Protein AF-A0A2A7B4A3-F1 (afdb_monomer_lite)

Foldseek 3Di:
DDPVQLQVLLQLLQLVLLCLQAVHNPDSFKDKDLDDDPAFDDKDKDWLQDDDDDPPDDDDPPRDTHGMMMIGGHDPDDCFPVRNLLSVLSVVVSVCVSVCVPPDDPSPDVVVSVVVSLVSLVVSQVVCCQVAVDRLVLVLVLQCDDDPNDGDWDKEWEAEPVCLVQFPDFDDDPDWQWSDDVNSVVVSVLSVVDDQFKHFYWYFDADPVRRSGTTTTGHIGGNAFPQTWMWTNDHNQWIFIDRGLRTRWIGHVSGTYGQDACVVVLLVVVCVQVVFDPVLSVLLVVLVVLLQSVLAKFKEKEFACDPPDPVVVVVVVQVVVVQWDFDDDQDDSVLRPAADHFYANSHRNGTGIGNHDQDADCPDDADPVDDPSVRSQQRSQVRCCVVALQTKMKMKIAHSSGYIDIHIHHRDDDDPPPPPDD

InterPro domains:
  IPR036888 DNA integrity scanning protein, DisA, N-terminal domain superfamily [SSF143597] (273-403)
  IPR048555 Probable sensor domain DACNH [PF21750] (139-209)

Secondary structure (DSSP, 8-state):
--HHHHHHHHHHHHHHHHHHHHT-TT---EEEESS--SS-SEEEEEE----S---TT---S--PPPPEEEEEE--SS---HHHHHHHHHHHHHHHHHHTTS-SS--TTSHHHHHHHHHHHHHHHHHHHHHHH---HHHHHHHHH--BTTBPP-EEEEEE-GGGGGG-SEE---SS--BSSGGGHHHHHHHHTT--SSEEEEEEEE--SS-SS-EEEEEEEEE-S--SSEEEEEEETTEEEEEETTEEEEEEETTEEEE----HHHHHHHHHHHHT--HHHHHHHHHHHHHHHHTTS-EEEEEE---TT-HHHHHHHHHHHTTSSEE--S---GGGGGSSSEEEEETTTTEEEEEEE-------S---TTS-HHHHHHHHHHHHHHHH-TTS-EEEEEEPTTS-EEEEEE-------------

Radius of gyration: 26.88 Å; chains: 1; bounding box: 82×71×70 Å

Sequence (422 aa):
MNRADYESFATRVTQKLGSVISGNENADLFFFCNKQPSVGYCTEYFDGTYCSLRNPGTKDQNYKPGPTYYVGIRTEADVNYLTRQMVHLLFGYLKELWEGGYYDENFESDRDVIVVRDALCKKFSDKFTEKTQIDLGLLDDLSLLKYEGAKCRGSLLFLEETQASRVTTQIEPAQPIFFCTDELRRIRKLMAGSSEKSVLAFCRKKDVYDPEGEFICQGYTDAKDLGSWKVKIVAPRQFSVCLGNKQLFRMNRMLPELVLEKWPGQLQTVCDIFSIKERVEAKIFNLLEKINSAGHGAAVVFLNLKKGSYAEERIQKLKQLDRGYGIRGRSVASHANMDGAIVVDVRTGKINSIGVILDGSAWKEGDMSRGARHNSLDAFCADFHVQCATEHVAAIVFSEDGGSSLYFEKATAKRHIRTRIP

Structure (mmCIF, N/CA/C/O backbone):
data_AF-A0A2A7B4A3-F1
#
_entry.id   AF-A0A2A7B4A3-F1
#
loop_
_atom_site.group_PDB
_atom_site.id
_atom_site.type_symbol
_atom_site.label_atom_id
_atom_site.label_alt_id
_atom_site.label_comp_id
_atom_site.label_asym_id
_atom_site.label_entity_id
_atom_site.label_seq_id
_atom_site.pdbx_PDB_ins_code
_atom_site.Cartn_x
_atom_site.Cartn_y
_atom_site.Cartn_z
_atom_site.occupancy
_atom_site.B_iso_or_equiv
_atom_site.auth_seq_id
_atom_site.auth_comp_id
_atom_site.auth_asym_id
_atom_site.auth_atom_id
_atom_site.pdbx_PDB_model_num
ATOM 1 N N . MET A 1 1 ? 7.275 23.762 -29.563 1.00 65.62 1 MET A N 1
ATOM 2 C CA . MET A 1 1 ? 6.362 24.101 -28.450 1.00 65.62 1 MET A CA 1
ATOM 3 C C . MET A 1 1 ? 6.623 25.523 -27.980 1.00 65.62 1 MET A C 1
ATOM 5 O O . MET A 1 1 ? 7.792 25.868 -27.821 1.00 65.62 1 MET A O 1
ATOM 9 N N . ASN A 1 2 ? 5.596 26.360 -27.795 1.00 73.75 2 ASN A N 1
ATOM 10 C CA . ASN A 1 2 ? 5.810 27.656 -27.144 1.00 73.75 2 ASN A CA 1
ATOM 11 C C . ASN A 1 2 ? 5.958 27.452 -25.619 1.00 73.75 2 ASN A C 1
ATOM 13 O O . ASN A 1 2 ? 5.626 26.396 -25.081 1.00 73.75 2 ASN A O 1
ATOM 17 N N . ARG A 1 3 ? 6.479 28.454 -24.905 1.00 76.06 3 ARG A N 1
ATOM 18 C CA . ARG A 1 3 ? 6.736 28.337 -23.462 1.00 76.06 3 ARG A CA 1
ATOM 19 C C . ARG A 1 3 ? 5.470 28.068 -22.635 1.00 76.06 3 ARG A C 1
ATOM 21 O O . ARG A 1 3 ? 5.537 27.289 -21.692 1.00 76.06 3 ARG A O 1
ATOM 28 N N . ALA A 1 4 ? 4.351 28.710 -22.965 1.00 79.62 4 ALA A N 1
ATOM 29 C CA . ALA A 1 4 ? 3.097 28.553 -22.229 1.00 79.62 4 ALA A CA 1
ATOM 30 C C . ALA A 1 4 ? 2.507 27.145 -22.412 1.00 79.62 4 ALA A C 1
ATOM 32 O O . ALA A 1 4 ? 2.026 26.554 -21.446 1.00 79.62 4 ALA A O 1
ATOM 33 N N . ASP A 1 5 ? 2.615 26.584 -23.617 1.00 79.88 5 ASP A N 1
ATOM 34 C CA . ASP A 1 5 ? 2.185 25.214 -23.911 1.00 79.88 5 ASP A CA 1
ATOM 35 C C . ASP A 1 5 ? 3.001 24.203 -23.096 1.00 79.88 5 ASP A C 1
ATOM 37 O O . ASP A 1 5 ? 2.434 23.297 -22.487 1.00 79.88 5 ASP A O 1
ATOM 41 N N . TYR A 1 6 ? 4.325 24.396 -23.024 1.00 83.56 6 TYR A N 1
ATOM 42 C CA . TYR A 1 6 ? 5.207 23.553 -22.218 1.00 83.56 6 TYR A CA 1
ATOM 43 C C . TYR A 1 6 ? 4.859 23.635 -20.730 1.00 83.56 6 TYR A C 1
ATOM 45 O O . TYR A 1 6 ? 4.719 22.603 -20.077 1.00 83.56 6 TYR A O 1
ATOM 53 N N . GLU A 1 7 ? 4.702 24.848 -20.188 1.00 85.31 7 GLU A N 1
ATOM 54 C CA . GLU A 1 7 ? 4.358 25.043 -18.775 1.00 85.31 7 GLU A CA 1
ATOM 55 C C . GLU A 1 7 ? 3.005 24.383 -18.447 1.00 85.31 7 GLU A C 1
ATOM 57 O O . GLU A 1 7 ? 2.906 23.633 -17.475 1.00 85.31 7 GLU A O 1
ATOM 62 N N . SER A 1 8 ? 1.992 24.577 -19.299 1.00 87.38 8 SER A N 1
ATOM 63 C CA . SER A 1 8 ? 0.671 23.943 -19.172 1.00 87.38 8 SER A CA 1
ATOM 64 C C . SER A 1 8 ? 0.756 22.413 -19.202 1.00 87.38 8 SER A C 1
ATOM 66 O O . SER A 1 8 ? 0.198 21.723 -18.341 1.00 87.38 8 SER A O 1
ATOM 68 N N . PHE A 1 9 ? 1.488 21.859 -20.167 1.00 88.50 9 PHE A N 1
ATOM 69 C CA . PHE A 1 9 ? 1.680 20.421 -20.296 1.00 88.50 9 PHE A CA 1
ATOM 70 C C . PHE A 1 9 ? 2.429 19.823 -19.100 1.00 88.50 9 PHE A C 1
ATOM 72 O O . PHE A 1 9 ? 1.953 18.856 -18.500 1.00 88.50 9 PHE A O 1
ATOM 79 N N . ALA A 1 10 ? 3.551 20.426 -18.700 1.00 88.81 10 ALA A N 1
ATOM 80 C CA . ALA A 1 10 ? 4.352 19.986 -17.563 1.00 88.81 10 ALA A CA 1
ATOM 81 C C . ALA A 1 10 ? 3.529 19.971 -16.268 1.00 88.81 10 ALA A C 1
ATOM 83 O O . ALA A 1 10 ? 3.591 18.997 -15.512 1.00 88.81 10 ALA A O 1
ATOM 84 N N . THR A 1 11 ? 2.702 20.995 -16.032 1.00 89.56 11 THR A N 1
ATOM 85 C CA . THR A 1 11 ? 1.779 21.023 -14.890 1.00 89.56 11 THR A CA 1
ATOM 86 C C . THR A 1 11 ? 0.776 19.870 -14.944 1.00 89.56 11 THR A C 1
ATOM 88 O O . THR A 1 11 ? 0.648 19.147 -13.952 1.00 89.56 11 THR A O 1
ATOM 91 N N . ARG A 1 12 ? 0.120 19.629 -16.089 1.00 90.81 12 ARG A N 1
ATOM 92 C CA . ARG A 1 12 ? -0.855 18.530 -16.234 1.00 90.81 12 ARG A CA 1
ATOM 93 C C . ARG A 1 12 ? -0.225 17.150 -16.032 1.00 90.81 12 ARG A C 1
ATOM 95 O O . ARG A 1 12 ? -0.783 16.332 -15.299 1.00 90.81 12 ARG A O 1
ATOM 102 N N . VAL A 1 13 ? 0.947 16.892 -16.622 1.00 91.12 13 VAL A N 1
ATOM 103 C CA . VAL A 1 13 ? 1.703 15.638 -16.423 1.00 91.12 13 VAL A CA 1
ATOM 104 C C . VAL A 1 13 ? 2.048 15.446 -14.956 1.00 91.12 13 VAL A C 1
ATOM 106 O O . VAL A 1 13 ? 1.808 14.374 -14.403 1.00 91.12 13 VAL A O 1
ATOM 109 N N . THR A 1 14 ? 2.544 16.493 -14.304 1.00 89.19 14 THR A N 1
ATOM 110 C CA . THR A 1 14 ? 2.929 16.447 -12.892 1.00 89.19 14 THR A CA 1
ATOM 111 C C . THR A 1 14 ? 1.738 16.126 -11.985 1.00 89.19 14 THR A C 1
ATOM 113 O O . THR A 1 14 ? 1.831 15.238 -11.135 1.00 89.19 14 THR A O 1
ATOM 116 N N . GLN A 1 15 ? 0.596 16.784 -12.199 1.00 89.12 15 GLN A N 1
ATOM 117 C CA . GLN A 1 15 ? -0.640 16.525 -11.454 1.00 89.12 15 GLN A CA 1
ATOM 118 C C . GLN A 1 15 ? -1.154 15.103 -11.692 1.00 89.12 15 GLN A C 1
ATOM 120 O O . GLN A 1 15 ? -1.459 14.378 -10.742 1.00 89.12 15 GLN A O 1
ATOM 125 N N . LYS A 1 16 ? -1.197 14.654 -12.953 1.00 89.88 16 LYS A N 1
ATOM 126 C CA . LYS A 1 16 ? -1.690 13.312 -13.281 1.00 89.88 16 LYS A CA 1
ATOM 127 C C . LYS A 1 16 ? -0.777 12.223 -12.723 1.00 89.88 16 LYS A C 1
ATOM 129 O O . LYS A 1 16 ? -1.274 11.225 -12.199 1.00 89.88 16 LYS A O 1
ATOM 134 N N . LEU A 1 17 ? 0.535 12.420 -12.770 1.00 89.56 17 LEU A N 1
ATOM 135 C CA . LEU A 1 17 ? 1.500 11.510 -12.164 1.00 89.56 17 LEU A CA 1
ATOM 136 C C . LEU A 1 17 ? 1.335 11.453 -10.640 1.00 89.56 17 LEU A C 1
ATOM 138 O O . LEU A 1 17 ? 1.257 10.364 -10.072 1.00 89.56 17 LEU A O 1
ATOM 142 N N . GLY A 1 18 ? 1.196 12.612 -9.989 1.00 86.75 18 GLY A N 1
ATOM 143 C CA . GLY A 1 18 ? 0.951 12.699 -8.551 1.00 86.75 18 GLY A CA 1
ATOM 144 C C . GLY A 1 18 ? -0.341 12.017 -8.114 1.00 86.75 18 GLY A C 1
ATOM 145 O O . GLY A 1 18 ? -0.335 11.305 -7.107 1.00 86.75 18 GLY A O 1
ATOM 146 N N . SER A 1 19 ? -1.415 12.144 -8.899 1.00 84.38 19 SER A N 1
ATOM 147 C CA . SER A 1 19 ? -2.686 11.466 -8.618 1.00 84.38 19 SER A CA 1
ATOM 148 C C . SER A 1 19 ? -2.561 9.941 -8.630 1.00 84.38 19 SER A C 1
ATOM 150 O O . SER A 1 19 ? -3.053 9.281 -7.717 1.00 84.38 19 SER A O 1
ATOM 152 N N . VAL A 1 20 ? -1.849 9.381 -9.616 1.00 85.62 20 VAL A N 1
ATOM 153 C CA . VAL A 1 20 ? -1.649 7.929 -9.730 1.00 85.62 20 VAL A CA 1
ATOM 154 C C . VAL A 1 20 ? -0.747 7.416 -8.616 1.00 85.62 20 VAL A C 1
ATOM 156 O O . VAL A 1 20 ? -1.101 6.454 -7.948 1.00 85.62 20 VAL A O 1
ATOM 159 N N . ILE A 1 21 ? 0.370 8.095 -8.350 1.00 85.38 21 ILE A N 1
ATOM 160 C CA . ILE A 1 21 ? 1.318 7.670 -7.313 1.00 85.38 21 ILE A CA 1
ATOM 161 C C . ILE A 1 21 ? 0.702 7.765 -5.910 1.00 85.38 21 ILE A C 1
ATOM 163 O O . ILE A 1 21 ? 0.970 6.918 -5.064 1.00 85.38 21 ILE A O 1
ATOM 167 N N . SER A 1 22 ? -0.105 8.788 -5.625 1.00 76.50 22 SER A N 1
ATOM 168 C CA . SER A 1 22 ? -0.734 8.956 -4.306 1.00 76.50 22 SER A CA 1
ATOM 169 C C . SER A 1 22 ? -2.024 8.150 -4.127 1.00 76.50 22 SER A C 1
ATOM 171 O O . SER A 1 22 ? -2.494 7.993 -3.000 1.00 76.50 22 SER A O 1
ATOM 173 N N . GLY A 1 23 ? -2.645 7.686 -5.215 1.00 68.88 23 GLY A N 1
ATOM 174 C CA . GLY A 1 23 ? -4.010 7.156 -5.179 1.00 68.88 23 GLY A CA 1
ATOM 175 C C . GLY A 1 23 ? -5.050 8.193 -4.725 1.00 68.88 23 GLY A C 1
ATOM 176 O O . GLY A 1 23 ? -6.119 7.821 -4.236 1.00 68.88 23 GLY A O 1
ATOM 177 N N . ASN A 1 24 ? -4.731 9.488 -4.824 1.00 66.06 24 ASN A N 1
ATOM 178 C CA . ASN A 1 24 ? -5.619 10.595 -4.497 1.00 66.06 24 ASN A CA 1
ATOM 179 C C . ASN A 1 24 ? -5.629 11.598 -5.654 1.00 66.06 24 ASN A C 1
ATOM 181 O O . ASN A 1 24 ? -4.671 12.336 -5.868 1.00 66.06 24 ASN A O 1
ATOM 185 N N . GLU A 1 25 ? -6.747 11.652 -6.372 1.00 57.16 25 GLU A N 1
ATOM 186 C CA . GLU A 1 25 ? -6.934 12.549 -7.518 1.00 57.16 25 GLU A CA 1
ATOM 187 C C . GLU A 1 25 ? -6.845 14.036 -7.158 1.00 57.16 25 GLU A C 1
ATOM 189 O O . GLU A 1 25 ? -6.559 14.853 -8.027 1.00 57.16 25 GLU A O 1
ATOM 194 N N . ASN A 1 26 ? -7.009 14.374 -5.877 1.00 52.31 26 ASN A N 1
ATOM 195 C CA . ASN A 1 26 ? -6.937 15.741 -5.367 1.00 52.31 26 ASN A CA 1
ATOM 196 C C . ASN A 1 26 ? -5.599 16.065 -4.681 1.00 52.31 26 ASN A C 1
ATOM 198 O O . ASN A 1 26 ? -5.460 17.134 -4.088 1.00 52.31 26 ASN A O 1
ATOM 202 N N . ALA A 1 27 ? -4.628 15.146 -4.686 1.00 59.84 27 ALA A N 1
ATOM 203 C CA . ALA A 1 27 ? -3.326 15.399 -4.085 1.00 59.84 27 ALA A CA 1
ATOM 204 C C . ALA A 1 27 ? -2.372 16.041 -5.101 1.00 59.84 27 ALA A C 1
ATOM 206 O O . ALA A 1 27 ? -1.868 15.370 -6.002 1.00 59.84 27 ALA A O 1
ATOM 207 N N . ASP A 1 28 ? -2.030 17.313 -4.878 1.00 64.31 28 ASP A N 1
ATOM 208 C CA . ASP A 1 28 ? -0.888 17.994 -5.511 1.00 64.31 28 ASP A CA 1
ATOM 209 C C . ASP A 1 28 ? 0.443 17.456 -4.947 1.00 64.31 28 ASP A C 1
ATOM 211 O O . ASP A 1 28 ? 1.238 18.176 -4.335 1.00 64.31 28 ASP A O 1
ATOM 215 N N . LEU A 1 29 ? 0.666 16.147 -5.086 1.00 74.06 29 LEU A N 1
ATOM 216 C CA . LEU A 1 29 ? 1.828 15.470 -4.514 1.00 74.06 29 LEU A CA 1
ATOM 217 C C . LEU A 1 29 ? 3.126 15.918 -5.193 1.00 74.06 29 LEU A C 1
ATOM 219 O O . LEU A 1 29 ? 4.145 16.075 -4.525 1.00 74.06 29 LEU A O 1
ATOM 223 N N . PHE A 1 30 ? 3.088 16.126 -6.508 1.00 81.06 30 PHE A N 1
ATOM 224 C CA . PHE A 1 30 ? 4.216 16.618 -7.291 1.00 81.06 30 PHE A CA 1
ATOM 225 C C . PHE A 1 30 ? 3.926 18.037 -7.777 1.00 81.06 30 PHE A C 1
ATOM 227 O O . PHE A 1 30 ? 2.769 18.416 -7.956 1.00 81.06 30 PHE A O 1
ATOM 234 N N . PHE A 1 31 ? 4.974 18.820 -8.017 1.00 80.31 31 PHE A N 1
ATOM 235 C CA . PHE A 1 31 ? 4.848 20.182 -8.527 1.00 80.31 31 PHE A CA 1
ATOM 236 C C . PHE A 1 31 ? 5.865 20.489 -9.628 1.00 80.31 31 PHE A C 1
ATOM 238 O O . PHE A 1 31 ? 6.952 19.914 -9.672 1.00 80.31 31 PHE A O 1
ATOM 245 N N . PHE A 1 32 ? 5.490 21.444 -10.477 1.00 85.00 32 PHE A N 1
ATOM 246 C CA . PHE A 1 32 ? 6.331 22.079 -11.482 1.00 85.00 32 PHE A CA 1
ATOM 247 C C . PHE A 1 32 ? 6.149 23.599 -11.363 1.00 85.00 32 PHE A C 1
ATOM 249 O O . PHE A 1 32 ? 5.016 24.082 -11.431 1.00 85.00 32 PHE A O 1
ATOM 256 N N . CYS A 1 33 ? 7.223 24.361 -11.131 1.00 81.12 33 CYS A N 1
ATOM 257 C CA . CYS A 1 33 ? 7.140 25.821 -11.008 1.00 81.12 33 CYS A CA 1
ATOM 258 C C . CYS A 1 33 ? 8.414 26.552 -11.448 1.00 81.12 33 CYS A C 1
ATOM 260 O O . CYS A 1 33 ? 9.520 26.033 -11.351 1.00 81.12 33 CYS A O 1
ATOM 262 N N . ASN A 1 34 ? 8.256 27.801 -11.888 1.00 79.12 34 ASN A N 1
ATOM 263 C CA . ASN A 1 34 ? 9.346 28.702 -12.294 1.00 79.12 34 ASN A CA 1
ATOM 264 C C . ASN A 1 34 ? 9.791 29.670 -11.179 1.00 79.12 34 ASN A C 1
ATOM 266 O O . ASN A 1 34 ? 10.473 30.664 -11.426 1.00 79.12 34 ASN A O 1
ATOM 270 N N . LYS A 1 35 ? 9.358 29.404 -9.945 1.00 79.00 35 LYS A N 1
ATOM 271 C CA . LYS A 1 35 ? 9.783 30.102 -8.733 1.00 79.00 35 LYS A CA 1
ATOM 272 C C . LYS A 1 35 ? 10.421 29.089 -7.810 1.00 79.00 35 LYS A C 1
ATOM 274 O O . LYS A 1 35 ? 9.931 27.963 -7.728 1.00 79.00 35 LYS A O 1
ATOM 279 N N . GLN A 1 36 ? 11.465 29.507 -7.103 1.00 75.94 36 GLN A N 1
ATOM 280 C CA . GLN A 1 36 ? 12.068 28.673 -6.078 1.00 75.94 36 GLN A CA 1
ATOM 281 C C . GLN A 1 36 ? 10.985 28.283 -5.059 1.00 75.94 36 GLN A C 1
ATOM 283 O O . GLN A 1 36 ? 10.344 29.170 -4.485 1.00 75.94 36 GLN A O 1
ATOM 288 N N . PRO A 1 37 ? 10.719 26.981 -4.876 1.00 69.38 37 PRO A N 1
ATOM 289 C CA . PRO A 1 37 ? 9.670 26.534 -3.978 1.00 69.38 37 PRO A CA 1
ATOM 290 C C . PRO A 1 37 ? 10.055 26.851 -2.530 1.00 69.38 37 PRO A C 1
ATOM 292 O O . PRO A 1 37 ? 11.192 26.634 -2.117 1.00 69.38 37 PRO A O 1
ATOM 295 N N . SER A 1 38 ? 9.095 27.346 -1.746 1.00 64.19 38 SER A N 1
ATOM 296 C CA . SER A 1 38 ? 9.254 27.550 -0.299 1.00 64.19 38 SER A CA 1
ATOM 297 C C . SER A 1 38 ? 9.063 26.263 0.512 1.00 64.19 38 SER A C 1
ATOM 299 O O . SER A 1 38 ? 9.388 26.235 1.695 1.00 64.19 38 SER A O 1
ATOM 301 N N . VAL A 1 39 ? 8.523 25.209 -0.113 1.00 59.16 39 VAL A N 1
ATOM 302 C CA . VAL A 1 39 ? 8.177 23.925 0.509 1.00 59.16 39 VAL A CA 1
ATOM 303 C C . VAL A 1 39 ? 8.498 22.791 -0.472 1.00 59.16 39 VAL A C 1
ATOM 305 O O . VAL A 1 39 ? 8.066 22.837 -1.624 1.00 59.16 39 VAL A O 1
ATOM 308 N N . GLY A 1 40 ? 9.236 21.772 -0.023 1.00 58.44 40 GLY A N 1
ATOM 309 C CA . GLY A 1 40 ? 9.567 20.573 -0.801 1.00 58.44 40 GLY A CA 1
ATOM 310 C C . GLY A 1 40 ? 10.725 19.790 -0.179 1.00 58.44 40 GLY A C 1
ATOM 311 O O . GLY A 1 40 ? 11.681 20.388 0.300 1.00 58.44 40 GLY A O 1
ATOM 312 N N . TYR A 1 41 ? 10.637 18.457 -0.165 1.00 61.16 41 TYR A N 1
ATOM 313 C CA . TYR A 1 41 ? 11.642 17.590 0.484 1.00 61.16 41 TYR A CA 1
ATOM 314 C C . TYR A 1 41 ? 12.558 16.872 -0.519 1.00 61.16 41 TYR A C 1
ATOM 316 O O . TYR A 1 41 ? 13.642 16.414 -0.163 1.00 61.16 41 TYR A O 1
ATOM 324 N N . CYS A 1 42 ? 12.147 16.786 -1.786 1.00 57.91 42 CYS A N 1
ATOM 325 C CA . CYS A 1 42 ? 12.985 16.342 -2.894 1.00 57.91 42 CYS A CA 1
ATOM 326 C C . CYS A 1 42 ? 12.642 17.185 -4.117 1.00 57.91 42 CYS A C 1
ATOM 328 O O . CYS A 1 42 ? 11.486 17.224 -4.550 1.00 57.91 42 CYS A O 1
ATOM 330 N N . THR A 1 43 ? 13.641 17.902 -4.616 1.00 59.94 43 THR A N 1
ATOM 331 C CA . THR A 1 43 ? 13.498 18.862 -5.705 1.00 59.94 43 THR A CA 1
ATOM 332 C C . THR A 1 43 ? 14.691 18.750 -6.634 1.00 59.94 43 THR A C 1
ATOM 334 O O . THR A 1 43 ? 15.832 18.782 -6.172 1.00 59.94 43 THR A O 1
ATOM 337 N N . GLU A 1 44 ? 14.424 18.691 -7.927 1.00 63.50 44 GLU A N 1
ATOM 338 C CA . GLU A 1 44 ? 15.410 18.884 -8.982 1.00 63.50 44 GLU A CA 1
ATOM 339 C C . GLU A 1 44 ? 15.093 20.164 -9.743 1.00 63.50 44 GLU A C 1
ATOM 341 O O . GLU A 1 44 ? 13.954 20.640 -9.758 1.00 63.50 44 GLU A O 1
ATOM 346 N N . TYR A 1 45 ? 16.119 20.749 -10.349 1.00 63.62 45 TYR A N 1
ATOM 347 C CA . TYR A 1 45 ? 15.981 21.982 -11.103 1.00 63.62 45 TYR A CA 1
ATOM 348 C C . TYR A 1 45 ? 16.830 21.936 -12.364 1.00 63.62 45 TYR A C 1
ATOM 350 O O . TYR A 1 45 ? 17.879 21.291 -12.412 1.00 63.62 45 TYR A O 1
ATOM 358 N N . PHE A 1 46 ? 16.346 22.604 -13.403 1.00 53.88 46 PHE A N 1
ATOM 359 C CA . PHE A 1 46 ? 17.099 22.829 -14.625 1.00 53.88 46 PHE A CA 1
ATOM 360 C C . PHE A 1 46 ? 16.943 24.290 -15.035 1.00 53.88 46 PHE A C 1
ATOM 362 O O . PHE A 1 46 ? 15.876 24.893 -14.878 1.00 53.88 46 PHE A O 1
ATOM 369 N N . ASP A 1 47 ? 18.026 24.866 -15.545 1.00 55.88 47 ASP A N 1
ATOM 370 C CA . ASP A 1 47 ? 17.999 26.225 -16.065 1.00 55.88 47 ASP A CA 1
ATOM 371 C C . ASP A 1 47 ? 17.412 26.213 -17.473 1.00 55.88 47 ASP A C 1
ATOM 373 O O . ASP A 1 47 ? 17.845 25.443 -18.332 1.00 55.88 47 ASP A O 1
ATOM 377 N N . GLY A 1 48 ? 16.459 27.101 -17.748 1.00 50.06 48 GLY A N 1
ATOM 378 C CA . GLY A 1 48 ? 15.842 27.259 -19.065 1.00 50.06 48 GLY A CA 1
ATOM 379 C C . GLY A 1 48 ? 16.763 27.891 -20.114 1.00 50.06 48 GLY A C 1
ATOM 380 O O . GLY A 1 48 ? 16.281 28.596 -21.000 1.00 50.06 48 GLY A O 1
ATOM 381 N N . THR A 1 49 ? 18.082 27.708 -20.015 1.00 44.88 49 THR A N 1
ATOM 382 C CA . THR A 1 49 ? 19.062 28.440 -20.822 1.00 44.88 49 THR A CA 1
ATOM 383 C C . THR A 1 49 ? 19.295 27.800 -22.183 1.00 44.88 49 THR A C 1
ATOM 385 O O . THR A 1 49 ? 20.355 27.256 -22.459 1.00 44.88 49 THR A O 1
ATOM 388 N N . TYR A 1 50 ? 18.301 27.933 -23.059 1.00 39.44 50 TYR A N 1
ATOM 389 C CA . TYR A 1 50 ? 18.470 27.833 -24.507 1.00 39.44 50 TYR A CA 1
ATOM 390 C C . TYR A 1 50 ? 17.615 28.914 -25.172 1.00 39.44 50 TYR A C 1
ATOM 392 O O . TYR A 1 50 ? 16.473 28.700 -25.569 1.00 39.44 50 TYR A O 1
ATOM 400 N N . CYS A 1 51 ? 18.177 30.121 -25.264 1.00 28.22 51 CYS A N 1
ATOM 401 C CA . CYS A 1 51 ? 17.666 31.130 -26.178 1.00 28.22 51 CYS A CA 1
ATOM 402 C C . CYS A 1 51 ? 18.133 30.787 -27.598 1.00 28.22 51 CYS A C 1
ATOM 404 O O . CYS A 1 51 ? 19.326 30.809 -27.896 1.00 28.22 51 CYS A O 1
ATOM 406 N N . SER A 1 52 ? 17.139 30.566 -28.456 1.00 30.84 52 SER A N 1
ATOM 407 C CA . SER A 1 52 ? 17.159 30.493 -29.920 1.00 30.84 52 SER A CA 1
ATOM 408 C C . SER A 1 52 ? 17.663 29.199 -30.569 1.00 30.84 52 SER A C 1
ATOM 410 O O . SER A 1 52 ? 18.745 28.692 -30.285 1.00 30.84 52 SER A O 1
ATOM 412 N N . LEU A 1 53 ? 16.839 28.706 -31.502 1.00 33.25 53 LEU A N 1
ATOM 413 C CA . LEU A 1 53 ? 17.217 27.847 -32.621 1.00 33.25 53 LEU A CA 1
ATOM 414 C C . LEU A 1 53 ? 18.633 28.206 -33.099 1.00 33.25 53 LEU A C 1
ATOM 416 O O . LEU A 1 53 ? 18.846 29.275 -33.672 1.00 33.25 53 LEU A O 1
ATOM 420 N N . ARG A 1 54 ? 19.611 27.329 -32.851 1.00 32.53 54 ARG A N 1
ATOM 421 C CA . ARG A 1 54 ? 20.965 27.502 -33.382 1.00 32.53 54 ARG A CA 1
ATOM 422 C C . ARG A 1 54 ? 20.907 27.447 -34.906 1.00 32.53 54 ARG A C 1
ATOM 424 O O . ARG A 1 54 ? 20.663 26.386 -35.469 1.00 32.53 54 ARG A O 1
ATOM 431 N N . ASN A 1 55 ? 21.285 28.545 -35.552 1.00 34.94 55 ASN A N 1
ATOM 432 C CA . ASN A 1 55 ? 22.155 28.432 -36.714 1.00 34.94 55 ASN A CA 1
ATOM 433 C C . ASN A 1 55 ? 23.579 28.231 -36.151 1.00 34.94 55 ASN A C 1
ATOM 435 O O . ASN A 1 55 ? 24.070 29.103 -35.426 1.00 34.94 55 ASN A O 1
ATOM 439 N N . PRO A 1 56 ? 24.225 27.072 -36.356 1.00 34.78 56 PRO A N 1
ATOM 440 C CA . PRO A 1 56 ? 25.515 26.776 -35.744 1.00 34.78 56 PRO A CA 1
ATOM 441 C C . PRO A 1 56 ? 26.606 27.633 -36.404 1.00 34.78 56 PRO A C 1
ATOM 443 O O . PRO A 1 56 ? 27.143 27.269 -37.443 1.00 34.78 56 PRO A O 1
ATOM 446 N N . GLY A 1 57 ? 26.926 28.793 -35.821 1.00 41.22 57 GLY A N 1
ATOM 447 C CA . GLY A 1 57 ? 28.017 29.636 -36.329 1.00 41.22 57 GLY A CA 1
ATOM 448 C C . GLY A 1 57 ? 28.225 31.001 -35.668 1.00 41.22 57 GLY A C 1
ATOM 449 O O . GLY A 1 57 ? 29.332 31.529 -35.732 1.00 41.22 57 GLY A O 1
ATOM 450 N N . THR A 1 58 ? 27.231 31.583 -34.993 1.00 41.00 58 THR A N 1
ATOM 451 C CA . THR A 1 58 ? 27.356 32.937 -34.420 1.00 41.00 58 THR A CA 1
ATOM 452 C C . THR A 1 58 ? 27.502 32.909 -32.899 1.00 41.00 58 THR A C 1
ATOM 454 O O . THR A 1 58 ? 26.601 32.475 -32.184 1.00 41.00 58 THR A O 1
ATOM 457 N N . LYS A 1 59 ? 28.647 33.387 -32.390 1.00 41.69 59 LYS A N 1
ATOM 458 C CA . LYS A 1 59 ? 28.843 33.694 -30.964 1.00 41.69 59 LYS A CA 1
ATOM 459 C C . LYS A 1 59 ? 28.103 34.992 -30.640 1.00 41.69 59 LYS A C 1
ATOM 461 O O . LYS A 1 59 ? 28.622 36.067 -30.924 1.00 41.69 59 LYS A O 1
ATOM 466 N N . ASP A 1 60 ? 26.908 34.890 -30.070 1.00 44.81 60 ASP A N 1
ATOM 467 C CA . ASP A 1 60 ? 26.175 36.057 -29.580 1.00 44.81 60 ASP A CA 1
ATOM 468 C C . ASP A 1 60 ? 26.641 36.418 -28.157 1.00 44.81 60 ASP A C 1
ATOM 470 O O . ASP A 1 60 ? 26.722 35.558 -27.278 1.00 44.81 60 ASP A O 1
ATOM 474 N N . GLN A 1 61 ? 26.996 37.687 -27.945 1.00 42.94 61 GLN A N 1
ATOM 475 C CA . GLN A 1 61 ? 27.490 38.225 -26.670 1.00 42.94 61 GLN A CA 1
ATOM 476 C C . GLN A 1 61 ? 26.350 38.664 -25.731 1.00 42.94 61 GLN A C 1
ATOM 478 O O . GLN A 1 61 ? 26.612 39.050 -24.594 1.00 42.94 61 GLN A O 1
ATOM 483 N N . ASN A 1 62 ? 25.085 38.555 -26.155 1.00 44.31 62 ASN A N 1
ATOM 484 C CA . ASN A 1 62 ? 23.905 38.895 -25.350 1.00 44.31 62 ASN A CA 1
ATOM 485 C C . ASN A 1 62 ? 23.257 37.667 -24.686 1.00 44.31 62 ASN A C 1
ATOM 487 O O . ASN A 1 62 ? 22.059 37.411 -24.819 1.00 44.31 62 ASN A O 1
ATOM 491 N N . TYR A 1 63 ? 24.049 36.902 -23.933 1.00 47.56 63 TYR A N 1
ATOM 492 C CA . TYR A 1 63 ? 23.550 35.786 -23.131 1.00 47.56 63 TYR A CA 1
ATOM 493 C C . TYR A 1 63 ? 22.765 36.309 -21.919 1.00 47.56 63 TYR A C 1
ATOM 495 O O . TYR A 1 63 ? 23.347 36.833 -20.969 1.00 47.56 63 TYR A O 1
ATOM 503 N N . LYS A 1 64 ? 21.436 36.162 -21.934 1.00 47.25 64 LYS A N 1
ATOM 504 C CA . LYS A 1 64 ? 20.610 36.304 -20.727 1.00 47.25 64 LYS A CA 1
ATOM 505 C C . LYS A 1 64 ? 20.235 34.909 -20.217 1.00 47.25 64 LYS A C 1
ATOM 507 O O . LYS A 1 64 ? 19.698 34.132 -21.008 1.00 47.25 64 LYS A O 1
ATOM 512 N N . PRO A 1 65 ? 20.494 34.580 -18.938 1.00 54.16 65 PRO A N 1
ATOM 513 C CA . PRO A 1 65 ? 20.046 33.318 -18.368 1.00 54.16 65 PRO A CA 1
ATOM 514 C C . PRO A 1 65 ? 18.517 33.226 -18.453 1.00 54.16 65 PRO A C 1
ATOM 516 O O . PRO A 1 65 ? 17.807 34.197 -18.177 1.00 54.16 65 PRO A O 1
ATOM 519 N N . GLY A 1 66 ? 18.024 32.072 -18.902 1.00 62.56 66 GLY A N 1
ATOM 520 C CA . GLY A 1 66 ? 16.595 31.779 -18.939 1.00 62.56 66 GLY A CA 1
ATOM 521 C C . GLY A 1 66 ? 16.013 31.612 -17.527 1.00 62.56 66 GLY A C 1
ATOM 522 O O . GLY A 1 66 ? 16.754 31.599 -16.546 1.00 62.56 66 GLY A O 1
ATOM 523 N N . PRO A 1 67 ? 14.682 31.481 -17.395 1.00 69.00 67 PRO A N 1
ATOM 524 C CA . PRO A 1 67 ? 14.047 31.135 -16.121 1.00 69.00 67 PRO A CA 1
ATOM 525 C C . PRO A 1 67 ? 14.507 29.747 -15.638 1.00 69.00 67 PRO A C 1
ATOM 527 O O . PRO A 1 67 ? 14.588 28.815 -16.436 1.00 69.00 67 PRO A O 1
ATOM 530 N N . THR A 1 68 ? 14.758 29.583 -14.340 1.00 76.12 68 THR A N 1
ATOM 531 C CA . THR A 1 68 ? 14.988 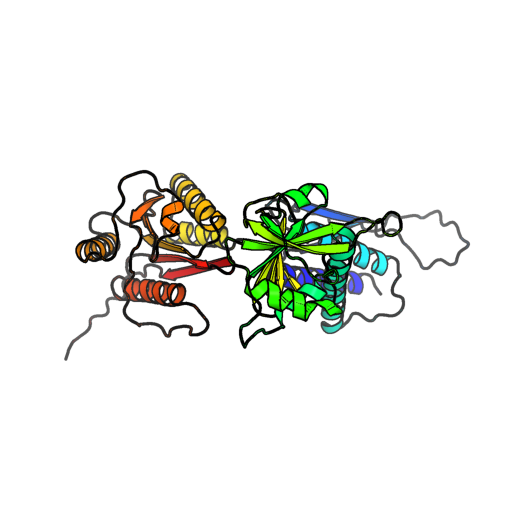28.264 -13.726 1.00 76.12 68 THR A CA 1
ATOM 532 C C . THR A 1 68 ? 13.648 27.606 -13.397 1.00 76.12 68 THR A C 1
ATOM 534 O O . THR A 1 68 ? 12.762 28.248 -12.824 1.00 76.12 68 THR A O 1
ATOM 537 N N . TYR A 1 69 ? 13.499 26.326 -13.739 1.00 81.75 69 TYR A N 1
ATOM 538 C CA . TYR A 1 69 ? 12.322 25.529 -13.393 1.00 81.75 69 TYR A CA 1
ATOM 539 C C . TYR A 1 69 ? 12.659 24.478 -12.347 1.00 81.75 69 TYR A C 1
ATOM 541 O O . TYR A 1 69 ? 13.728 23.871 -12.374 1.00 81.75 69 TYR A O 1
ATOM 549 N N . TYR A 1 70 ? 11.700 24.242 -11.459 1.00 79.81 70 TYR A N 1
ATOM 550 C CA . TYR A 1 70 ? 11.777 23.281 -10.373 1.00 79.81 70 TYR A CA 1
ATOM 551 C C . TYR A 1 70 ? 10.719 22.204 -10.571 1.00 79.81 70 TYR A C 1
ATOM 553 O O . TYR A 1 70 ? 9.551 22.515 -10.816 1.00 79.81 70 TYR A O 1
ATOM 561 N N . VAL A 1 71 ? 11.135 20.952 -10.416 1.00 82.75 71 VAL A N 1
ATOM 562 C CA . VAL A 1 71 ? 10.270 19.774 -10.342 1.00 82.75 71 VAL A CA 1
ATOM 563 C C . VAL A 1 71 ? 10.507 19.131 -8.987 1.00 82.75 71 VAL A C 1
ATOM 565 O O . VAL A 1 71 ? 11.650 18.962 -8.561 1.00 82.75 71 VAL A O 1
ATOM 568 N N . GLY A 1 72 ? 9.449 18.756 -8.287 1.00 79.62 72 GLY A N 1
ATOM 569 C CA . GLY A 1 72 ? 9.625 18.113 -6.994 1.00 79.62 72 GLY A CA 1
ATOM 570 C C . GLY A 1 72 ? 8.345 17.566 -6.408 1.00 79.62 72 GLY A C 1
ATOM 571 O O . GLY A 1 72 ? 7.331 17.436 -7.091 1.00 79.62 72 GLY A O 1
ATOM 572 N N . ILE A 1 73 ? 8.413 17.253 -5.118 1.00 77.00 73 ILE A N 1
ATOM 573 C CA . ILE A 1 73 ? 7.299 16.709 -4.339 1.00 77.00 73 ILE A CA 1
ATOM 574 C C . ILE A 1 73 ? 7.006 17.532 -3.087 1.00 77.00 73 ILE A C 1
ATOM 576 O O . ILE A 1 73 ? 7.911 18.073 -2.444 1.00 77.00 73 ILE A O 1
ATOM 580 N N . ARG A 1 74 ? 5.729 17.559 -2.707 1.00 73.25 74 ARG A N 1
ATOM 581 C CA . ARG A 1 74 ? 5.211 18.154 -1.472 1.00 73.25 74 ARG A CA 1
ATOM 582 C C . ARG A 1 74 ? 4.878 17.042 -0.476 1.00 73.25 74 ARG A C 1
ATOM 584 O O . ARG A 1 74 ? 3.760 16.543 -0.447 1.00 73.25 74 ARG A O 1
ATOM 591 N N . THR A 1 75 ? 5.856 16.617 0.319 1.00 63.06 75 THR A N 1
ATOM 592 C CA . THR A 1 75 ? 5.657 15.633 1.399 1.00 63.06 75 THR A CA 1
ATOM 593 C C . THR A 1 75 ? 6.499 16.013 2.600 1.00 63.06 75 THR A C 1
ATOM 595 O O . THR A 1 75 ? 7.687 16.216 2.419 1.00 63.06 75 THR A O 1
ATOM 598 N N . GLU A 1 76 ? 5.913 16.074 3.798 1.00 48.09 76 GLU A N 1
ATOM 599 C CA . GLU A 1 76 ? 6.632 16.394 5.045 1.00 48.09 76 GLU A CA 1
ATOM 600 C C . GLU A 1 76 ? 7.402 15.206 5.650 1.00 48.09 76 GLU A C 1
ATOM 602 O O . GLU A 1 76 ? 8.243 15.376 6.532 1.00 48.09 76 GLU A O 1
ATOM 607 N N . ALA A 1 77 ? 7.123 13.995 5.162 1.00 49.25 77 ALA A N 1
ATOM 608 C CA . ALA A 1 77 ? 7.727 12.753 5.626 1.00 49.25 77 ALA A CA 1
ATOM 609 C C . ALA A 1 77 ? 8.946 12.333 4.786 1.00 49.25 77 ALA A C 1
ATOM 611 O O . ALA A 1 77 ? 9.090 12.737 3.628 1.00 49.25 77 ALA A O 1
ATOM 612 N N . ASP A 1 78 ? 9.775 11.460 5.375 1.00 52.16 78 ASP A N 1
ATOM 613 C CA . ASP A 1 78 ? 10.914 10.779 4.750 1.00 52.16 78 ASP A CA 1
ATOM 614 C C . ASP A 1 78 ? 10.638 10.432 3.283 1.00 52.16 78 ASP A C 1
ATOM 616 O O . ASP A 1 78 ? 9.752 9.636 2.960 1.00 52.16 78 ASP A O 1
ATOM 620 N N . VAL A 1 79 ? 11.415 11.034 2.382 1.00 58.84 79 VAL A N 1
ATOM 621 C CA . VAL A 1 79 ? 11.233 10.868 0.940 1.00 58.84 79 VAL A CA 1
ATOM 622 C C . VAL A 1 79 ? 11.413 9.394 0.564 1.00 58.84 79 VAL A C 1
ATOM 624 O O . VAL A 1 79 ? 12.542 8.891 0.507 1.00 58.84 79 VAL A O 1
ATOM 627 N N . ASN A 1 80 ? 10.289 8.725 0.300 1.00 73.19 80 ASN A N 1
ATOM 628 C CA . ASN A 1 80 ? 10.205 7.323 -0.096 1.00 73.19 80 ASN A CA 1
ATOM 629 C C . ASN A 1 80 ? 11.004 7.057 -1.393 1.00 73.19 80 ASN A C 1
ATOM 631 O O . ASN A 1 80 ? 11.107 7.916 -2.266 1.00 73.19 80 ASN A O 1
ATOM 635 N N . TYR A 1 81 ? 11.570 5.853 -1.535 1.00 82.50 81 TYR A N 1
ATOM 636 C CA . TYR A 1 81 ? 12.274 5.409 -2.745 1.00 82.50 81 TYR A CA 1
ATOM 637 C C . TYR A 1 81 ? 11.497 5.717 -4.037 1.00 82.50 81 TYR A C 1
ATOM 639 O O . TYR A 1 81 ? 12.074 6.279 -4.971 1.00 82.50 81 TYR A O 1
ATOM 647 N N . LEU A 1 82 ? 10.194 5.407 -4.069 1.00 84.81 82 LEU A N 1
ATOM 648 C CA . LEU A 1 82 ? 9.347 5.630 -5.241 1.00 84.81 82 LEU A CA 1
ATOM 649 C C . LEU A 1 82 ? 9.301 7.112 -5.620 1.00 84.81 82 LEU A C 1
ATOM 651 O O . LEU A 1 82 ? 9.540 7.446 -6.777 1.00 84.81 82 LEU A O 1
ATOM 655 N N . THR A 1 83 ? 9.049 8.012 -4.662 1.00 80.50 83 THR A N 1
ATOM 656 C CA . THR A 1 83 ? 8.951 9.442 -4.979 1.00 80.50 83 THR A CA 1
ATOM 657 C C . THR A 1 83 ? 10.263 9.988 -5.525 1.00 80.50 83 THR A C 1
ATOM 659 O O . THR A 1 83 ? 10.224 10.701 -6.523 1.00 80.50 83 THR A O 1
ATOM 662 N N . ARG A 1 84 ? 11.421 9.595 -4.970 1.00 81.75 84 ARG A N 1
ATOM 663 C CA . ARG A 1 84 ? 12.733 10.000 -5.517 1.00 81.75 84 ARG A CA 1
ATOM 664 C C . ARG A 1 84 ? 12.889 9.570 -6.968 1.00 81.75 84 ARG A C 1
ATOM 666 O O . ARG A 1 84 ? 13.190 10.395 -7.820 1.00 81.75 84 ARG A O 1
ATOM 673 N N . GLN A 1 85 ? 12.689 8.281 -7.257 1.00 87.25 85 GLN A N 1
ATOM 674 C CA . GLN A 1 85 ? 12.885 7.771 -8.618 1.00 87.25 85 GLN A CA 1
ATOM 675 C C . GLN A 1 85 ? 11.916 8.427 -9.612 1.00 87.25 85 GLN A C 1
ATOM 677 O O . GLN A 1 85 ? 12.322 8.743 -10.729 1.00 87.25 85 GLN A O 1
ATOM 682 N N . MET A 1 86 ? 10.669 8.679 -9.206 1.00 88.38 86 MET A N 1
ATOM 683 C CA . MET A 1 86 ? 9.678 9.329 -10.064 1.00 88.38 86 MET A CA 1
ATOM 684 C C . MET A 1 86 ? 9.980 10.812 -10.303 1.00 88.38 86 MET A C 1
ATOM 686 O O . MET A 1 86 ? 9.805 11.260 -11.433 1.00 88.38 86 MET A O 1
ATOM 690 N N . VAL A 1 87 ? 10.488 11.557 -9.307 1.00 85.56 87 VAL A N 1
ATOM 691 C CA . VAL A 1 87 ? 10.971 12.939 -9.516 1.00 85.56 87 VAL A CA 1
ATOM 692 C C . VAL A 1 87 ? 12.109 12.951 -10.535 1.00 85.56 87 VAL A C 1
ATOM 694 O O . VAL A 1 87 ? 12.004 13.680 -11.515 1.00 85.56 87 VAL A O 1
ATOM 697 N N . HIS A 1 88 ? 13.113 12.080 -10.382 1.00 86.06 88 HIS A N 1
ATOM 698 C CA . HIS A 1 88 ? 14.234 11.978 -11.328 1.00 86.06 88 HIS A CA 1
ATOM 699 C C . HIS A 1 88 ? 13.782 11.654 -12.757 1.00 86.06 88 HIS A C 1
ATOM 701 O O . HIS A 1 88 ? 14.296 12.215 -13.726 1.00 86.06 88 HIS A O 1
ATOM 707 N N . LEU A 1 89 ? 12.824 10.737 -12.914 1.00 90.19 89 LEU A N 1
ATOM 708 C CA . LEU A 1 89 ? 12.289 10.369 -14.227 1.00 90.19 89 LEU A CA 1
ATOM 709 C C . LEU A 1 89 ? 11.485 11.504 -14.863 1.00 90.19 89 LEU A C 1
ATOM 711 O O . LEU A 1 89 ? 11.681 11.796 -16.043 1.00 90.19 89 LEU A O 1
ATOM 715 N N . LEU A 1 90 ? 10.609 12.145 -14.086 1.00 89.44 90 LEU A N 1
ATOM 716 C CA . LEU A 1 90 ? 9.821 13.285 -14.541 1.00 89.44 90 LEU A CA 1
ATOM 717 C C . LEU A 1 90 ? 10.731 14.457 -14.922 1.00 89.44 90 LEU A C 1
ATOM 719 O O . LEU A 1 90 ? 10.556 15.043 -15.985 1.00 89.44 90 LEU A O 1
ATOM 723 N N . PHE A 1 91 ? 11.724 14.760 -14.086 1.00 86.81 91 PHE A N 1
ATOM 724 C CA . PHE A 1 91 ? 12.727 15.787 -14.341 1.00 86.81 91 PHE A CA 1
ATOM 725 C C . PHE A 1 91 ? 13.472 15.532 -15.653 1.00 86.81 91 PHE A C 1
ATOM 727 O O . PHE A 1 91 ? 13.523 16.421 -16.499 1.00 86.81 91 PHE A O 1
ATOM 734 N N . GLY A 1 92 ? 14.002 14.319 -15.846 1.00 87.19 92 GLY A N 1
ATOM 735 C CA . GLY A 1 92 ? 14.718 13.956 -17.069 1.00 87.19 92 GLY A CA 1
ATOM 736 C C . GLY A 1 92 ? 13.851 14.119 -18.318 1.00 87.19 92 GLY A C 1
ATOM 737 O O . GLY A 1 92 ? 14.278 14.751 -19.278 1.00 87.19 92 GLY A O 1
ATOM 738 N N . TYR A 1 93 ? 12.607 13.632 -18.272 1.00 90.19 93 TYR A N 1
ATOM 739 C CA . TYR A 1 93 ? 11.666 13.758 -19.386 1.00 90.19 93 TYR A CA 1
ATOM 740 C C . TYR A 1 93 ? 11.339 15.222 -19.719 1.00 90.19 93 TYR A C 1
ATOM 742 O O . TYR A 1 93 ? 11.420 15.632 -20.875 1.00 90.19 93 TYR A O 1
ATOM 750 N N . LEU A 1 94 ? 11.002 16.023 -18.705 1.00 87.56 94 LEU A N 1
ATOM 751 C CA . LEU A 1 94 ? 10.671 17.437 -18.885 1.00 87.56 94 LEU A CA 1
ATOM 752 C C . LEU A 1 94 ? 11.873 18.233 -19.411 1.00 87.56 94 LEU A C 1
ATOM 754 O O . LEU A 1 94 ? 11.722 19.053 -20.315 1.00 87.56 94 LEU A O 1
ATOM 758 N N . LYS A 1 95 ? 13.078 17.943 -18.915 1.00 84.06 95 LYS A N 1
ATOM 759 C CA . LYS A 1 95 ? 14.313 18.560 -19.403 1.00 84.06 95 LYS A CA 1
ATOM 760 C C . LYS A 1 95 ? 14.578 18.226 -20.874 1.00 84.06 95 LYS A C 1
ATOM 762 O O . LYS A 1 95 ? 14.813 19.143 -21.654 1.00 84.06 95 LYS A O 1
ATOM 767 N N . GLU A 1 96 ? 14.500 16.953 -21.263 1.00 84.44 96 GLU A N 1
ATOM 768 C CA . GLU A 1 96 ? 14.657 16.533 -22.665 1.00 84.44 96 GLU A CA 1
ATOM 769 C C . GLU A 1 96 ? 13.628 17.217 -23.574 1.00 84.44 96 GLU A C 1
ATOM 771 O O . GLU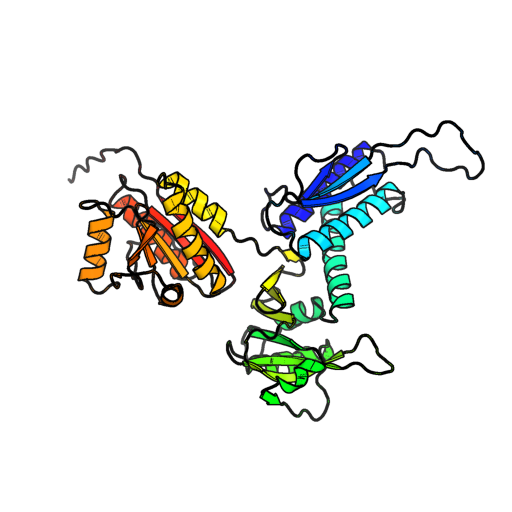 A 1 96 ? 13.960 17.672 -24.669 1.00 84.44 96 GLU A O 1
ATOM 776 N N . LEU A 1 97 ? 12.383 17.333 -23.105 1.00 82.94 97 LEU A N 1
ATOM 777 C CA . LEU A 1 97 ? 11.327 18.029 -23.827 1.00 82.94 97 LEU A CA 1
ATOM 778 C C . LEU A 1 97 ? 11.620 19.522 -23.997 1.00 82.94 97 LEU A C 1
ATOM 780 O O . LEU A 1 97 ? 11.443 20.060 -25.091 1.00 82.94 97 LEU A O 1
ATOM 784 N N . TRP A 1 98 ? 12.111 20.183 -22.950 1.00 77.81 98 TRP A N 1
ATOM 785 C CA . TRP A 1 98 ? 12.514 21.586 -23.010 1.00 77.81 98 TRP A CA 1
ATOM 786 C C . TRP A 1 98 ? 13.693 21.822 -23.964 1.00 77.81 98 TRP A C 1
ATOM 788 O O . TRP A 1 98 ? 13.709 22.807 -24.700 1.00 77.81 98 TRP A O 1
ATOM 798 N N . GLU A 1 99 ? 14.666 20.909 -23.981 1.00 78.00 99 GLU A N 1
ATOM 799 C CA . GLU A 1 99 ? 15.852 20.961 -24.848 1.00 78.00 99 GLU A CA 1
ATOM 800 C C . GLU A 1 99 ? 15.547 20.603 -26.317 1.00 78.00 99 GLU A C 1
ATOM 802 O O . GLU A 1 99 ? 16.441 20.627 -27.163 1.00 78.00 99 GLU A O 1
ATOM 807 N N . GLY A 1 100 ? 14.280 20.324 -26.642 1.00 70.81 100 GLY A N 1
ATOM 808 C CA . GLY A 1 100 ? 13.827 20.044 -28.001 1.00 70.81 100 GLY A CA 1
ATOM 809 C C . GLY A 1 100 ? 14.049 18.599 -28.438 1.00 70.81 100 GLY A C 1
ATOM 810 O O . GLY A 1 100 ? 14.048 18.336 -29.630 1.00 70.81 100 GLY A O 1
ATOM 811 N N . GLY A 1 101 ? 14.218 17.650 -27.515 1.00 60.94 101 GLY A N 1
ATOM 812 C CA . GLY A 1 101 ? 14.375 16.227 -27.843 1.00 60.94 101 GLY A CA 1
ATOM 813 C C . GLY A 1 101 ? 13.172 15.602 -28.566 1.00 60.94 101 GLY A C 1
ATOM 814 O O . GLY A 1 101 ? 13.332 14.588 -29.240 1.00 60.94 101 GLY A O 1
ATOM 815 N N . TYR A 1 102 ? 11.990 16.223 -28.480 1.00 60.72 102 TYR A N 1
ATOM 816 C CA . TYR A 1 102 ? 10.747 15.767 -29.110 1.00 60.72 102 TYR A CA 1
ATOM 817 C C . TYR A 1 102 ? 10.277 16.839 -30.108 1.00 60.72 102 TYR A C 1
ATOM 819 O O . TYR A 1 102 ? 9.660 17.835 -29.732 1.00 60.72 102 TYR A O 1
ATOM 827 N N . TYR A 1 103 ? 10.646 16.680 -31.382 1.00 50.81 103 TYR A N 1
ATOM 828 C CA . TYR A 1 103 ? 10.535 17.737 -32.398 1.00 50.81 103 TYR A CA 1
ATOM 829 C C . TYR A 1 103 ? 9.126 17.942 -32.996 1.00 50.81 103 TYR A C 1
ATOM 831 O O . TYR A 1 103 ? 8.962 18.895 -33.752 1.00 50.81 103 TYR A O 1
ATOM 839 N N . ASP A 1 104 ? 8.115 17.123 -32.663 1.00 50.34 104 ASP A N 1
ATOM 840 C CA . ASP A 1 104 ? 6.858 17.092 -33.446 1.00 50.34 104 ASP A CA 1
ATOM 841 C C . ASP A 1 104 ? 5.564 16.768 -32.658 1.00 50.34 104 ASP A C 1
ATOM 843 O O . ASP A 1 104 ? 4.546 16.396 -33.238 1.00 50.34 104 ASP A O 1
ATOM 847 N N . GLU A 1 105 ? 5.564 16.882 -31.325 1.00 55.31 105 GLU A N 1
ATOM 848 C CA . GLU A 1 105 ? 4.410 16.468 -30.507 1.00 55.31 105 GLU A CA 1
ATOM 849 C C . GLU A 1 105 ? 3.521 17.662 -30.097 1.00 55.31 105 GLU A C 1
ATOM 851 O O . GLU A 1 105 ? 3.902 18.520 -29.294 1.00 55.31 105 GLU A O 1
ATOM 856 N N . ASN A 1 106 ? 2.302 17.713 -30.650 1.00 58.47 106 ASN A N 1
ATOM 857 C CA . ASN A 1 106 ? 1.237 18.617 -30.203 1.00 58.47 106 ASN A CA 1
ATOM 858 C C . ASN A 1 106 ? 0.587 18.056 -28.928 1.00 58.47 106 ASN A C 1
ATOM 860 O O . ASN A 1 106 ? -0.387 17.311 -28.999 1.00 58.47 106 ASN A O 1
ATOM 864 N N . PHE A 1 107 ? 1.106 18.427 -27.756 1.00 67.69 107 PHE A N 1
ATOM 865 C CA . PHE A 1 107 ? 0.576 17.997 -26.452 1.00 67.69 107 PHE A CA 1
ATOM 866 C C . PHE A 1 107 ? -0.685 18.757 -26.008 1.00 67.69 107 PHE A C 1
ATOM 868 O O . PHE A 1 107 ? -0.760 19.305 -24.902 1.00 67.69 107 PHE A O 1
ATOM 875 N N . GLU A 1 108 ? -1.696 18.822 -26.864 1.00 67.75 108 GLU A N 1
ATOM 876 C CA . GLU A 1 108 ? -2.931 19.544 -26.546 1.00 67.75 108 GLU A CA 1
ATOM 877 C C . GLU A 1 108 ? -3.885 18.686 -25.701 1.00 67.75 108 GLU A C 1
ATOM 879 O O . GLU A 1 108 ? -4.583 19.207 -24.825 1.00 67.75 108 GLU A O 1
ATOM 884 N N . SER A 1 109 ? -3.868 17.360 -25.870 1.00 79.81 109 SER A N 1
ATOM 885 C CA . SER A 1 109 ? -4.892 16.486 -25.301 1.00 79.81 109 SER A CA 1
ATOM 886 C C . SER A 1 109 ? -4.511 15.871 -23.948 1.00 79.81 109 SER A C 1
ATOM 888 O O . SER A 1 109 ? -3.352 15.573 -23.658 1.00 79.81 109 SER A O 1
ATOM 890 N N . ASP A 1 110 ? -5.519 15.587 -23.121 1.00 84.06 110 ASP A N 1
ATOM 891 C CA . ASP A 1 110 ? -5.335 14.810 -21.885 1.00 84.06 110 ASP A CA 1
ATOM 892 C C . ASP A 1 110 ? -4.871 13.371 -22.156 1.00 84.06 110 ASP A C 1
ATOM 894 O O . ASP A 1 110 ? -4.300 12.716 -21.281 1.00 84.06 110 ASP A O 1
ATOM 898 N N . ARG A 1 111 ? -5.087 12.866 -23.376 1.00 86.81 111 ARG A N 1
ATOM 899 C CA . ARG A 1 111 ? -4.596 11.551 -23.789 1.00 86.81 111 ARG A CA 1
ATOM 900 C C . ARG A 1 111 ? -3.072 11.524 -23.821 1.00 86.81 111 ARG A C 1
ATOM 902 O O . ARG A 1 111 ? -2.491 10.541 -23.370 1.00 86.81 111 ARG A O 1
ATOM 909 N N . ASP A 1 112 ? -2.433 12.593 -24.278 1.00 86.50 112 ASP A N 1
ATOM 910 C CA . ASP A 1 112 ? -0.972 12.654 -24.365 1.00 86.50 112 ASP A CA 1
ATOM 911 C C . ASP A 1 112 ? -0.344 12.685 -22.966 1.00 86.50 112 ASP A C 1
ATOM 913 O O . ASP A 1 112 ? 0.621 11.977 -22.680 1.00 86.50 112 ASP A O 1
ATOM 917 N N . VAL A 1 113 ? -0.981 13.408 -22.041 1.00 89.56 113 VAL A N 1
ATOM 918 C CA . VAL A 1 113 ? -0.618 13.426 -20.616 1.00 89.56 113 VAL A CA 1
ATOM 919 C C . VAL A 1 113 ? -0.666 12.016 -20.007 1.00 89.56 113 VAL A C 1
ATOM 921 O O . VAL A 1 113 ? 0.233 11.626 -19.259 1.00 89.56 113 VAL A O 1
ATOM 924 N N . ILE A 1 114 ? -1.700 11.234 -20.334 1.00 89.31 114 ILE A N 1
ATOM 925 C CA . ILE A 1 114 ? -1.859 9.838 -19.891 1.00 89.31 114 ILE A CA 1
ATOM 926 C C . ILE A 1 114 ? -0.752 8.951 -20.473 1.00 89.31 114 ILE A C 1
ATOM 928 O O . ILE A 1 114 ? -0.156 8.176 -19.726 1.00 89.31 114 ILE A O 1
ATOM 932 N N . VAL A 1 115 ? -0.448 9.083 -21.767 1.00 90.81 115 VAL A N 1
ATOM 933 C CA . VAL A 1 115 ? 0.612 8.305 -22.434 1.00 90.81 115 VAL A CA 1
ATOM 934 C C . VAL A 1 115 ? 1.969 8.562 -21.783 1.00 90.81 115 VAL A C 1
ATOM 936 O O . VAL A 1 115 ? 2.688 7.616 -21.460 1.00 90.81 115 VAL A O 1
ATOM 939 N N . VAL A 1 116 ? 2.304 9.826 -21.527 1.00 91.56 116 VAL A N 1
ATOM 940 C CA . VAL A 1 116 ? 3.573 10.202 -20.892 1.00 91.56 116 VAL A CA 1
ATOM 941 C C . 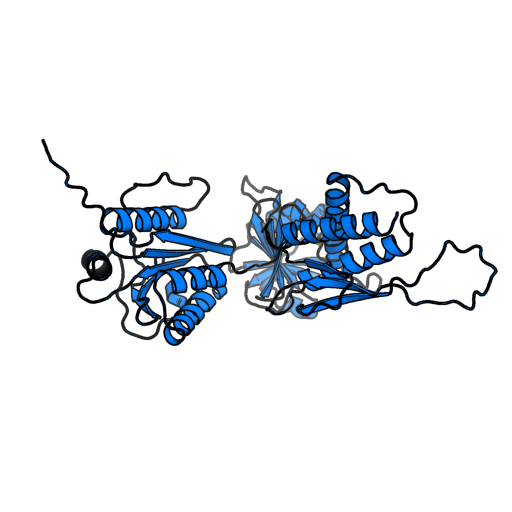VAL A 1 116 ? 3.655 9.696 -19.460 1.00 91.56 116 VAL A C 1
ATOM 943 O O . VAL A 1 116 ? 4.673 9.128 -19.066 1.00 91.56 116 VAL A O 1
ATOM 946 N N . ARG A 1 117 ? 2.577 9.830 -18.685 1.00 92.38 117 ARG A N 1
ATOM 947 C CA . ARG A 1 117 ? 2.495 9.245 -17.343 1.00 92.38 117 ARG A CA 1
ATOM 948 C C . ARG A 1 117 ? 2.769 7.739 -17.376 1.00 92.38 117 ARG A C 1
ATOM 950 O O . ARG A 1 117 ? 3.587 7.261 -16.592 1.00 92.38 117 ARG A O 1
ATOM 957 N N . ASP A 1 118 ? 2.116 7.003 -18.271 1.00 92.56 118 ASP A N 1
ATOM 958 C CA . ASP A 1 118 ? 2.277 5.548 -18.369 1.00 92.56 118 ASP A CA 1
ATOM 959 C C . ASP A 1 118 ? 3.696 5.168 -18.802 1.00 92.56 118 ASP A C 1
ATOM 961 O O . ASP A 1 118 ? 4.285 4.237 -18.250 1.00 92.56 118 ASP A O 1
ATOM 965 N N . ALA A 1 119 ? 4.295 5.941 -19.712 1.00 93.75 119 ALA A N 1
ATOM 966 C CA . ALA A 1 119 ? 5.693 5.782 -20.098 1.00 93.75 119 ALA A CA 1
ATOM 967 C C . ALA A 1 119 ? 6.653 6.017 -18.917 1.00 93.75 119 ALA A C 1
ATOM 969 O O . ALA A 1 119 ? 7.615 5.266 -18.757 1.00 93.75 119 ALA A O 1
ATOM 970 N N . LEU A 1 120 ? 6.392 7.008 -18.058 1.00 94.62 120 LEU A N 1
ATOM 971 C CA . LEU A 1 120 ? 7.182 7.251 -16.844 1.00 94.62 120 LEU A CA 1
ATOM 972 C C . LEU A 1 120 ? 7.047 6.100 -15.834 1.00 94.62 120 LEU A C 1
ATOM 974 O O . LEU A 1 120 ? 8.057 5.645 -15.295 1.00 94.62 120 LEU A O 1
ATOM 978 N N . CYS A 1 121 ? 5.835 5.583 -15.609 1.00 94.38 121 CYS A N 1
ATOM 979 C CA . CYS A 1 121 ? 5.601 4.416 -14.748 1.00 94.38 121 CYS A CA 1
ATOM 980 C C . CYS A 1 121 ? 6.281 3.146 -15.288 1.00 94.38 121 CYS A C 1
ATOM 982 O O . CYS A 1 121 ? 6.848 2.364 -14.518 1.00 94.38 121 CYS A O 1
ATOM 984 N N . LYS A 1 122 ? 6.289 2.961 -16.613 1.00 94.94 122 LYS A N 1
ATOM 985 C CA . LYS A 1 122 ? 7.034 1.879 -17.262 1.00 94.94 122 LYS A CA 1
ATOM 986 C C . LYS A 1 122 ? 8.543 2.045 -17.068 1.00 94.94 122 LYS A C 1
ATOM 988 O O . LYS A 1 122 ? 9.173 1.135 -16.545 1.00 94.94 122 LYS A O 1
ATOM 993 N N . LYS A 1 123 ? 9.101 3.230 -17.354 1.00 95.50 123 LYS A N 1
ATOM 994 C CA . LYS A 1 123 ? 10.528 3.535 -17.124 1.00 95.50 123 LYS A CA 1
ATOM 995 C C . LYS A 1 123 ? 10.948 3.310 -15.667 1.00 95.50 123 LYS A C 1
ATOM 997 O O . LYS A 1 123 ? 12.084 2.916 -15.413 1.00 95.50 123 LYS A O 1
ATOM 1002 N N . PHE A 1 124 ? 10.061 3.561 -14.703 1.00 95.62 124 PHE A N 1
ATOM 1003 C CA . PHE A 1 124 ? 10.306 3.213 -13.302 1.00 95.62 124 PHE A CA 1
ATOM 1004 C C . PHE A 1 124 ? 10.457 1.703 -13.105 1.00 95.62 124 PHE A C 1
ATOM 1006 O O . PHE A 1 124 ? 11.418 1.275 -12.469 1.00 95.62 124 PHE A O 1
ATOM 1013 N N . SER A 1 125 ? 9.543 0.913 -13.669 1.00 95.12 125 SER A N 1
ATOM 1014 C CA . SER A 1 125 ? 9.587 -0.552 -13.587 1.00 95.12 125 SER A CA 1
ATOM 1015 C C . SER A 1 125 ? 10.853 -1.113 -14.238 1.00 95.12 125 SER A C 1
ATOM 1017 O O . SER A 1 125 ? 11.514 -1.965 -13.645 1.00 95.12 125 SER A O 1
ATOM 1019 N N . ASP A 1 126 ? 11.240 -0.571 -15.395 1.00 94.19 126 ASP A N 1
ATOM 1020 C CA . ASP A 1 126 ? 12.457 -0.959 -16.113 1.00 94.19 126 ASP A CA 1
ATOM 1021 C C . ASP A 1 126 ? 13.708 -0.661 -15.265 1.00 94.19 126 ASP A C 1
ATOM 1023 O O . ASP A 1 126 ? 14.506 -1.557 -15.001 1.00 94.19 126 ASP A O 1
ATOM 1027 N N . LYS A 1 127 ? 13.836 0.563 -14.724 1.00 94.25 127 LYS A N 1
ATOM 1028 C CA . LYS A 1 127 ? 14.964 0.941 -13.846 1.00 94.25 127 LYS A CA 1
ATOM 1029 C C . LYS A 1 127 ? 15.005 0.156 -12.537 1.00 94.25 127 LYS A C 1
ATOM 1031 O O . LYS A 1 127 ? 16.083 -0.074 -11.986 1.00 94.25 127 LYS A O 1
ATOM 1036 N N . PHE A 1 128 ? 13.845 -0.187 -11.980 1.00 94.38 128 PHE A N 1
ATOM 1037 C CA . PHE A 1 128 ? 13.777 -1.037 -10.796 1.00 94.38 128 PHE A CA 1
ATOM 1038 C C . PHE A 1 128 ? 14.304 -2.436 -11.123 1.00 94.38 128 PHE A C 1
ATOM 1040 O O . PHE A 1 128 ? 15.134 -2.958 -10.378 1.00 94.38 128 PHE A O 1
ATOM 1047 N N . THR A 1 129 ? 13.872 -3.000 -12.251 1.00 93.00 129 THR A N 1
ATOM 1048 C CA . THR A 1 129 ? 14.305 -4.317 -12.733 1.00 93.00 129 THR A CA 1
ATOM 1049 C C . THR A 1 129 ? 15.804 -4.326 -13.018 1.00 93.00 129 THR A C 1
ATOM 1051 O O . THR A 1 129 ? 16.498 -5.160 -12.461 1.00 93.00 129 THR A O 1
ATOM 1054 N N . GLU A 1 130 ? 16.340 -3.341 -13.738 1.00 90.94 130 GLU A N 1
ATOM 1055 C CA . GLU A 1 130 ? 17.783 -3.202 -14.005 1.00 90.94 130 GLU A CA 1
ATOM 1056 C C . GLU A 1 130 ? 18.615 -3.201 -12.706 1.00 90.94 130 GLU A C 1
ATOM 1058 O O . GLU A 1 130 ? 19.606 -3.915 -12.560 1.00 90.94 130 GLU A O 1
ATOM 1063 N N . LYS A 1 131 ? 18.175 -2.442 -11.693 1.00 89.88 131 LYS A N 1
ATOM 1064 C CA . LYS A 1 131 ? 18.900 -2.339 -10.415 1.00 89.88 131 LYS A CA 1
ATOM 1065 C C . LYS A 1 131 ? 18.767 -3.578 -9.535 1.00 89.88 131 LYS A C 1
ATOM 1067 O O . LYS A 1 131 ? 19.687 -3.901 -8.785 1.00 89.88 131 LYS A O 1
ATOM 1072 N N . THR A 1 132 ? 17.602 -4.218 -9.536 1.00 91.19 132 THR A N 1
ATOM 1073 C CA . THR A 1 132 ? 17.261 -5.259 -8.551 1.00 91.19 132 THR A CA 1
ATOM 1074 C C . THR A 1 132 ? 17.209 -6.658 -9.134 1.00 91.19 132 THR A C 1
ATOM 1076 O O . THR A 1 132 ? 17.195 -7.603 -8.353 1.00 91.19 132 THR A O 1
ATOM 1079 N N . GLN A 1 133 ? 17.208 -6.799 -10.459 1.00 91.94 133 GLN A N 1
ATOM 1080 C CA . GLN A 1 133 ? 16.956 -8.031 -11.215 1.00 91.94 133 GLN A CA 1
ATOM 1081 C C . GLN A 1 133 ? 15.600 -8.689 -10.885 1.00 91.94 133 GLN A C 1
ATOM 1083 O O . GLN A 1 133 ? 15.367 -9.860 -11.169 1.00 91.94 133 GLN A O 1
ATOM 1088 N N . ILE A 1 134 ? 14.689 -7.935 -10.259 1.00 95.06 134 ILE A N 1
ATOM 1089 C CA . ILE A 1 134 ? 13.331 -8.370 -9.934 1.00 95.06 134 ILE A CA 1
ATOM 1090 C C . ILE A 1 134 ? 12.388 -7.722 -10.944 1.00 95.06 134 ILE A C 1
ATOM 1092 O O . ILE A 1 134 ? 12.033 -6.550 -10.815 1.00 95.06 134 ILE A O 1
ATOM 1096 N N . ASP A 1 135 ? 11.980 -8.505 -11.937 1.00 95.31 135 ASP A N 1
ATOM 1097 C CA . ASP A 1 135 ? 11.069 -8.059 -12.987 1.00 95.31 135 ASP A CA 1
ATOM 1098 C C . ASP A 1 135 ? 9.637 -7.888 -12.449 1.00 95.31 135 ASP A C 1
ATOM 1100 O O . ASP A 1 135 ? 8.960 -8.845 -12.054 1.00 95.31 135 ASP A O 1
ATOM 1104 N N . LEU A 1 136 ? 9.166 -6.637 -12.431 1.00 96.56 136 LEU A N 1
ATOM 1105 C CA . LEU A 1 136 ? 7.816 -6.288 -11.980 1.00 96.56 136 LEU A CA 1
ATOM 1106 C C . LEU A 1 136 ? 6.715 -6.784 -12.930 1.00 96.56 136 LEU A C 1
ATOM 1108 O O . LEU A 1 136 ? 5.606 -7.060 -12.470 1.00 96.56 136 LEU A O 1
ATOM 1112 N N . GLY A 1 137 ? 7.010 -6.914 -14.224 1.00 96.31 137 GLY A N 1
ATOM 1113 C CA . GLY A 1 137 ? 6.114 -7.492 -15.223 1.00 96.31 137 GLY A CA 1
ATOM 1114 C C . GLY A 1 137 ? 5.913 -8.990 -15.004 1.00 96.31 137 GLY A C 1
ATOM 1115 O O . GLY A 1 137 ? 4.771 -9.447 -14.969 1.00 96.31 137 GLY A O 1
ATOM 1116 N N . LEU A 1 138 ? 6.986 -9.739 -14.721 1.00 96.62 138 LEU A N 1
ATOM 1117 C CA . LEU A 1 138 ? 6.875 -11.160 -14.349 1.00 96.62 138 LEU A CA 1
ATOM 1118 C C . LEU A 1 138 ? 6.023 -11.363 -13.094 1.00 96.62 138 LEU A C 1
ATOM 1120 O O . LEU A 1 138 ? 5.259 -12.324 -13.011 1.00 96.62 138 LEU A O 1
ATOM 1124 N N . LEU A 1 139 ? 6.126 -10.461 -12.114 1.00 97.75 139 LEU A N 1
ATOM 1125 C CA . LEU A 1 139 ? 5.290 -10.493 -10.910 1.00 97.75 139 LEU A CA 1
ATOM 1126 C C . LEU A 1 139 ? 3.812 -10.215 -11.221 1.00 97.75 139 LEU A C 1
ATOM 1128 O O . LEU A 1 139 ? 2.935 -10.855 -10.630 1.00 97.75 139 LEU A O 1
ATOM 1132 N N . ASP A 1 140 ? 3.526 -9.297 -12.148 1.00 97.00 140 ASP A N 1
ATOM 1133 C CA . ASP A 1 140 ? 2.167 -9.028 -12.626 1.00 97.00 140 ASP A CA 1
ATOM 1134 C C . ASP A 1 140 ? 1.582 -10.259 -13.334 1.00 97.00 140 ASP A C 1
ATOM 1136 O O . ASP A 1 140 ? 0.494 -10.715 -12.965 1.00 97.00 140 ASP A O 1
ATOM 1140 N N . ASP A 1 141 ? 2.335 -10.886 -14.237 1.00 97.38 141 ASP A N 1
ATOM 1141 C CA . ASP A 1 141 ? 1.919 -12.110 -14.930 1.00 97.38 141 ASP A CA 1
ATOM 1142 C C . ASP A 1 141 ? 1.730 -13.285 -13.960 1.00 97.38 141 ASP A C 1
ATOM 1144 O O . ASP A 1 141 ? 0.703 -13.975 -13.983 1.00 97.38 141 ASP A O 1
ATOM 1148 N N . LEU A 1 142 ? 2.662 -13.476 -13.023 1.00 97.56 142 LEU A N 1
ATOM 1149 C CA . LEU A 1 142 ? 2.569 -14.491 -11.973 1.00 97.56 142 LEU A CA 1
ATOM 1150 C C . LEU A 1 142 ? 1.316 -14.316 -11.107 1.00 97.56 142 LEU A C 1
ATOM 1152 O O . LEU A 1 142 ? 0.683 -15.303 -10.715 1.00 97.56 142 LEU A O 1
ATOM 1156 N N . SER A 1 143 ? 0.935 -13.071 -10.812 1.00 96.56 143 SER A N 1
ATOM 1157 C CA . SER A 1 143 ? -0.248 -12.761 -10.001 1.00 96.56 143 SER A CA 1
ATOM 1158 C C . SER A 1 143 ? -1.568 -13.176 -10.673 1.00 96.56 143 SER A C 1
ATOM 1160 O O . SER A 1 143 ? -2.572 -13.408 -9.987 1.00 96.56 143 SER A O 1
ATOM 1162 N N . LEU A 1 144 ? -1.579 -13.310 -12.004 1.00 96.62 144 LEU A N 1
ATOM 1163 C CA . LEU A 1 144 ? -2.738 -13.745 -12.789 1.00 96.62 144 LEU A CA 1
ATOM 1164 C C . LEU A 1 144 ? -2.896 -15.271 -12.816 1.00 96.62 144 LEU A C 1
ATOM 1166 O O . LEU A 1 144 ? -4.006 -15.771 -13.035 1.00 96.62 144 LEU A O 1
ATOM 1170 N N . LEU A 1 145 ? -1.818 -16.022 -12.580 1.00 96.44 145 LEU A N 1
ATOM 1171 C CA . LEU A 1 145 ? -1.836 -17.476 -12.687 1.00 96.44 145 LEU A CA 1
ATOM 1172 C C . LEU A 1 145 ? -2.639 -18.128 -11.554 1.00 96.44 145 LEU A C 1
ATOM 1174 O O . LEU A 1 145 ? -2.396 -17.938 -10.357 1.00 96.44 145 LEU A O 1
ATOM 1178 N N . LYS A 1 146 ? -3.586 -18.983 -11.942 1.00 94.31 146 LYS A N 1
ATOM 1179 C CA . LYS A 1 146 ? -4.293 -19.877 -11.019 1.00 94.31 146 LYS A CA 1
ATOM 1180 C C . LYS A 1 146 ? -3.557 -21.209 -10.902 1.00 94.31 146 LYS A C 1
ATOM 1182 O O . LYS A 1 146 ? -2.950 -21.678 -11.860 1.00 94.31 146 LYS A O 1
ATOM 1187 N N . TYR A 1 147 ? -3.680 -21.847 -9.746 1.00 92.56 147 TYR A N 1
ATOM 1188 C CA . TYR A 1 147 ? -3.262 -23.232 -9.530 1.00 92.56 147 TYR A CA 1
ATOM 1189 C C . TYR A 1 147 ? -4.379 -23.946 -8.777 1.00 92.56 147 TYR A C 1
ATOM 1191 O O . TYR A 1 147 ? -4.845 -23.418 -7.772 1.00 92.56 147 TYR A O 1
ATOM 1199 N N . GLU A 1 148 ? -4.870 -25.068 -9.311 1.00 90.69 148 GLU A N 1
ATOM 1200 C CA . GLU A 1 148 ? -6.024 -25.804 -8.752 1.00 90.69 148 GLU A CA 1
ATOM 1201 C C . GLU A 1 148 ? -7.249 -24.896 -8.495 1.00 90.69 148 GLU A C 1
ATOM 1203 O O . GLU A 1 148 ? -7.964 -25.009 -7.507 1.00 90.69 148 GLU A O 1
ATOM 1208 N N . GLY A 1 149 ? -7.468 -23.918 -9.383 1.00 86.88 149 GLY A N 1
ATOM 1209 C CA . GLY A 1 149 ? -8.542 -22.924 -9.264 1.00 86.88 149 GLY A CA 1
ATOM 1210 C C . GLY A 1 149 ? -8.264 -21.778 -8.279 1.00 86.88 149 GLY A C 1
ATOM 1211 O O . GLY A 1 149 ? -8.892 -20.722 -8.394 1.00 86.88 149 GLY A O 1
ATOM 1212 N N . ALA A 1 150 ? -7.284 -21.917 -7.382 1.00 86.06 150 ALA A N 1
ATOM 1213 C CA . ALA A 1 150 ? -6.912 -20.892 -6.414 1.00 86.06 150 ALA A CA 1
ATOM 1214 C C . ALA A 1 150 ? -6.151 -19.722 -7.066 1.00 86.06 150 ALA A C 1
ATOM 1216 O O . ALA A 1 150 ? -5.223 -19.909 -7.863 1.00 86.06 150 ALA A O 1
ATOM 1217 N N . LYS A 1 151 ? -6.519 -18.490 -6.688 1.00 91.06 151 LYS A N 1
ATOM 1218 C CA . LYS A 1 151 ? -5.822 -17.253 -7.093 1.00 91.06 151 LYS A CA 1
ATOM 1219 C C . LYS A 1 151 ? -4.386 -17.236 -6.547 1.00 91.06 151 LYS A C 1
ATOM 1221 O O . LYS A 1 151 ? -4.139 -17.786 -5.477 1.00 91.06 151 LYS A O 1
ATOM 1226 N N . CYS A 1 152 ? -3.452 -16.610 -7.266 1.00 91.75 152 CYS A N 1
ATOM 1227 C CA . CYS A 1 152 ? -2.100 -16.375 -6.759 1.00 91.75 152 CYS A CA 1
ATOM 1228 C C . CYS A 1 152 ? -2.153 -15.403 -5.571 1.00 91.75 152 CYS A C 1
ATOM 1230 O O . CYS A 1 152 ? -2.643 -14.281 -5.703 1.00 91.75 152 CYS A O 1
ATOM 1232 N N . ARG A 1 153 ? -1.688 -15.859 -4.408 1.00 89.81 153 ARG A N 1
ATOM 1233 C CA . ARG A 1 153 ? -1.484 -15.067 -3.193 1.00 89.81 153 ARG A CA 1
ATOM 1234 C C . ARG A 1 153 ? -0.273 -15.619 -2.461 1.00 89.81 153 ARG A C 1
ATOM 1236 O O . ARG A 1 153 ? -0.002 -16.814 -2.550 1.00 89.81 153 ARG A O 1
ATOM 1243 N N . GLY A 1 154 ? 0.415 -14.762 -1.722 1.00 89.44 154 GLY A N 1
ATOM 1244 C CA . GLY A 1 154 ? 1.559 -15.158 -0.907 1.00 89.44 154 GLY A CA 1
ATOM 1245 C C . GLY A 1 154 ? 2.742 -14.230 -1.108 1.00 89.44 154 GLY A C 1
ATOM 1246 O O . GLY A 1 154 ? 2.601 -13.121 -1.628 1.00 89.44 154 GLY A O 1
ATOM 1247 N N . SER A 1 155 ? 3.914 -14.674 -0.670 1.00 92.25 155 SER A N 1
ATOM 1248 C CA . SER A 1 155 ? 5.139 -13.895 -0.787 1.00 92.25 155 SER A CA 1
ATOM 1249 C C . SER A 1 155 ? 6.227 -14.650 -1.532 1.00 92.25 155 SER A C 1
ATOM 1251 O O . SER A 1 155 ? 6.284 -15.877 -1.489 1.00 92.25 155 SER A O 1
ATOM 1253 N N . LEU A 1 156 ? 7.092 -13.879 -2.177 1.00 95.75 156 LEU A N 1
ATOM 1254 C CA . LEU A 1 156 ? 8.377 -14.303 -2.707 1.00 95.75 156 LEU A CA 1
ATOM 1255 C C . LEU A 1 156 ? 9.473 -13.540 -1.973 1.00 95.75 156 LEU A C 1
ATOM 1257 O O . LEU A 1 156 ? 9.295 -12.361 -1.646 1.00 95.75 156 LEU A O 1
ATOM 1261 N N . LEU A 1 157 ? 10.593 -14.205 -1.727 1.00 96.00 157 LEU A N 1
ATOM 1262 C CA . LEU A 1 157 ? 11.770 -13.609 -1.116 1.00 96.00 157 LEU A CA 1
ATOM 1263 C C . LEU A 1 157 ? 12.958 -13.732 -2.068 1.00 96.00 157 LEU A C 1
ATOM 1265 O O . LEU A 1 157 ? 13.243 -14.819 -2.560 1.00 96.00 157 LEU A O 1
ATOM 1269 N N . PHE A 1 158 ? 13.644 -12.623 -2.312 1.00 96.06 158 PHE A N 1
ATOM 1270 C CA . PHE A 1 158 ? 14.785 -12.530 -3.214 1.00 96.06 158 PHE A CA 1
ATOM 1271 C C . PHE A 1 158 ? 16.034 -12.236 -2.383 1.00 96.06 158 PHE A C 1
ATOM 1273 O O . PHE A 1 158 ? 16.194 -11.148 -1.826 1.00 96.06 158 PHE A O 1
ATOM 1280 N N . LEU A 1 159 ? 16.874 -13.253 -2.248 1.00 94.44 159 LEU A N 1
ATOM 1281 C CA . LEU A 1 159 ? 18.048 -13.307 -1.390 1.00 94.44 159 LEU A CA 1
ATOM 1282 C C . LEU A 1 159 ? 19.317 -13.063 -2.199 1.00 94.44 159 LEU A C 1
ATOM 1284 O O . LEU A 1 159 ? 19.449 -13.558 -3.316 1.00 94.44 159 LEU A O 1
ATOM 1288 N N . GLU A 1 160 ? 20.285 -12.379 -1.603 1.00 91.62 160 GLU A N 1
ATOM 1289 C CA . GLU A 1 160 ? 21.647 -12.363 -2.136 1.00 91.62 160 GLU A CA 1
ATOM 1290 C C . GLU A 1 160 ? 22.347 -13.706 -1.883 1.00 91.62 160 GLU A C 1
ATOM 1292 O O . GLU A 1 160 ? 21.960 -14.469 -0.993 1.00 91.62 160 GLU A O 1
ATOM 1297 N N . GLU A 1 161 ? 23.416 -13.991 -2.628 1.00 88.69 161 GLU A N 1
ATOM 1298 C CA . GLU A 1 161 ? 24.194 -15.233 -2.488 1.00 88.69 161 GLU A CA 1
ATOM 1299 C C . GLU A 1 161 ? 24.702 -15.446 -1.050 1.00 88.69 161 GLU A C 1
ATOM 1301 O O . GLU A 1 161 ? 24.623 -16.544 -0.499 1.00 88.69 161 GLU A O 1
ATOM 1306 N N . THR A 1 162 ? 25.107 -14.363 -0.377 1.00 89.44 162 THR A N 1
ATOM 1307 C CA . THR A 1 162 ? 25.534 -14.364 1.036 1.00 89.44 162 THR A CA 1
ATOM 1308 C C . THR A 1 162 ? 24.435 -14.791 2.013 1.00 89.44 162 THR A C 1
ATOM 1310 O O . THR A 1 162 ? 24.712 -15.087 3.177 1.00 89.44 162 THR A O 1
ATOM 1313 N N . GLN A 1 163 ? 23.182 -14.827 1.560 1.00 91.31 163 GLN A N 1
ATOM 1314 C CA . GLN A 1 163 ? 22.007 -15.185 2.343 1.00 91.31 163 GLN A CA 1
ATOM 1315 C C . GLN A 1 163 ? 21.455 -16.572 1.980 1.00 91.31 163 GLN A C 1
ATOM 1317 O O . GLN A 1 163 ? 20.466 -16.992 2.580 1.00 91.31 163 GLN A O 1
ATOM 1322 N N . ALA A 1 164 ? 22.083 -17.312 1.058 1.00 88.31 164 ALA A N 1
ATOM 1323 C CA . ALA A 1 164 ? 21.610 -18.627 0.613 1.00 88.31 164 ALA A CA 1
ATOM 1324 C C . ALA A 1 164 ? 21.488 -19.652 1.756 1.00 88.31 164 ALA A C 1
ATOM 1326 O O . ALA A 1 164 ? 20.561 -20.459 1.775 1.00 88.31 164 ALA A O 1
ATOM 1327 N N . SER A 1 165 ? 22.354 -19.564 2.772 1.00 90.50 165 SER A N 1
ATOM 1328 C CA . SER A 1 165 ? 22.305 -20.413 3.974 1.00 90.50 165 SER A CA 1
ATOM 1329 C C . SER A 1 165 ? 21.048 -20.221 4.833 1.00 90.50 165 SER A C 1
ATOM 1331 O O . SER A 1 165 ? 20.801 -21.009 5.744 1.00 90.50 165 SER A O 1
ATOM 1333 N N . ARG A 1 166 ? 20.241 -19.186 4.564 1.00 91.12 166 ARG A N 1
ATOM 1334 C CA . ARG A 1 166 ? 18.973 -18.939 5.264 1.00 91.12 166 ARG A CA 1
ATOM 1335 C C . ARG A 1 166 ? 17.824 -19.791 4.730 1.00 91.12 166 ARG A C 1
ATOM 1337 O O . ARG A 1 166 ? 16.775 -19.838 5.370 1.00 91.12 166 ARG A O 1
ATOM 1344 N N . VAL A 1 167 ? 17.981 -20.447 3.582 1.00 94.00 167 VAL A N 1
ATOM 1345 C CA . VAL A 1 167 ? 16.980 -21.378 3.047 1.00 94.00 167 VAL A CA 1
ATOM 1346 C C . VAL A 1 167 ? 16.935 -22.616 3.943 1.00 94.00 167 VAL A C 1
ATOM 1348 O O . VAL A 1 167 ? 17.924 -23.327 4.080 1.00 94.00 167 VAL A O 1
ATOM 1351 N N . THR A 1 168 ? 15.792 -22.856 4.586 1.00 93.75 168 THR A N 1
ATOM 1352 C CA . THR A 1 168 ? 15.626 -23.928 5.583 1.00 93.75 168 THR A CA 1
ATOM 1353 C C . THR A 1 168 ? 15.073 -25.213 4.985 1.00 93.75 168 THR A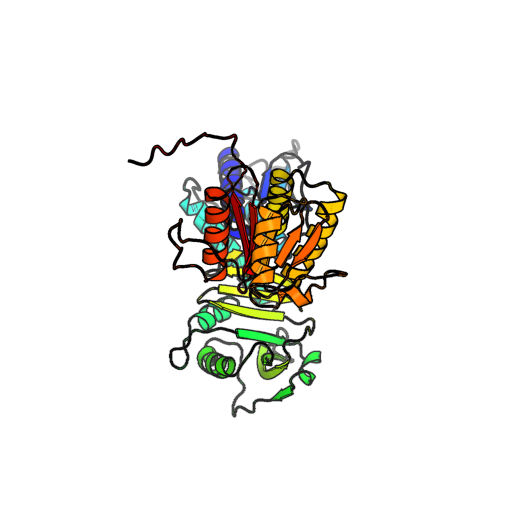 C 1
ATOM 1355 O O . THR A 1 168 ? 15.234 -26.287 5.558 1.00 93.75 168 THR A O 1
ATOM 1358 N N . THR A 1 169 ? 14.399 -25.122 3.842 1.00 94.62 169 THR A N 1
ATOM 1359 C CA . THR A 1 169 ? 13.879 -26.277 3.112 1.00 94.62 169 THR A CA 1
ATOM 1360 C C . THR A 1 169 ? 14.270 -26.130 1.661 1.00 94.62 169 THR A C 1
ATOM 1362 O O . THR A 1 169 ? 13.703 -25.299 0.959 1.00 94.62 169 THR A O 1
ATOM 1365 N N . GLN A 1 170 ? 15.248 -26.914 1.225 1.00 94.00 170 GLN A N 1
ATOM 1366 C CA . GLN A 1 170 ? 15.705 -26.889 -0.156 1.00 94.00 170 GLN A CA 1
ATOM 1367 C C . GLN A 1 170 ? 14.750 -27.673 -1.055 1.00 94.00 170 GLN A C 1
ATOM 1369 O O . GLN A 1 170 ? 14.175 -28.682 -0.643 1.00 94.00 170 GLN A O 1
ATOM 1374 N N . ILE A 1 171 ? 14.571 -27.192 -2.281 1.00 93.44 171 ILE A N 1
ATOM 1375 C CA . ILE A 1 171 ? 13.934 -27.963 -3.348 1.00 93.44 171 ILE A CA 1
ATOM 1376 C C . ILE A 1 171 ? 15.015 -28.470 -4.298 1.00 93.44 171 ILE A C 1
ATOM 1378 O O . ILE A 1 171 ? 15.943 -27.740 -4.634 1.00 93.44 171 ILE A O 1
ATOM 1382 N N . GLU A 1 172 ? 14.873 -29.707 -4.762 1.00 92.62 172 GLU A N 1
ATOM 1383 C CA . GLU A 1 172 ? 15.841 -30.354 -5.652 1.00 92.62 172 GLU A CA 1
ATOM 1384 C C . GLU A 1 172 ? 15.183 -30.638 -7.008 1.00 92.62 172 GLU A C 1
ATOM 1386 O O . GLU A 1 172 ? 14.708 -31.748 -7.267 1.00 92.62 172 GLU A O 1
ATOM 1391 N N . PRO A 1 173 ? 15.050 -29.627 -7.882 1.00 92.25 173 PRO A N 1
ATOM 1392 C CA . PRO A 1 173 ? 14.535 -29.862 -9.214 1.00 92.25 173 PRO A CA 1
ATOM 1393 C C . PRO A 1 173 ? 15.629 -30.479 -10.097 1.00 92.25 173 PRO A C 1
ATOM 1395 O O . PRO A 1 173 ? 16.801 -30.132 -9.989 1.00 92.25 173 PRO A O 1
ATOM 1398 N N . ALA A 1 174 ? 15.242 -31.343 -11.042 1.00 93.50 174 ALA A N 1
ATOM 1399 C CA . ALA A 1 174 ? 16.184 -31.908 -12.016 1.00 93.50 174 ALA A CA 1
ATOM 1400 C C . ALA A 1 174 ? 16.866 -30.835 -12.889 1.00 93.50 174 ALA A C 1
ATOM 1402 O O . ALA A 1 174 ? 17.963 -31.054 -13.389 1.00 93.50 174 ALA A O 1
ATOM 1403 N N . GLN A 1 175 ? 16.200 -29.691 -13.082 1.00 92.88 175 GLN A N 1
ATOM 1404 C CA . GLN A 1 175 ? 16.724 -28.500 -13.750 1.00 92.88 175 GLN A CA 1
ATOM 1405 C C . GLN A 1 175 ? 16.417 -27.262 -12.898 1.00 92.88 175 GLN A C 1
ATOM 1407 O O . GLN A 1 175 ? 15.299 -27.196 -12.360 1.00 92.88 175 GLN A O 1
ATOM 1412 N N . PRO A 1 176 ? 17.344 -26.287 -12.789 1.00 93.75 176 PRO A N 1
ATOM 1413 C CA . PRO A 1 176 ? 17.125 -25.063 -12.023 1.00 93.75 176 PRO A CA 1
ATOM 1414 C C . PRO A 1 176 ? 15.829 -24.347 -12.422 1.00 93.75 176 PRO A C 1
ATOM 1416 O O . PRO A 1 176 ? 15.420 -24.373 -13.580 1.00 93.75 176 PRO A O 1
ATOM 1419 N N . ILE A 1 177 ? 15.170 -23.726 -11.444 1.00 96.19 177 ILE A N 1
ATOM 1420 C CA . ILE A 1 177 ? 13.953 -22.932 -11.655 1.00 96.19 177 ILE A CA 1
ATOM 1421 C C . ILE A 1 177 ? 14.356 -21.467 -11.579 1.00 96.19 177 ILE A C 1
ATOM 1423 O O . ILE A 1 177 ? 14.549 -20.935 -10.485 1.00 96.19 177 ILE A O 1
ATOM 1427 N N . PHE A 1 178 ? 14.509 -20.835 -12.733 1.00 95.56 178 PHE A N 1
ATOM 1428 C CA . PHE A 1 178 ? 14.849 -19.420 -12.836 1.00 95.56 178 PHE A CA 1
ATOM 1429 C C . PHE A 1 178 ? 13.617 -18.544 -12.610 1.00 95.56 178 PHE A C 1
ATOM 1431 O O . PHE A 1 178 ? 12.489 -18.954 -12.880 1.00 95.56 178 PHE A O 1
ATOM 1438 N N . PHE A 1 179 ? 13.818 -17.326 -12.115 1.00 96.25 179 PHE A N 1
ATOM 1439 C CA . PHE A 1 179 ? 12.772 -16.310 -12.055 1.00 96.25 179 PHE A CA 1
ATOM 1440 C C . PHE A 1 179 ? 12.564 -15.682 -13.444 1.00 96.25 179 PHE A C 1
ATOM 1442 O O . PHE A 1 179 ? 13.004 -14.569 -13.708 1.00 96.25 179 PHE A O 1
ATOM 1449 N N . CYS A 1 180 ? 11.928 -16.427 -14.351 1.00 94.44 180 CYS A N 1
ATOM 1450 C CA . CYS A 1 180 ? 11.687 -16.020 -15.737 1.00 94.44 180 CYS A CA 1
ATOM 1451 C C . CYS A 1 180 ? 10.295 -16.456 -16.234 1.00 94.44 180 CYS A C 1
ATOM 1453 O O . CYS A 1 180 ? 9.597 -17.236 -15.577 1.00 94.44 180 CYS A O 1
ATOM 1455 N N . THR A 1 181 ? 9.898 -15.966 -17.414 1.00 93.62 181 THR A N 1
ATOM 1456 C CA . THR A 1 181 ? 8.583 -16.223 -18.032 1.00 93.62 181 THR A CA 1
ATOM 1457 C C . THR A 1 181 ? 8.266 -17.714 -18.172 1.00 93.62 181 THR A C 1
ATOM 1459 O O . THR A 1 181 ? 7.162 -18.147 -17.832 1.00 93.62 181 THR A O 1
ATOM 1462 N N . ASP A 1 182 ? 9.235 -18.514 -18.621 1.00 94.50 182 ASP A N 1
ATOM 1463 C CA . ASP A 1 182 ? 9.037 -19.939 -18.926 1.00 94.50 182 ASP A CA 1
ATOM 1464 C C . ASP A 1 182 ? 8.761 -20.782 -17.668 1.00 94.50 182 ASP A C 1
ATOM 1466 O O . ASP A 1 182 ? 8.079 -21.809 -17.711 1.00 94.50 182 ASP A O 1
ATOM 1470 N N . GLU A 1 183 ? 9.226 -20.308 -16.514 1.00 96.75 183 GLU A N 1
ATOM 1471 C CA . GLU A 1 183 ? 9.126 -21.000 -15.232 1.00 96.75 183 GLU A CA 1
ATOM 1472 C C . GLU A 1 183 ? 7.919 -20.551 -14.392 1.00 96.75 183 GLU A C 1
ATOM 1474 O O . GLU A 1 183 ? 7.603 -21.186 -13.380 1.00 96.75 183 GLU A O 1
ATOM 1479 N N . LEU A 1 184 ? 7.168 -19.521 -14.810 1.00 96.31 184 LEU A N 1
ATOM 1480 C CA . LEU A 1 184 ? 6.078 -18.928 -14.016 1.00 96.31 184 LEU A CA 1
ATOM 1481 C C . LEU A 1 184 ? 5.050 -19.952 -13.515 1.00 96.31 184 LEU A C 1
ATOM 1483 O O . LEU A 1 184 ? 4.573 -19.855 -12.382 1.00 96.31 184 LEU A O 1
ATOM 1487 N N . ARG A 1 185 ? 4.723 -20.979 -14.311 1.00 95.75 185 ARG A N 1
ATOM 1488 C CA . ARG A 1 185 ? 3.791 -22.040 -13.885 1.00 95.75 185 ARG A CA 1
ATOM 1489 C C . ARG A 1 185 ? 4.383 -22.934 -12.789 1.00 95.75 185 ARG A C 1
ATOM 1491 O O . ARG A 1 185 ? 3.650 -23.330 -11.877 1.00 95.75 185 ARG A O 1
ATOM 1498 N N . ARG A 1 186 ? 5.682 -23.247 -12.854 1.00 96.31 186 ARG A N 1
ATOM 1499 C CA . ARG A 1 186 ? 6.406 -24.014 -11.821 1.00 96.31 186 ARG A CA 1
ATOM 1500 C C . ARG A 1 186 ? 6.544 -23.183 -10.548 1.00 96.31 186 ARG A C 1
ATOM 1502 O O . ARG A 1 186 ? 6.193 -23.676 -9.475 1.00 96.31 186 ARG A O 1
ATOM 1509 N N . ILE A 1 187 ? 6.914 -21.909 -10.677 1.00 97.50 187 ILE A N 1
ATOM 1510 C CA . ILE A 1 187 ? 6.958 -20.942 -9.572 1.00 97.50 187 ILE A CA 1
ATOM 1511 C C . ILE A 1 187 ? 5.588 -20.848 -8.897 1.00 97.50 187 ILE A C 1
ATOM 1513 O O . ILE A 1 187 ? 5.480 -21.026 -7.686 1.00 97.50 187 ILE A O 1
ATOM 1517 N N . ARG A 1 188 ? 4.511 -20.663 -9.670 1.00 97.06 188 ARG A N 1
ATOM 1518 C CA . ARG A 1 188 ? 3.144 -20.585 -9.139 1.00 97.06 188 ARG A CA 1
ATOM 1519 C C . ARG A 1 188 ? 2.743 -21.844 -8.371 1.00 97.06 188 ARG A C 1
ATOM 1521 O O . ARG A 1 188 ? 2.072 -21.722 -7.343 1.00 97.06 188 ARG A O 1
ATOM 1528 N N . LYS A 1 189 ? 3.117 -23.031 -8.860 1.00 95.69 189 LYS A N 1
ATOM 1529 C CA . LYS A 1 189 ? 2.872 -24.303 -8.163 1.00 95.69 189 LYS A CA 1
ATOM 1530 C C . LYS A 1 189 ? 3.601 -24.340 -6.819 1.00 95.69 189 LYS A C 1
ATOM 1532 O O . LYS A 1 189 ? 2.984 -24.684 -5.819 1.00 95.69 189 LYS A O 1
ATOM 1537 N N . LEU A 1 190 ? 4.871 -23.940 -6.778 1.00 95.69 190 LEU A N 1
ATOM 1538 C CA . LEU A 1 190 ? 5.651 -23.879 -5.537 1.00 95.69 190 LEU A CA 1
ATOM 1539 C C . LEU A 1 190 ? 5.096 -22.839 -4.555 1.00 95.69 190 LEU A C 1
ATOM 1541 O O . LEU A 1 190 ? 4.955 -23.122 -3.370 1.00 95.69 190 LEU A O 1
ATOM 1545 N N . MET A 1 191 ? 4.655 -21.678 -5.043 1.00 94.75 191 MET A N 1
ATOM 1546 C CA . MET A 1 191 ? 3.986 -20.677 -4.205 1.00 94.75 191 MET A CA 1
ATOM 1547 C C . MET A 1 191 ? 2.718 -21.207 -3.523 1.00 94.75 191 MET A C 1
ATOM 1549 O O . MET A 1 191 ? 2.349 -20.701 -2.469 1.00 94.75 191 MET A O 1
ATOM 1553 N N . ALA A 1 192 ? 2.044 -22.219 -4.085 1.00 91.50 192 ALA A N 1
ATOM 1554 C CA . ALA A 1 192 ? 0.893 -22.842 -3.426 1.00 91.50 192 ALA A CA 1
ATOM 1555 C C . ALA A 1 192 ? 1.277 -23.581 -2.128 1.00 91.50 192 ALA A C 1
ATOM 1557 O O . ALA A 1 192 ? 0.418 -23.773 -1.273 1.00 91.50 192 ALA A O 1
ATOM 1558 N N . GLY A 1 193 ? 2.550 -23.965 -1.971 1.00 87.25 193 GLY A N 1
ATOM 1559 C CA . GLY A 1 193 ? 3.104 -24.525 -0.736 1.00 87.25 193 GLY A CA 1
ATOM 1560 C C . GLY A 1 193 ? 3.591 -23.474 0.268 1.00 87.25 193 GLY A C 1
ATOM 1561 O O . GLY A 1 193 ? 4.004 -23.835 1.368 1.00 87.25 193 GLY A O 1
ATOM 1562 N N . SER A 1 194 ? 3.564 -22.183 -0.081 1.00 88.50 194 SER A N 1
ATOM 1563 C CA . SER A 1 194 ? 3.957 -21.099 0.823 1.00 88.50 194 SER A CA 1
ATOM 1564 C C . SER A 1 194 ? 2.844 -20.727 1.808 1.00 88.50 194 SER A C 1
ATOM 1566 O O . SER A 1 194 ? 1.656 -20.920 1.563 1.00 88.50 194 SER A O 1
ATOM 1568 N N . SER A 1 195 ? 3.237 -20.133 2.930 1.00 84.25 195 SER A N 1
ATOM 1569 C CA . SER A 1 195 ? 2.350 -19.592 3.962 1.00 84.25 195 SER A CA 1
ATOM 1570 C C . SER A 1 195 ? 2.917 -18.286 4.522 1.00 84.25 195 SER A C 1
ATOM 1572 O O . SER A 1 195 ? 3.992 -17.837 4.129 1.00 84.25 195 SER A O 1
ATOM 1574 N N . GLU A 1 196 ? 2.234 -17.683 5.493 1.00 78.56 196 GLU A N 1
ATOM 1575 C CA . GLU A 1 196 ? 2.748 -16.497 6.192 1.00 78.56 196 GLU A CA 1
ATOM 1576 C C . GLU A 1 196 ? 4.058 -16.751 6.945 1.00 78.56 196 GLU A C 1
ATOM 1578 O O . GLU A 1 196 ? 4.805 -15.810 7.191 1.00 78.56 196 GLU A O 1
ATOM 1583 N N . LYS A 1 197 ? 4.344 -18.009 7.306 1.00 84.00 197 LYS A N 1
ATOM 1584 C CA . LYS A 1 197 ? 5.552 -18.401 8.049 1.00 84.00 197 LYS A CA 1
ATOM 1585 C C . LYS A 1 197 ? 6.639 -19.005 7.164 1.00 84.00 197 LYS A C 1
ATOM 1587 O O . LYS A 1 197 ? 7.778 -19.082 7.603 1.00 84.00 197 LYS A O 1
ATOM 1592 N N . SER A 1 198 ? 6.294 -19.455 5.959 1.00 90.38 198 SER A N 1
ATOM 1593 C CA . SER A 1 198 ? 7.205 -20.154 5.052 1.00 90.38 198 SER A CA 1
ATOM 1594 C C . SER A 1 198 ? 7.064 -19.596 3.640 1.00 90.38 198 SER A C 1
ATOM 1596 O O . SER A 1 198 ? 6.023 -19.748 3.003 1.00 90.38 198 SER A O 1
ATOM 1598 N N . VAL A 1 199 ? 8.100 -18.912 3.171 1.00 93.88 199 VAL A N 1
ATOM 1599 C CA . VAL A 1 199 ? 8.087 -18.103 1.948 1.00 93.88 199 VAL A CA 1
ATOM 1600 C C . VAL A 1 199 ? 9.007 -18.734 0.915 1.00 93.88 199 VAL A C 1
ATOM 1602 O O . VAL A 1 199 ? 10.111 -19.156 1.258 1.00 93.88 199 VAL A O 1
ATOM 1605 N N . LEU A 1 200 ? 8.561 -18.785 -0.343 1.00 96.81 200 LEU A N 1
ATOM 1606 C CA . LEU A 1 200 ? 9.381 -19.260 -1.455 1.00 96.81 200 LEU A CA 1
ATOM 1607 C C . LEU A 1 200 ? 10.545 -18.287 -1.698 1.00 96.81 200 LEU A C 1
ATOM 1609 O O . LEU A 1 200 ? 10.333 -17.092 -1.914 1.00 96.81 200 LEU A O 1
ATOM 1613 N N . ALA A 1 201 ? 11.763 -18.810 -1.652 1.00 96.81 201 ALA A N 1
ATOM 1614 C CA . ALA A 1 201 ? 13.006 -18.068 -1.730 1.00 96.81 201 ALA A CA 1
ATOM 1615 C C . ALA A 1 201 ? 13.732 -18.326 -3.054 1.00 96.81 201 ALA A C 1
ATOM 1617 O O . ALA A 1 201 ? 13.962 -19.470 -3.463 1.00 96.81 201 ALA A O 1
ATOM 1618 N N . PHE A 1 202 ? 14.141 -17.232 -3.681 1.00 96.94 202 PHE A N 1
ATOM 1619 C CA . PHE A 1 202 ? 15.067 -17.194 -4.797 1.00 96.94 202 PHE A CA 1
ATOM 1620 C C . PHE A 1 202 ? 16.391 -16.626 -4.307 1.00 96.94 202 PHE A C 1
ATOM 1622 O O . PHE A 1 202 ? 16.397 -15.624 -3.596 1.00 96.94 202 PHE A O 1
ATOM 1629 N N . CYS A 1 203 ? 17.505 -17.231 -4.697 1.00 94.88 203 CYS A N 1
ATOM 1630 C CA . CYS A 1 203 ? 18.833 -16.697 -4.422 1.00 94.88 203 CYS A CA 1
ATOM 1631 C C . CYS A 1 203 ? 19.449 -16.185 -5.715 1.00 94.88 203 CYS A C 1
ATOM 1633 O O . CYS A 1 203 ? 19.417 -16.882 -6.732 1.00 94.88 203 CYS A O 1
ATOM 1635 N N . ARG A 1 204 ? 20.009 -14.976 -5.661 1.00 92.62 204 ARG A N 1
ATOM 1636 C CA . ARG A 1 204 ? 20.792 -14.412 -6.751 1.00 92.62 204 ARG A CA 1
ATOM 1637 C C . ARG A 1 204 ? 22.066 -15.227 -6.896 1.00 92.62 204 ARG A C 1
ATOM 1639 O O . ARG A 1 204 ? 22.804 -15.395 -5.925 1.00 92.62 204 ARG A O 1
ATOM 1646 N N . LYS A 1 205 ? 22.324 -15.706 -8.104 1.00 87.19 205 LYS A N 1
ATOM 1647 C CA . LYS A 1 205 ? 23.571 -16.361 -8.475 1.00 87.19 205 LYS A CA 1
ATOM 1648 C C . LYS A 1 205 ? 24.243 -15.517 -9.543 1.00 87.19 205 LYS A C 1
ATOM 1650 O O . LYS A 1 205 ? 23.654 -15.273 -10.590 1.00 87.19 205 LYS A O 1
ATOM 1655 N N . LYS A 1 206 ? 25.455 -15.052 -9.258 1.00 82.69 206 LYS A N 1
ATOM 1656 C CA . LYS A 1 206 ? 26.267 -14.311 -10.224 1.00 82.69 206 LYS A CA 1
ATOM 1657 C C . LYS A 1 206 ? 27.177 -15.291 -10.947 1.00 82.69 206 LYS A C 1
ATOM 1659 O O . LYS A 1 206 ? 27.795 -16.138 -10.301 1.00 82.69 206 LYS A O 1
ATOM 1664 N N . ASP A 1 207 ? 27.242 -15.188 -12.265 1.00 72.25 207 ASP A N 1
ATOM 1665 C CA . ASP A 1 207 ? 28.223 -15.914 -13.067 1.00 72.25 207 ASP A CA 1
ATOM 1666 C C . ASP A 1 207 ? 29.376 -14.958 -13.413 1.00 72.25 207 ASP A C 1
ATOM 1668 O O . ASP A 1 207 ? 29.217 -13.739 -13.444 1.00 72.25 207 ASP A O 1
ATOM 1672 N N . VAL A 1 208 ? 30.559 -15.501 -13.682 1.00 70.00 208 VAL A N 1
ATOM 1673 C CA . VAL A 1 208 ? 31.692 -14.743 -14.226 1.00 70.00 208 VAL A CA 1
ATOM 1674 C C . VAL A 1 208 ? 31.321 -14.101 -15.570 1.00 70.00 208 VAL A C 1
ATOM 1676 O O . VAL A 1 208 ? 31.818 -13.021 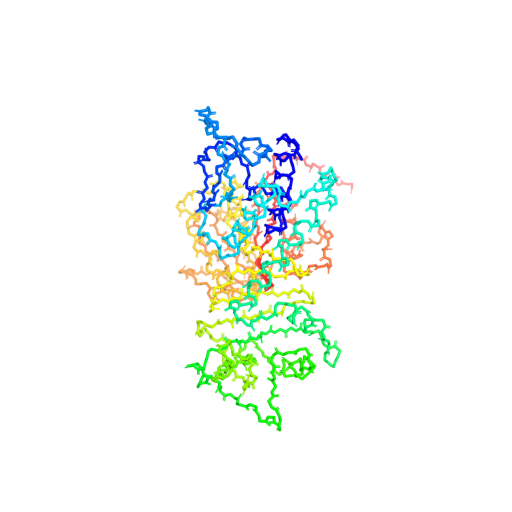-15.885 1.00 70.00 208 VAL A O 1
ATOM 1679 N N . TYR A 1 209 ? 30.442 -14.746 -16.343 1.00 68.38 209 TYR A N 1
ATOM 1680 C CA . TYR A 1 209 ? 29.979 -14.255 -17.646 1.00 68.38 209 TYR A CA 1
ATOM 1681 C C . TYR A 1 209 ? 28.676 -13.445 -17.586 1.00 68.38 209 TYR A C 1
ATOM 1683 O O . TYR A 1 209 ? 28.370 -12.740 -18.545 1.00 68.38 209 TYR A O 1
ATOM 1691 N N . ASP A 1 210 ? 27.950 -13.511 -16.469 1.00 67.00 210 ASP A N 1
ATOM 1692 C CA . ASP A 1 210 ? 26.761 -12.703 -16.195 1.00 67.00 210 ASP A CA 1
ATOM 1693 C C . ASP A 1 210 ? 26.883 -12.037 -14.810 1.00 67.00 210 ASP A C 1
ATOM 1695 O O . ASP A 1 210 ? 26.483 -12.608 -13.783 1.00 67.00 210 ASP A O 1
ATOM 1699 N N . PRO A 1 211 ? 27.469 -10.827 -14.763 1.00 63.06 211 PRO A N 1
ATOM 1700 C CA . PRO A 1 211 ? 27.684 -10.107 -13.517 1.00 63.06 211 PRO A CA 1
ATOM 1701 C C . PRO A 1 211 ? 26.389 -9.541 -12.912 1.00 63.06 211 PRO A C 1
ATOM 1703 O O . PRO A 1 211 ? 26.394 -9.189 -11.724 1.00 63.06 211 PRO A O 1
ATOM 1706 N N . GLU A 1 212 ? 25.298 -9.436 -13.682 1.00 68.00 212 GLU A N 1
ATOM 1707 C CA . GLU A 1 212 ? 24.002 -8.972 -13.165 1.00 68.00 212 GLU A CA 1
ATOM 1708 C C . GLU A 1 212 ? 23.357 -10.054 -12.288 1.00 68.00 212 GLU A C 1
ATOM 1710 O O . GLU A 1 212 ? 22.883 -9.762 -11.174 1.00 68.00 212 GLU A O 1
ATOM 1715 N N . GLY A 1 213 ? 23.505 -11.306 -12.728 1.00 77.06 213 GLY A N 1
ATOM 1716 C CA . GLY A 1 213 ? 23.155 -12.520 -12.012 1.00 77.06 213 GLY A CA 1
ATOM 1717 C C . GLY A 1 213 ? 21.657 -12.800 -12.008 1.00 77.06 213 GLY A C 1
ATOM 1718 O O . GLY A 1 213 ? 20.824 -11.900 -11.932 1.00 77.06 213 GLY A O 1
ATOM 1719 N N . GLU A 1 214 ? 21.309 -14.080 -11.998 1.00 88.31 214 GLU A N 1
ATOM 1720 C CA . GLU A 1 214 ? 19.926 -14.534 -12.097 1.00 88.31 214 GLU A CA 1
ATOM 1721 C C . GLU A 1 214 ? 19.393 -15.019 -10.749 1.00 88.31 214 GLU A C 1
ATOM 1723 O O . GLU A 1 214 ? 20.119 -15.543 -9.897 1.00 88.31 214 GLU A O 1
ATOM 1728 N N . PHE A 1 215 ? 18.084 -14.884 -10.553 1.00 95.12 215 PHE A N 1
ATOM 1729 C CA . PHE A 1 215 ? 17.405 -15.437 -9.389 1.00 95.12 215 PHE A CA 1
ATOM 1730 C C . PHE A 1 215 ? 16.985 -16.882 -9.642 1.00 95.12 215 PHE A C 1
ATOM 1732 O O . PHE A 1 215 ? 16.138 -17.158 -10.490 1.00 95.12 215 PHE A O 1
ATOM 1739 N N . ILE A 1 216 ? 17.531 -17.803 -8.848 1.00 95.31 216 ILE A N 1
ATOM 1740 C CA . ILE A 1 216 ? 17.226 -19.235 -8.922 1.00 95.31 216 ILE A CA 1
ATOM 1741 C C . ILE A 1 216 ? 16.454 -19.645 -7.671 1.00 95.31 216 ILE A C 1
ATOM 1743 O O . ILE A 1 216 ? 16.865 -19.338 -6.549 1.00 95.31 216 ILE A O 1
ATOM 1747 N N . CYS A 1 217 ? 15.341 -20.351 -7.847 1.00 96.56 217 CYS A N 1
ATOM 1748 C CA . CYS A 1 217 ? 14.545 -20.870 -6.743 1.00 96.56 217 CYS A CA 1
ATOM 1749 C C . CYS A 1 217 ? 15.347 -21.914 -5.957 1.00 96.56 217 CYS A C 1
ATOM 1751 O O . CYS A 1 217 ? 15.754 -22.933 -6.513 1.00 96.56 217 CYS A O 1
ATOM 1753 N N . GLN A 1 218 ? 15.553 -21.661 -4.665 1.00 95.62 218 GLN A N 1
ATOM 1754 C CA . GLN A 1 218 ? 16.297 -22.557 -3.772 1.00 95.62 218 GLN A CA 1
ATOM 1755 C C . GLN A 1 218 ? 15.379 -23.359 -2.849 1.00 95.62 218 GLN A C 1
ATOM 1757 O O . GLN A 1 218 ? 15.749 -24.436 -2.391 1.00 95.62 218 GLN A O 1
ATOM 1762 N N . GLY A 1 219 ? 14.172 -22.858 -2.581 1.00 95.94 219 GLY A N 1
ATOM 1763 C CA . GLY A 1 219 ? 13.184 -23.539 -1.753 1.00 95.94 219 GLY A CA 1
ATOM 1764 C C . GLY A 1 219 ? 12.474 -22.575 -0.820 1.00 95.94 219 GLY A C 1
ATOM 1765 O O . GLY A 1 219 ? 12.047 -21.518 -1.265 1.00 95.94 219 GLY A O 1
ATOM 1766 N N . TYR A 1 220 ? 12.324 -22.920 0.454 1.00 96.25 220 TYR A N 1
ATOM 1767 C CA . TYR A 1 220 ? 11.556 -22.135 1.418 1.00 96.25 220 TYR A CA 1
ATOM 1768 C C . TYR A 1 220 ? 12.409 -21.664 2.595 1.00 96.25 220 TYR A C 1
ATOM 1770 O O . TYR A 1 220 ? 13.356 -22.330 3.020 1.00 96.25 220 TYR A O 1
ATOM 1778 N N . THR A 1 221 ? 12.040 -20.512 3.146 1.00 94.31 221 THR A N 1
ATOM 1779 C CA . THR A 1 221 ? 12.619 -19.957 4.375 1.00 94.31 221 THR A CA 1
ATOM 1780 C C . THR A 1 221 ? 11.548 -19.295 5.241 1.00 94.31 221 THR A C 1
ATOM 1782 O O . THR A 1 221 ? 10.399 -19.140 4.824 1.00 94.31 221 THR A O 1
ATOM 1785 N N . ASP A 1 222 ? 11.917 -18.930 6.464 1.00 89.00 222 ASP A N 1
ATOM 1786 C CA . ASP A 1 222 ? 11.066 -18.191 7.391 1.00 89.00 222 ASP A CA 1
ATOM 1787 C C . ASP A 1 222 ? 10.800 -16.767 6.863 1.00 89.00 222 ASP A C 1
ATOM 1789 O O . ASP A 1 222 ? 11.683 -16.113 6.310 1.00 89.00 222 ASP A O 1
ATOM 1793 N N . ALA A 1 223 ? 9.577 -16.270 7.052 1.00 77.06 223 ALA A N 1
ATOM 1794 C CA . ALA A 1 223 ? 9.156 -14.930 6.641 1.00 77.06 223 ALA A CA 1
ATOM 1795 C C . ALA A 1 223 ? 9.768 -13.773 7.458 1.00 77.06 223 ALA A C 1
ATOM 1797 O O . ALA A 1 223 ? 9.410 -12.617 7.200 1.00 77.06 223 ALA A O 1
ATOM 1798 N N . LYS A 1 224 ? 10.621 -14.074 8.449 1.00 80.25 224 LYS A N 1
ATOM 1799 C CA . LYS A 1 224 ? 11.391 -13.107 9.248 1.00 80.25 224 LYS A CA 1
ATOM 1800 C C . LYS A 1 224 ? 12.107 -12.069 8.390 1.00 80.25 224 LYS A C 1
ATOM 1802 O O . LYS A 1 224 ? 12.468 -12.311 7.243 1.00 80.25 224 LYS A O 1
ATOM 1807 N N . ASP A 1 225 ? 12.369 -10.917 8.998 1.00 79.44 225 ASP A N 1
ATOM 1808 C CA . ASP A 1 225 ? 13.148 -9.865 8.360 1.00 79.44 225 ASP A CA 1
ATOM 1809 C C . ASP A 1 225 ? 14.590 -10.328 8.126 1.00 79.44 225 ASP A C 1
ATOM 1811 O O . ASP A 1 225 ? 15.360 -10.531 9.070 1.00 79.44 225 ASP A O 1
ATOM 1815 N N . LEU A 1 226 ? 14.951 -10.517 6.857 1.00 81.50 226 LEU A N 1
ATOM 1816 C CA . LEU A 1 226 ? 16.312 -10.860 6.450 1.00 81.50 226 LEU A CA 1
ATOM 1817 C C . LEU A 1 226 ? 17.051 -9.661 5.837 1.00 81.50 226 LEU A C 1
ATOM 1819 O O . LEU A 1 226 ? 18.178 -9.832 5.380 1.00 81.50 226 LEU A O 1
ATOM 1823 N N . GLY A 1 227 ? 16.445 -8.467 5.822 1.00 86.12 227 GLY A N 1
ATOM 1824 C CA . GLY A 1 227 ? 16.974 -7.304 5.102 1.00 86.12 227 GLY A CA 1
ATOM 1825 C C . GLY A 1 227 ? 16.990 -7.483 3.579 1.00 86.12 227 GLY A C 1
ATOM 1826 O O . GLY A 1 227 ? 17.741 -6.800 2.893 1.00 86.12 227 GLY A O 1
ATOM 1827 N N . SER A 1 228 ? 16.196 -8.420 3.057 1.00 91.50 228 SER A N 1
ATOM 1828 C CA . SER A 1 228 ? 16.156 -8.808 1.642 1.00 91.50 228 SER A CA 1
ATOM 1829 C C . SER A 1 228 ? 14.917 -8.260 0.939 1.00 91.50 228 SER A C 1
ATOM 1831 O O . SER A 1 228 ? 13.959 -7.826 1.585 1.00 91.50 228 SER A O 1
ATOM 1833 N N . TRP A 1 229 ? 14.908 -8.308 -0.390 1.00 94.62 229 TRP A N 1
ATOM 1834 C CA . TRP A 1 229 ? 13.738 -7.934 -1.174 1.00 94.62 229 TRP A CA 1
ATOM 1835 C C . TRP A 1 229 ? 12.619 -8.959 -0.992 1.00 94.62 229 TRP A C 1
ATOM 1837 O O . TRP A 1 229 ? 12.821 -10.160 -1.170 1.00 94.62 229 TRP A O 1
ATOM 1847 N N . LYS A 1 230 ? 11.422 -8.485 -0.655 1.00 94.00 230 LYS A N 1
ATOM 1848 C CA . LYS A 1 230 ? 10.223 -9.310 -0.498 1.00 94.00 230 LYS A CA 1
ATOM 1849 C C . LYS A 1 230 ? 9.099 -8.739 -1.340 1.00 94.00 230 LYS A C 1
ATOM 1851 O O . LYS A 1 230 ? 8.808 -7.547 -1.267 1.00 94.00 230 LYS A O 1
ATOM 1856 N N . VAL A 1 231 ? 8.423 -9.604 -2.084 1.00 95.38 231 VAL A N 1
ATOM 1857 C CA . VAL A 1 231 ? 7.218 -9.243 -2.832 1.00 95.38 231 VAL A CA 1
ATOM 1858 C C . VAL A 1 231 ? 6.031 -9.980 -2.237 1.00 95.38 231 VAL A C 1
ATOM 1860 O O . VAL A 1 231 ? 6.091 -11.195 -2.068 1.00 95.38 231 VAL A O 1
ATOM 1863 N N . LYS A 1 232 ? 4.948 -9.269 -1.910 1.00 93.00 232 LYS A N 1
ATOM 1864 C CA . LYS A 1 232 ? 3.691 -9.860 -1.420 1.00 93.00 232 LYS A CA 1
ATOM 1865 C C . LYS A 1 232 ? 2.595 -9.655 -2.460 1.00 93.00 232 LYS A C 1
ATOM 1867 O O . LYS A 1 232 ? 2.136 -8.533 -2.650 1.00 93.00 232 LYS A O 1
ATOM 1872 N N . ILE A 1 233 ? 2.157 -10.736 -3.099 1.00 93.81 233 ILE A N 1
ATOM 1873 C CA . ILE A 1 233 ? 1.019 -10.742 -4.023 1.00 93.81 233 ILE A CA 1
ATOM 1874 C C . ILE A 1 233 ? -0.266 -10.858 -3.200 1.00 93.81 233 ILE A C 1
ATOM 1876 O O . ILE A 1 233 ? -0.473 -11.847 -2.490 1.00 93.81 233 ILE A O 1
ATOM 1880 N N . VAL A 1 234 ? -1.124 -9.840 -3.287 1.00 88.12 234 VAL A N 1
ATOM 1881 C CA . VAL A 1 234 ? -2.376 -9.749 -2.510 1.00 88.12 234 VAL A CA 1
ATOM 1882 C C . VAL A 1 234 ? -3.604 -10.090 -3.356 1.00 88.12 234 VAL A C 1
ATOM 1884 O O . VAL A 1 234 ? -4.546 -10.742 -2.884 1.00 88.12 234 VAL A O 1
ATOM 1887 N N . ALA A 1 235 ? -3.580 -9.708 -4.631 1.00 86.38 235 ALA A N 1
ATOM 1888 C CA . ALA A 1 235 ? -4.646 -9.964 -5.587 1.00 86.38 235 ALA A CA 1
ATOM 1889 C C . ALA A 1 235 ? -4.092 -9.967 -7.026 1.00 86.38 235 ALA A C 1
ATOM 1891 O O . ALA A 1 235 ? -2.944 -9.577 -7.243 1.00 86.38 235 ALA A O 1
ATOM 1892 N N . PRO A 1 236 ? -4.884 -10.406 -8.022 1.00 91.19 236 PRO A N 1
ATOM 1893 C CA . PRO A 1 236 ? -4.480 -10.320 -9.421 1.00 91.19 236 PRO A CA 1
ATOM 1894 C C . PRO A 1 236 ? -4.090 -8.886 -9.800 1.00 91.19 236 PRO A C 1
ATOM 1896 O O . PRO A 1 236 ? -4.869 -7.957 -9.580 1.00 91.19 236 PRO A O 1
ATOM 1899 N N . ARG A 1 237 ? -2.894 -8.732 -10.371 1.00 93.88 237 ARG A N 1
ATOM 1900 C CA . ARG A 1 237 ? -2.241 -7.464 -10.727 1.00 93.88 237 ARG A CA 1
ATOM 1901 C C . ARG A 1 237 ? -2.001 -6.511 -9.553 1.00 93.88 237 ARG A C 1
ATOM 1903 O O . ARG A 1 237 ? -1.915 -5.301 -9.751 1.00 93.88 237 ARG A O 1
ATOM 1910 N N . GLN A 1 238 ? -1.950 -7.031 -8.326 1.00 92.56 238 GLN A N 1
ATOM 1911 C CA . GLN A 1 238 ? -1.737 -6.238 -7.117 1.00 92.56 238 GLN A CA 1
ATOM 1912 C C . GLN A 1 238 ? -0.720 -6.898 -6.193 1.00 92.56 238 GLN A C 1
ATOM 1914 O O . GLN A 1 238 ? -0.945 -7.991 -5.656 1.00 92.56 238 GLN A O 1
ATOM 1919 N N . PHE A 1 239 ? 0.391 -6.205 -5.966 1.00 94.25 239 PHE A N 1
ATOM 1920 C CA . PHE A 1 239 ? 1.447 -6.677 -5.081 1.00 94.25 239 PHE A CA 1
ATOM 1921 C C . PHE A 1 239 ? 2.198 -5.525 -4.415 1.00 94.25 239 PHE A C 1
ATOM 1923 O O . PHE A 1 239 ? 2.229 -4.405 -4.918 1.00 94.25 239 PHE A O 1
ATOM 1930 N N . SER A 1 240 ? 2.808 -5.789 -3.263 1.00 92.38 240 SER A N 1
ATOM 1931 C CA . SER A 1 240 ? 3.691 -4.840 -2.585 1.00 92.38 240 SER A CA 1
ATOM 1932 C C . SER A 1 240 ? 5.143 -5.270 -2.659 1.00 92.38 240 SER A C 1
ATOM 1934 O O . SER A 1 240 ? 5.442 -6.461 -2.574 1.00 92.38 240 SER A O 1
ATOM 1936 N N . VAL A 1 241 ? 6.034 -4.286 -2.763 1.00 94.00 241 VAL A N 1
ATOM 1937 C CA . VAL A 1 241 ? 7.485 -4.482 -2.761 1.00 94.00 241 VAL A CA 1
ATOM 1938 C C . VAL A 1 241 ? 8.051 -3.935 -1.456 1.00 94.00 241 VAL A C 1
ATOM 1940 O O . VAL A 1 241 ? 7.828 -2.774 -1.096 1.00 94.00 241 VAL A O 1
ATOM 1943 N N . CYS A 1 242 ? 8.777 -4.785 -0.741 1.00 90.75 242 CYS A N 1
ATOM 1944 C CA . CYS A 1 242 ? 9.403 -4.486 0.538 1.00 90.75 242 CYS A CA 1
ATOM 1945 C C . CYS A 1 242 ? 10.912 -4.734 0.467 1.00 90.75 242 CYS A C 1
ATOM 1947 O O . CYS A 1 242 ? 11.363 -5.637 -0.240 1.00 90.75 242 CYS A O 1
ATOM 1949 N N . LEU A 1 243 ? 11.670 -3.975 1.254 1.00 89.69 243 LEU A N 1
ATOM 1950 C CA . LEU A 1 243 ? 13.062 -4.271 1.581 1.00 89.69 243 LEU A CA 1
ATOM 1951 C C . LEU A 1 243 ? 13.145 -4.512 3.092 1.00 89.69 243 LEU A C 1
ATOM 1953 O O . LEU A 1 243 ? 12.866 -3.609 3.887 1.00 89.69 243 LEU A O 1
ATOM 1957 N N . GLY A 1 244 ? 13.449 -5.750 3.480 1.00 84.62 244 GLY A N 1
ATOM 1958 C CA . GLY A 1 244 ? 13.202 -6.232 4.837 1.00 84.62 244 GLY A CA 1
ATOM 1959 C C . GLY A 1 244 ? 11.720 -6.108 5.202 1.00 84.62 244 GLY A C 1
ATOM 1960 O O . GLY A 1 244 ? 10.840 -6.410 4.390 1.00 84.62 244 GLY A O 1
ATOM 1961 N N . ASN A 1 245 ? 11.426 -5.596 6.397 1.00 76.25 245 ASN A N 1
ATOM 1962 C CA . ASN A 1 245 ? 10.053 -5.288 6.812 1.00 76.25 245 ASN A CA 1
ATOM 1963 C C . ASN A 1 245 ? 9.521 -3.937 6.308 1.00 76.25 245 ASN A C 1
ATOM 1965 O O . ASN A 1 245 ? 8.348 -3.626 6.521 1.00 76.25 245 ASN A O 1
ATOM 1969 N N . LYS A 1 246 ? 10.342 -3.118 5.640 1.00 81.06 246 LYS A N 1
ATOM 1970 C CA . LYS A 1 246 ? 9.910 -1.802 5.162 1.00 81.06 246 LYS A CA 1
ATOM 1971 C C . LYS A 1 246 ? 9.239 -1.929 3.799 1.00 81.06 246 LYS A C 1
ATOM 1973 O O . LYS A 1 246 ? 9.894 -2.212 2.797 1.00 81.06 246 LYS A O 1
ATOM 1978 N N . GLN A 1 247 ? 7.936 -1.670 3.747 1.00 83.75 247 GLN A N 1
ATOM 1979 C CA . GLN A 1 247 ? 7.216 -1.570 2.482 1.00 83.75 247 GLN A CA 1
ATOM 1980 C C . GLN A 1 247 ? 7.632 -0.288 1.750 1.00 83.75 247 GLN A C 1
ATOM 1982 O O . GLN A 1 247 ? 7.509 0.809 2.293 1.00 83.75 247 GLN A O 1
ATOM 1987 N N . LEU A 1 248 ? 8.141 -0.421 0.524 1.00 87.25 248 LEU A N 1
ATOM 1988 C CA . LEU A 1 248 ? 8.598 0.720 -0.270 1.00 87.25 248 LEU A CA 1
ATOM 1989 C C . LEU A 1 248 ? 7.461 1.272 -1.129 1.00 87.25 248 LEU A C 1
ATOM 1991 O O . LEU A 1 248 ? 7.157 2.458 -1.055 1.00 87.25 248 LEU A O 1
ATOM 1995 N N . PHE A 1 249 ? 6.802 0.416 -1.906 1.00 89.94 249 PHE A N 1
ATOM 1996 C CA . PHE A 1 249 ? 5.694 0.800 -2.780 1.00 89.94 249 PHE A CA 1
ATOM 1997 C C . PHE A 1 249 ? 4.732 -0.369 -3.018 1.00 89.94 249 PHE A C 1
ATOM 1999 O O . PHE A 1 249 ? 4.965 -1.508 -2.589 1.00 89.94 249 PHE A O 1
ATOM 2006 N N . ARG A 1 250 ? 3.616 -0.071 -3.678 1.00 90.38 250 ARG A N 1
ATOM 2007 C CA . ARG A 1 250 ? 2.645 -1.043 -4.186 1.00 90.38 250 ARG A CA 1
ATOM 2008 C C . ARG A 1 250 ? 2.582 -0.927 -5.699 1.00 90.38 250 ARG A C 1
ATOM 2010 O O . ARG A 1 250 ? 2.826 0.140 -6.243 1.00 90.38 250 ARG A O 1
ATOM 2017 N N . MET A 1 251 ? 2.254 -2.023 -6.358 1.00 92.81 251 MET A N 1
ATOM 2018 C CA . MET A 1 251 ? 1.930 -2.062 -7.775 1.00 92.81 251 MET A CA 1
ATOM 2019 C C . MET A 1 251 ? 0.461 -2.434 -7.913 1.00 92.81 251 MET A C 1
ATOM 2021 O O . MET A 1 251 ? 0.003 -3.392 -7.286 1.00 92.81 251 MET A O 1
ATOM 2025 N N . ASN A 1 252 ? -0.261 -1.687 -8.739 1.00 89.50 252 ASN A N 1
ATOM 2026 C CA . ASN A 1 252 ? -1.655 -1.933 -9.076 1.00 89.50 252 ASN A CA 1
ATOM 2027 C C . ASN A 1 252 ? -1.815 -1.814 -10.593 1.00 89.50 252 ASN A C 1
ATOM 2029 O O . ASN A 1 252 ? -1.741 -0.720 -11.147 1.00 89.50 252 ASN A O 1
ATOM 2033 N N . ARG A 1 253 ? -1.988 -2.947 -11.284 1.00 90.62 253 ARG A N 1
ATOM 2034 C CA . ARG A 1 253 ? -2.051 -3.022 -12.756 1.00 90.62 253 ARG A CA 1
ATOM 2035 C C . ARG A 1 253 ? -0.872 -2.305 -13.421 1.00 90.62 253 ARG A C 1
ATOM 2037 O O . ARG A 1 253 ? -1.066 -1.465 -14.293 1.00 90.62 253 ARG A O 1
ATOM 2044 N N . MET A 1 254 ? 0.342 -2.633 -12.975 1.00 92.69 254 MET A N 1
ATOM 2045 C CA . MET A 1 254 ? 1.605 -2.022 -13.419 1.00 92.69 254 MET A CA 1
ATOM 2046 C C . MET A 1 254 ? 1.769 -0.518 -13.133 1.00 92.69 254 MET A C 1
ATOM 2048 O O . MET A 1 254 ? 2.751 0.082 -13.568 1.00 92.69 254 MET A O 1
ATOM 2052 N N . LEU A 1 255 ? 0.878 0.090 -12.346 1.00 91.50 255 LEU A N 1
ATOM 2053 C CA . LEU A 1 255 ? 1.051 1.454 -11.851 1.00 91.50 255 LEU A CA 1
ATOM 2054 C C . LEU A 1 255 ? 1.651 1.427 -10.436 1.00 91.50 255 LEU A C 1
ATOM 2056 O O . LEU A 1 255 ? 1.086 0.765 -9.559 1.00 91.50 255 LEU A O 1
ATOM 2060 N N . PRO A 1 256 ? 2.786 2.111 -10.196 1.00 91.88 256 PRO A N 1
ATOM 2061 C CA . PRO A 1 256 ? 3.369 2.214 -8.870 1.00 91.88 256 PRO A CA 1
ATOM 2062 C C . PRO A 1 256 ? 2.609 3.230 -8.010 1.00 91.88 256 PRO A C 1
ATOM 2064 O O . PRO A 1 256 ? 2.403 4.377 -8.404 1.00 91.88 256 PRO A O 1
ATOM 2067 N N . GLU A 1 257 ? 2.258 2.815 -6.801 1.00 87.75 257 GLU A N 1
ATOM 2068 C CA . GLU A 1 257 ? 1.550 3.603 -5.797 1.00 87.75 257 GLU A CA 1
ATOM 2069 C C . GLU A 1 257 ? 2.383 3.691 -4.509 1.00 87.75 257 GLU A C 1
ATOM 2071 O O . GLU A 1 257 ? 3.061 2.741 -4.093 1.00 87.75 257 GLU A O 1
ATOM 2076 N N . LEU A 1 258 ? 2.317 4.838 -3.836 1.00 81.56 258 LEU A N 1
ATOM 2077 C CA . LEU A 1 258 ? 2.905 5.022 -2.521 1.00 81.56 258 LEU A CA 1
ATOM 2078 C C . LEU A 1 258 ? 2.176 4.202 -1.470 1.00 81.56 258 LEU A C 1
ATOM 2080 O O . LEU A 1 258 ? 0.956 4.039 -1.473 1.00 81.56 258 LEU A O 1
ATOM 2084 N N . VAL A 1 259 ? 2.945 3.787 -0.470 1.00 75.62 259 VAL A N 1
ATOM 2085 C CA . VAL A 1 259 ? 2.386 3.336 0.799 1.00 75.62 259 VAL A CA 1
ATOM 2086 C C . VAL A 1 259 ? 1.989 4.577 1.596 1.00 75.62 259 VAL A C 1
ATOM 2088 O O . VAL A 1 259 ? 2.732 5.035 2.458 1.00 75.62 259 VAL A O 1
ATOM 2091 N N . LEU A 1 260 ? 0.845 5.174 1.259 1.00 68.31 260 LEU A N 1
ATOM 2092 C CA . LEU A 1 260 ? 0.299 6.263 2.061 1.00 68.31 260 LEU A CA 1
ATOM 2093 C C . LEU A 1 260 ? -0.444 5.688 3.258 1.00 68.31 260 LEU A C 1
ATOM 2095 O O . LEU A 1 260 ? -1.494 5.049 3.135 1.00 68.31 260 LEU A O 1
ATOM 2099 N N . GLU A 1 261 ? 0.096 5.959 4.436 1.00 72.50 261 GLU A N 1
ATOM 2100 C CA . GLU A 1 261 ? -0.625 5.746 5.675 1.00 72.50 261 GLU A CA 1
ATOM 2101 C C . GLU A 1 261 ? -1.744 6.785 5.752 1.00 72.50 261 GLU A C 1
ATOM 2103 O O . GLU A 1 261 ? -1.503 7.974 5.933 1.00 72.50 261 GLU A O 1
ATOM 2108 N N . LYS A 1 262 ? -2.994 6.349 5.565 1.00 80.31 262 LYS A N 1
ATOM 2109 C CA . LYS A 1 262 ? -4.161 7.237 5.699 1.00 80.31 262 LYS A CA 1
ATOM 2110 C C . LYS A 1 262 ? -4.477 7.535 7.166 1.00 80.31 262 LYS A C 1
ATOM 2112 O O . LYS A 1 262 ? -5.101 8.550 7.470 1.00 80.31 262 LYS A O 1
ATOM 2117 N N . TRP A 1 263 ? -4.062 6.653 8.075 1.00 86.56 263 TRP A N 1
ATOM 2118 C CA . TRP A 1 263 ? -4.445 6.704 9.481 1.00 86.56 263 TRP A CA 1
ATOM 2119 C C . TRP A 1 263 ? -3.977 7.962 10.238 1.00 86.56 263 TRP A C 1
ATOM 2121 O O . TRP A 1 263 ? -4.748 8.387 11.094 1.00 86.56 263 TRP A O 1
ATOM 2131 N N . PRO A 1 264 ? -2.832 8.622 9.946 1.00 88.50 264 PRO A N 1
ATOM 2132 C CA . PRO A 1 264 ? -2.463 9.863 10.631 1.00 88.50 264 PRO A CA 1
ATOM 2133 C C . PRO A 1 264 ? -3.458 10.997 10.346 1.00 88.50 264 PRO A C 1
ATOM 2135 O O . PRO A 1 264 ? -3.947 11.637 11.272 1.00 88.50 264 PRO A O 1
ATOM 2138 N N . GLY A 1 265 ? -3.864 11.185 9.084 1.00 85.44 265 GLY A N 1
ATOM 2139 C CA . GLY A 1 265 ? -4.905 12.161 8.729 1.00 85.44 265 GLY A CA 1
ATOM 2140 C C . GLY A 1 265 ? -6.290 11.783 9.274 1.00 85.44 265 GLY A C 1
ATOM 2141 O O . GLY A 1 265 ? -7.080 12.643 9.670 1.00 85.44 265 GLY A O 1
ATOM 2142 N N . GLN A 1 266 ? -6.583 10.482 9.364 1.00 92.94 266 GLN A N 1
ATOM 2143 C CA . GLN A 1 266 ? -7.804 9.994 10.013 1.00 92.94 266 GLN A CA 1
ATOM 2144 C C . GLN A 1 266 ? -7.782 10.252 11.525 1.00 92.94 266 GLN A C 1
ATOM 2146 O O . GLN A 1 266 ? -8.806 10.643 12.078 1.00 92.94 266 GLN A O 1
ATOM 2151 N N . LEU A 1 267 ? -6.632 10.093 12.187 1.00 94.94 267 LEU A N 1
ATOM 2152 C CA . LEU A 1 267 ? -6.452 10.451 13.592 1.00 94.94 267 LEU A CA 1
ATOM 2153 C C . LEU A 1 267 ? -6.650 11.952 13.792 1.00 94.94 267 LEU A C 1
ATOM 2155 O O . LEU A 1 267 ? -7.372 12.317 14.712 1.00 94.94 267 LEU A O 1
ATOM 2159 N N . GLN A 1 268 ? -6.115 12.803 12.913 1.00 93.19 268 GLN A N 1
ATOM 2160 C CA . GLN A 1 268 ? -6.371 14.244 12.981 1.00 93.19 268 GLN A CA 1
ATOM 2161 C C . GLN A 1 268 ? -7.875 14.542 12.927 1.00 93.19 268 GLN A C 1
ATOM 2163 O O . GLN A 1 268 ? -8.399 15.269 13.764 1.00 93.19 268 GLN A O 1
ATOM 2168 N N . THR A 1 269 ? -8.601 13.882 12.021 1.00 94.75 269 THR A N 1
ATOM 2169 C CA . THR A 1 269 ? -10.065 14.013 11.937 1.00 94.75 269 THR A CA 1
ATOM 2170 C C . THR A 1 269 ? -10.751 13.578 13.241 1.00 94.75 269 THR A C 1
ATOM 2172 O O . THR A 1 269 ? -11.689 14.231 13.699 1.00 94.75 269 THR A O 1
ATOM 2175 N N . VAL A 1 270 ? -10.289 12.494 13.875 1.00 96.62 270 VAL A N 1
ATOM 2176 C CA . VAL A 1 270 ? -10.776 12.056 15.197 1.00 96.62 270 VAL A CA 1
ATOM 2177 C C . VAL A 1 270 ? -10.457 13.103 16.271 1.00 96.62 270 VAL A C 1
ATOM 2179 O O . VAL A 1 270 ? -11.327 13.424 17.082 1.00 96.62 270 VAL A O 1
ATOM 2182 N N . CYS A 1 271 ? -9.250 13.669 16.272 1.00 96.12 271 CYS A N 1
ATOM 2183 C CA . CYS A 1 271 ? -8.859 14.732 17.194 1.00 96.12 271 CYS A CA 1
ATOM 2184 C C . CYS A 1 271 ? -9.777 15.948 17.068 1.00 96.12 271 CYS A C 1
ATOM 2186 O O . CYS A 1 271 ? -10.250 16.443 18.092 1.00 96.12 271 CYS A O 1
ATOM 2188 N N . ASP A 1 272 ? -10.107 16.351 15.843 1.00 95.00 272 ASP A N 1
ATOM 2189 C CA . ASP A 1 272 ? -10.998 17.477 15.564 1.00 95.00 272 ASP A CA 1
ATOM 2190 C C . ASP A 1 272 ? -12.442 17.191 16.008 1.00 95.00 272 ASP A C 1
ATOM 2192 O O . ASP A 1 272 ? -13.100 18.056 16.584 1.00 95.00 272 ASP A O 1
ATOM 2196 N N . ILE A 1 273 ? -12.946 15.968 15.787 1.00 95.19 273 ILE A N 1
ATOM 2197 C CA . ILE A 1 273 ? -14.303 15.556 16.199 1.00 95.19 273 ILE A CA 1
ATOM 2198 C C . ILE A 1 273 ? -14.472 15.618 17.720 1.00 95.19 273 ILE A C 1
ATOM 2200 O O . ILE A 1 273 ? -15.522 16.037 18.206 1.00 95.19 273 ILE A O 1
ATOM 2204 N N . PHE A 1 274 ? -13.467 15.164 18.469 1.00 96.19 274 PHE A N 1
ATOM 2205 C CA . PHE A 1 274 ? -13.544 15.020 19.925 1.00 96.19 274 PHE A CA 1
ATOM 2206 C C . PHE A 1 274 ? -12.836 16.144 20.696 1.00 96.19 274 PHE A C 1
ATOM 2208 O O . PHE A 1 274 ? -12.796 16.096 21.929 1.00 96.19 274 PHE A O 1
ATOM 2215 N N . SER A 1 275 ? -12.265 17.129 19.997 1.00 95.56 275 SER A N 1
ATOM 2216 C CA . SER A 1 275 ? -11.406 18.176 20.565 1.00 95.56 275 SER A CA 1
ATOM 2217 C C . SER A 1 275 ? -10.306 17.595 21.469 1.00 95.56 275 SER A C 1
ATOM 2219 O O . SER A 1 275 ? -10.140 17.996 22.629 1.00 95.56 275 SER A O 1
ATOM 2221 N N . ILE A 1 276 ? -9.595 16.581 20.965 1.00 95.69 276 ILE A N 1
ATOM 2222 C CA . ILE A 1 276 ? -8.567 15.846 21.717 1.00 95.69 276 ILE A CA 1
ATOM 2223 C C . ILE A 1 276 ? -7.369 16.760 21.985 1.00 95.69 276 ILE A C 1
ATOM 2225 O O . ILE A 1 276 ? -6.903 17.487 21.118 1.00 95.69 276 ILE A O 1
ATOM 2229 N N . LYS A 1 277 ? -6.848 16.717 23.216 1.00 93.31 277 LYS A N 1
ATOM 2230 C CA . LYS A 1 277 ? -5.641 17.465 23.594 1.00 93.31 277 LYS A CA 1
ATOM 2231 C C . LYS A 1 277 ? -4.389 16.773 23.055 1.00 93.31 277 LYS A C 1
ATOM 2233 O O . LYS A 1 277 ? -4.282 15.556 23.182 1.00 93.31 277 LYS A O 1
ATOM 2238 N N . GLU A 1 278 ? -3.389 17.550 22.652 1.00 91.31 278 GLU A N 1
ATOM 2239 C CA . GLU A 1 278 ? -2.098 17.087 22.105 1.00 91.31 278 GLU A CA 1
ATOM 2240 C C . GLU A 1 278 ? -1.445 15.943 22.914 1.00 91.31 278 GLU A C 1
ATOM 2242 O O . GLU A 1 278 ? -1.066 14.901 22.384 1.00 91.31 278 GLU A O 1
ATOM 2247 N N . ARG A 1 279 ? -1.400 16.053 24.252 1.00 91.94 279 ARG A N 1
ATOM 2248 C CA . ARG A 1 279 ? -0.844 14.987 25.115 1.00 91.94 279 ARG A CA 1
ATOM 2249 C C . ARG A 1 279 ? -1.593 13.651 24.997 1.00 91.94 279 ARG A C 1
ATOM 2251 O O . ARG A 1 279 ? -1.024 12.590 25.267 1.00 91.94 279 ARG A O 1
ATOM 2258 N N . VAL A 1 280 ? -2.893 13.696 24.724 1.00 93.94 280 VAL A N 1
ATOM 2259 C CA . VAL A 1 280 ? -3.735 12.509 24.548 1.00 93.94 280 VAL A CA 1
ATOM 2260 C C . VAL A 1 280 ? -3.589 11.970 23.131 1.00 93.94 280 VAL A C 1
ATOM 2262 O O . VAL A 1 280 ? -3.395 10.765 22.977 1.00 93.94 280 VAL A O 1
ATOM 2265 N N . GLU A 1 281 ? -3.587 12.853 22.138 1.00 94.25 281 GLU A N 1
ATOM 2266 C CA . GLU A 1 281 ? -3.300 12.531 20.742 1.00 94.25 281 GLU A CA 1
ATOM 2267 C C . GLU A 1 281 ? -1.986 11.760 20.601 1.00 94.25 281 GLU A C 1
ATOM 2269 O O . GLU A 1 281 ? -1.998 10.658 20.061 1.00 94.25 281 GLU A O 1
ATOM 2274 N N . ALA A 1 282 ? -0.890 12.235 21.201 1.00 92.44 282 ALA A N 1
ATOM 2275 C CA . ALA A 1 282 ? 0.405 11.553 21.147 1.00 92.44 282 ALA A CA 1
ATOM 2276 C C . ALA A 1 282 ? 0.343 10.095 21.649 1.00 92.44 282 ALA A C 1
ATOM 2278 O O . ALA A 1 282 ? 1.056 9.220 21.157 1.00 92.44 282 ALA A O 1
ATOM 2279 N N . LYS A 1 283 ? -0.520 9.782 22.626 1.00 91.62 283 LYS A N 1
ATOM 2280 C CA . LYS A 1 283 ? -0.708 8.396 23.096 1.00 91.62 283 LYS A CA 1
ATOM 2281 C C . LYS A 1 283 ? -1.488 7.551 22.101 1.00 91.62 283 LYS A C 1
ATOM 2283 O O . LYS A 1 283 ? -1.184 6.370 21.953 1.00 91.62 283 LYS A O 1
ATOM 2288 N N . ILE A 1 284 ? -2.499 8.143 21.471 1.00 93.75 284 ILE A N 1
ATOM 2289 C CA . ILE A 1 284 ? -3.310 7.475 20.455 1.00 93.75 284 ILE A CA 1
ATOM 2290 C C . ILE A 1 284 ? -2.459 7.232 19.209 1.00 93.75 284 ILE A C 1
ATOM 2292 O O . ILE A 1 284 ? -2.453 6.114 18.709 1.00 93.75 284 ILE A O 1
ATOM 2296 N N . PHE A 1 285 ? -1.665 8.213 18.780 1.00 93.19 285 PHE A N 1
ATOM 2297 C CA . PHE A 1 285 ? -0.712 8.081 17.681 1.00 93.19 285 PHE A CA 1
ATOM 2298 C C . PHE A 1 285 ? 0.225 6.889 17.901 1.00 93.19 285 PHE A C 1
ATOM 2300 O O . PHE A 1 285 ? 0.246 5.966 17.096 1.00 93.19 285 PHE A O 1
ATOM 2307 N N . ASN A 1 286 ? 0.892 6.832 19.060 1.00 89.00 286 ASN A N 1
ATOM 2308 C CA . ASN A 1 286 ? 1.770 5.715 19.432 1.00 89.00 286 ASN A CA 1
ATOM 2309 C C . ASN A 1 286 ? 1.059 4.348 19.472 1.00 89.00 286 ASN A C 1
ATOM 2311 O O . ASN A 1 286 ? 1.704 3.306 19.369 1.00 89.00 286 ASN A O 1
ATOM 2315 N N . LEU A 1 287 ? -0.255 4.316 19.711 1.00 89.38 287 LEU A N 1
ATOM 2316 C CA . LEU A 1 287 ? -1.041 3.087 19.635 1.00 89.38 287 LEU A CA 1
ATOM 2317 C C . LEU A 1 287 ? -1.297 2.701 18.175 1.00 89.38 287 LEU A C 1
ATOM 2319 O O . LEU A 1 287 ? -1.036 1.561 17.801 1.00 89.38 287 LEU A O 1
ATOM 2323 N N . LEU A 1 288 ? -1.796 3.637 17.368 1.00 90.31 288 LEU A N 1
ATOM 2324 C CA . LEU A 1 288 ? -2.143 3.401 15.968 1.00 90.31 288 LEU A CA 1
ATOM 2325 C C . LEU A 1 288 ? -0.919 3.059 15.118 1.00 90.31 288 LEU A C 1
ATOM 2327 O O . LEU A 1 288 ? -0.995 2.140 14.312 1.00 90.31 288 LEU A O 1
ATOM 2331 N N . GLU A 1 289 ? 0.220 3.701 15.367 1.00 86.44 289 GLU A N 1
ATOM 2332 C CA . GLU A 1 289 ? 1.494 3.378 14.724 1.00 86.44 289 GLU A CA 1
ATOM 2333 C C . GLU A 1 289 ? 1.883 1.916 14.968 1.00 86.44 289 GLU A C 1
ATOM 2335 O O . GLU A 1 289 ? 2.248 1.197 14.036 1.00 86.44 289 GLU A O 1
ATOM 2340 N N . LYS A 1 290 ? 1.741 1.431 16.208 1.00 83.75 290 LYS A N 1
ATOM 2341 C CA . LYS A 1 290 ? 2.040 0.030 16.528 1.00 83.75 290 LYS A CA 1
ATOM 2342 C C . LYS A 1 290 ? 1.044 -0.942 15.904 1.00 83.75 290 LYS A C 1
ATOM 2344 O O . LYS A 1 290 ? 1.450 -2.032 15.521 1.00 83.75 290 LYS A O 1
ATOM 2349 N N . ILE A 1 291 ? -0.233 -0.565 15.817 1.00 85.38 291 ILE A N 1
ATOM 2350 C CA . ILE A 1 291 ? -1.263 -1.364 15.138 1.00 85.38 291 ILE A CA 1
ATOM 2351 C C . ILE A 1 291 ? -0.938 -1.472 13.646 1.00 85.38 291 ILE A C 1
ATOM 2353 O O . ILE A 1 291 ? -0.892 -2.573 13.108 1.00 85.38 291 ILE A O 1
ATOM 2357 N N . ASN A 1 292 ? -0.649 -0.345 12.996 1.00 81.69 292 ASN A N 1
ATOM 2358 C CA . ASN A 1 292 ? -0.281 -0.291 11.585 1.00 81.69 292 ASN A CA 1
ATOM 2359 C C . ASN A 1 292 ? 0.996 -1.102 11.303 1.00 81.69 292 ASN A C 1
ATOM 2361 O O . ASN A 1 292 ? 1.028 -1.915 10.382 1.00 81.69 292 ASN A O 1
ATOM 2365 N N . SER A 1 293 ? 2.017 -0.951 12.153 1.00 74.94 293 SER A N 1
ATOM 2366 C CA . SER A 1 293 ? 3.301 -1.655 12.025 1.00 74.94 293 SER A CA 1
ATOM 2367 C C . SER A 1 293 ? 3.193 -3.166 12.226 1.00 74.94 293 SER A C 1
ATOM 2369 O O . SER A 1 293 ? 4.033 -3.912 11.730 1.00 74.94 293 SER A O 1
ATOM 2371 N N . ALA A 1 294 ? 2.181 -3.636 12.958 1.00 72.06 294 ALA A N 1
ATOM 2372 C CA . ALA A 1 294 ? 1.967 -5.062 13.170 1.00 72.06 294 ALA A CA 1
ATOM 2373 C C . ALA A 1 294 ? 1.450 -5.779 11.906 1.00 72.06 294 ALA A C 1
ATOM 2375 O O . ALA A 1 294 ? 1.549 -7.001 11.821 1.00 72.06 294 ALA A O 1
ATOM 2376 N N . GLY A 1 295 ? 0.948 -5.037 10.908 1.00 66.75 295 GLY A N 1
ATOM 2377 C CA . GLY A 1 295 ? 0.659 -5.559 9.568 1.00 66.75 295 GLY A CA 1
ATOM 2378 C C . GLY A 1 295 ? -0.519 -6.535 9.476 1.00 66.75 295 GLY A C 1
ATOM 2379 O O . GLY A 1 295 ? -0.643 -7.235 8.472 1.00 66.75 295 GLY A O 1
ATOM 2380 N N . HIS A 1 296 ? -1.375 -6.585 10.499 1.00 73.94 296 HIS A N 1
ATOM 2381 C CA . HIS A 1 296 ? -2.604 -7.377 10.528 1.00 73.94 296 HIS A CA 1
ATOM 2382 C C . HIS A 1 296 ? -3.837 -6.464 10.570 1.00 73.94 296 HIS A C 1
ATOM 2384 O O . HIS A 1 296 ? -3.757 -5.273 10.882 1.00 73.94 296 HIS A O 1
ATOM 2390 N N . GLY A 1 297 ? -5.005 -7.030 10.276 1.00 79.69 297 GLY A N 1
ATOM 2391 C CA . GLY A 1 297 ? -6.264 -6.303 10.357 1.00 79.69 297 GLY A CA 1
ATOM 2392 C C . GLY A 1 297 ? -6.592 -5.920 11.793 1.00 79.69 297 GLY A C 1
ATOM 2393 O O . GLY A 1 297 ? -6.401 -6.719 12.707 1.00 79.69 297 GLY A O 1
ATOM 2394 N N . ALA A 1 298 ? -7.104 -4.710 11.998 1.00 89.62 298 ALA A N 1
ATOM 2395 C CA . ALA A 1 298 ? -7.499 -4.227 13.317 1.00 89.62 298 ALA A CA 1
ATOM 2396 C C . ALA A 1 298 ? -8.667 -3.243 13.220 1.00 89.62 298 ALA A C 1
ATOM 2398 O O . ALA A 1 298 ? -8.845 -2.551 12.219 1.00 89.62 298 ALA A O 1
ATOM 2399 N N . ALA A 1 299 ? -9.465 -3.165 14.279 1.00 93.00 299 ALA A N 1
ATOM 2400 C CA . ALA A 1 299 ? -10.529 -2.181 14.426 1.00 93.00 299 ALA A CA 1
ATOM 2401 C C . ALA A 1 299 ? -10.303 -1.381 15.709 1.00 93.00 299 ALA A C 1
ATOM 2403 O O . ALA A 1 299 ? -10.151 -1.961 16.784 1.00 93.00 299 ALA A O 1
ATOM 2404 N N . VAL A 1 300 ? -10.299 -0.055 15.608 1.00 94.94 300 VAL A N 1
ATOM 2405 C CA . VAL A 1 300 ? -10.152 0.849 16.753 1.00 94.94 300 VAL A CA 1
ATOM 2406 C C . VAL A 1 300 ? -11.350 1.778 16.798 1.00 94.94 300 VAL A C 1
ATOM 2408 O O . VAL A 1 300 ? -11.601 2.495 15.839 1.00 94.94 300 VAL A O 1
ATOM 2411 N N . VAL A 1 301 ? -12.080 1.779 17.907 1.00 96.81 301 VAL A N 1
ATOM 2412 C CA . VAL A 1 301 ? -13.225 2.654 18.165 1.00 96.81 301 VAL A CA 1
ATOM 2413 C C . VAL A 1 301 ? -12.836 3.702 19.199 1.00 96.81 301 VAL A C 1
ATOM 2415 O O . VAL A 1 301 ? -12.260 3.388 20.241 1.00 96.81 301 VAL A O 1
ATOM 2418 N N . PHE A 1 302 ? -13.194 4.945 18.922 1.00 97.69 302 PHE A N 1
ATOM 2419 C CA . PHE A 1 302 ? -12.921 6.118 19.734 1.00 97.69 302 PHE A CA 1
ATOM 2420 C C . PHE A 1 302 ? -14.220 6.612 20.358 1.00 97.69 302 PHE A C 1
ATOM 2422 O O . PHE A 1 302 ? -15.180 6.930 19.652 1.00 97.69 302 PHE A O 1
ATOM 2429 N N . LEU A 1 303 ? -14.248 6.663 21.689 1.00 97.19 303 LEU A N 1
ATOM 2430 C CA . LEU A 1 303 ? -15.418 7.069 22.462 1.00 97.19 303 LEU A CA 1
ATOM 2431 C C . LEU A 1 303 ? -15.024 7.980 23.622 1.00 97.19 303 LEU A C 1
ATOM 2433 O O . LEU A 1 303 ? -13.957 7.832 24.220 1.00 97.19 303 LEU A O 1
ATOM 2437 N N . ASN A 1 304 ? -15.930 8.882 23.994 1.00 96.19 304 ASN A N 1
ATOM 2438 C CA . ASN A 1 304 ? -15.830 9.648 25.231 1.00 96.19 304 ASN A CA 1
ATOM 2439 C C . ASN A 1 304 ? -16.445 8.855 26.395 1.00 96.19 304 ASN A C 1
ATOM 2441 O O . ASN A 1 304 ? -17.652 8.904 26.629 1.00 96.19 304 ASN A O 1
ATOM 2445 N N . LEU A 1 305 ? -15.606 8.151 27.158 1.00 95.38 305 LEU A N 1
ATOM 2446 C CA . LEU A 1 305 ? -16.049 7.296 28.268 1.00 95.38 305 LEU A CA 1
ATOM 2447 C C . LEU A 1 305 ? -16.125 8.070 29.593 1.00 95.38 305 LEU A C 1
ATOM 2449 O O . LEU A 1 305 ? -15.596 7.658 30.629 1.00 95.38 305 LEU A O 1
ATOM 2453 N N . LYS A 1 306 ? -16.731 9.260 29.564 1.00 95.38 306 LYS A N 1
ATOM 2454 C CA . LYS A 1 306 ? -17.076 9.991 30.787 1.00 95.38 306 LYS A CA 1
ATOM 2455 C C . LYS A 1 306 ? -18.127 9.207 31.565 1.00 95.38 306 LYS A C 1
ATOM 2457 O O . LYS A 1 306 ? -19.086 8.733 30.989 1.00 95.38 306 LYS A O 1
ATOM 2462 N N . LYS A 1 307 ? -17.957 9.115 32.887 1.00 94.50 307 LYS A N 1
ATOM 2463 C CA . LYS A 1 307 ? -18.934 8.456 33.757 1.00 94.50 307 LYS A CA 1
ATOM 2464 C C . LYS A 1 307 ? -20.340 9.029 33.526 1.00 94.50 307 LYS A C 1
ATOM 2466 O O . LYS A 1 307 ? -20.497 10.253 33.593 1.00 94.50 307 LYS A O 1
ATOM 2471 N N . GLY A 1 308 ? -21.310 8.153 33.284 1.00 92.56 308 GLY A N 1
ATOM 2472 C CA . GLY A 1 308 ? -22.699 8.486 32.960 1.00 92.56 308 GLY A CA 1
ATOM 2473 C C . GLY A 1 308 ? -22.926 8.950 31.518 1.00 92.56 308 GLY A C 1
ATOM 2474 O O . GLY A 1 308 ? -23.978 9.517 31.239 1.00 92.56 308 GLY A O 1
ATOM 2475 N N . SER A 1 309 ? -21.947 8.796 30.620 1.00 95.44 309 SER A N 1
ATOM 2476 C CA . SER A 1 309 ? -22.175 8.971 29.183 1.00 95.44 309 SER A CA 1
ATOM 2477 C C . SER A 1 309 ? -22.824 7.724 28.593 1.00 95.44 309 SER A C 1
ATOM 2479 O O . SER A 1 309 ? -22.599 6.606 29.066 1.00 95.44 309 SER A O 1
ATOM 2481 N N . TYR A 1 310 ? -23.572 7.906 27.509 1.00 96.06 310 TYR A N 1
ATOM 2482 C CA . TYR A 1 310 ? -24.146 6.791 26.763 1.00 96.06 310 TYR A CA 1
ATOM 2483 C C . TYR A 1 310 ? -23.045 5.842 26.270 1.00 96.06 310 TYR A C 1
ATOM 2485 O O . TYR A 1 310 ? -23.189 4.620 26.342 1.00 96.06 310 TYR A O 1
ATOM 2493 N N . ALA A 1 311 ? -21.910 6.391 25.822 1.00 95.62 311 ALA A N 1
ATOM 2494 C CA . ALA A 1 311 ? -20.765 5.587 25.418 1.00 95.62 311 ALA A CA 1
ATOM 2495 C C . ALA A 1 311 ? -20.214 4.702 26.548 1.00 95.62 311 ALA A C 1
ATOM 2497 O O . ALA A 1 311 ? -19.888 3.538 26.305 1.00 95.62 311 ALA A O 1
ATOM 2498 N N . GLU A 1 312 ? -20.101 5.223 27.775 1.00 95.94 312 GLU A N 1
ATOM 2499 C CA . GLU A 1 312 ? -19.653 4.429 28.923 1.00 95.94 312 GLU A CA 1
ATOM 2500 C C . GLU A 1 312 ? -20.625 3.282 29.208 1.00 95.94 312 GLU A C 1
ATOM 2502 O O . GLU A 1 312 ? -20.199 2.126 29.280 1.00 95.94 312 GLU A O 1
ATOM 2507 N N . GLU A 1 313 ? -21.917 3.585 29.321 1.00 95.56 313 GLU A N 1
ATOM 2508 C CA . GLU A 1 313 ? -22.961 2.600 29.617 1.00 95.56 313 GLU A CA 1
ATOM 2509 C C . GLU A 1 313 ? -23.025 1.507 28.547 1.00 95.56 313 GLU A C 1
ATOM 2511 O O . GLU A 1 313 ? -23.070 0.316 28.867 1.00 95.56 313 GLU A O 1
ATOM 2516 N N . ARG A 1 314 ? -22.943 1.887 27.266 1.00 94.31 314 ARG A N 1
ATOM 2517 C CA . ARG A 1 314 ? -22.956 0.940 26.145 1.00 94.31 314 ARG A CA 1
ATOM 2518 C C . ARG A 1 314 ? -21.772 -0.022 26.201 1.00 94.31 314 ARG A C 1
ATOM 2520 O O . ARG A 1 314 ? -21.960 -1.231 26.066 1.00 94.31 314 ARG A O 1
ATOM 2527 N N . ILE A 1 315 ? -20.561 0.482 26.437 1.00 94.75 315 ILE A N 1
ATOM 2528 C CA . ILE A 1 315 ? -19.365 -0.365 26.546 1.00 94.75 315 ILE A CA 1
ATOM 2529 C C . ILE A 1 315 ? -19.406 -1.235 27.808 1.00 94.75 315 ILE A C 1
ATOM 2531 O O . ILE A 1 315 ? -18.992 -2.394 27.760 1.00 94.75 315 ILE A O 1
ATOM 2535 N N . GLN A 1 316 ? -19.922 -0.726 28.930 1.00 94.25 316 GLN A N 1
ATOM 2536 C CA . GLN A 1 316 ? -20.122 -1.538 30.134 1.00 94.25 316 GLN A CA 1
ATOM 2537 C C . GLN A 1 316 ? -21.122 -2.671 29.899 1.00 94.25 316 GLN A C 1
ATOM 2539 O O . GLN A 1 316 ? -20.847 -3.801 30.297 1.00 94.25 316 GLN A O 1
ATOM 2544 N N . LYS A 1 317 ? -22.230 -2.405 29.201 1.00 93.88 317 LYS A N 1
ATOM 2545 C CA . LYS A 1 317 ? -23.224 -3.427 28.854 1.00 93.88 317 LYS A CA 1
ATOM 2546 C C . LYS A 1 317 ? -22.630 -4.524 27.972 1.00 93.88 317 LYS A C 1
ATOM 2548 O O . LYS A 1 317 ? -22.855 -5.697 28.244 1.00 93.88 317 LYS A O 1
ATOM 2553 N N . LEU A 1 318 ? -21.824 -4.168 26.967 1.00 93.31 318 LEU A N 1
ATOM 2554 C CA . LEU A 1 318 ? -21.117 -5.161 26.146 1.00 93.31 318 LEU A CA 1
ATOM 2555 C C . LEU A 1 318 ? -20.201 -6.051 26.999 1.00 93.31 318 LEU A C 1
ATOM 2557 O O . LEU A 1 318 ? -20.208 -7.266 26.833 1.00 93.31 318 LEU A O 1
ATOM 2561 N N . LYS A 1 319 ? -19.471 -5.476 27.962 1.00 91.81 319 LYS A N 1
ATOM 2562 C CA . LYS A 1 319 ? -18.632 -6.253 28.891 1.00 91.81 319 LYS A CA 1
ATOM 2563 C C . LYS A 1 319 ? -19.438 -7.175 29.800 1.00 91.81 319 LYS A C 1
ATOM 2565 O O . LYS A 1 319 ? -19.025 -8.301 30.020 1.00 91.81 319 LYS A O 1
ATOM 2570 N N . GLN A 1 320 ? -20.562 -6.700 30.336 1.00 93.38 320 GLN A N 1
ATOM 2571 C CA . GLN A 1 320 ? -21.443 -7.498 31.201 1.00 93.38 320 GLN A CA 1
ATOM 2572 C C . GLN A 1 320 ? -22.056 -8.699 30.472 1.00 93.38 320 GLN A C 1
ATOM 2574 O O . GLN A 1 320 ? -22.453 -9.661 31.116 1.00 93.38 320 GLN A O 1
ATOM 2579 N N . LEU A 1 321 ? -22.138 -8.625 29.144 1.00 94.38 321 LEU A N 1
ATOM 2580 C CA . LEU A 1 321 ? -22.626 -9.689 28.271 1.00 94.38 321 LEU A CA 1
ATOM 2581 C C . LEU A 1 321 ? -21.484 -10.526 27.666 1.00 94.38 321 LEU A C 1
ATOM 2583 O O . LEU A 1 321 ? -21.694 -11.182 26.650 1.00 94.38 321 LEU A O 1
ATOM 2587 N N . ASP A 1 322 ? -20.273 -10.455 28.231 1.00 91.81 322 ASP A N 1
ATOM 2588 C CA . ASP A 1 322 ? -19.075 -11.163 27.755 1.00 91.81 322 ASP A CA 1
ATOM 2589 C C . ASP A 1 322 ? -18.720 -10.885 26.282 1.00 91.81 322 ASP A C 1
ATOM 2591 O O . ASP A 1 322 ? -18.095 -11.692 25.595 1.00 91.81 322 ASP A O 1
ATOM 2595 N N . ARG A 1 323 ? -19.069 -9.693 25.783 1.00 93.00 323 ARG A N 1
ATOM 2596 C CA . ARG A 1 323 ? -18.795 -9.255 24.402 1.00 93.00 323 ARG A CA 1
ATOM 2597 C C . ARG A 1 323 ? -17.523 -8.427 24.272 1.00 93.00 323 ARG A C 1
ATOM 2599 O O . ARG A 1 323 ? -17.398 -7.627 23.347 1.00 93.00 323 ARG A O 1
ATOM 2606 N N . GLY A 1 324 ? -16.597 -8.572 25.211 1.00 91.75 324 GLY A N 1
ATOM 2607 C CA . GLY A 1 324 ? -15.296 -7.918 25.185 1.00 91.75 324 GLY A CA 1
ATOM 2608 C C . GLY A 1 324 ? -14.658 -7.828 26.564 1.00 91.75 324 GLY A C 1
ATOM 2609 O O . GLY A 1 324 ? -15.333 -7.855 27.592 1.00 91.75 324 GLY A O 1
ATOM 2610 N N . TYR A 1 325 ? -13.339 -7.660 26.588 1.00 89.44 325 TYR A N 1
ATOM 2611 C CA . TYR A 1 325 ? -12.560 -7.650 27.823 1.00 89.44 325 TYR A CA 1
ATOM 2612 C C . TYR A 1 325 ? -12.168 -6.229 28.206 1.00 89.44 325 TYR A C 1
ATOM 2614 O O . TYR A 1 325 ? -11.560 -5.501 27.421 1.00 89.44 325 TYR A O 1
ATOM 2622 N N . GLY A 1 326 ? -12.483 -5.821 29.437 1.00 89.06 326 GLY A N 1
ATOM 2623 C CA . GLY A 1 326 ? -11.939 -4.591 30.009 1.00 89.06 326 GLY A CA 1
ATOM 2624 C C . GLY A 1 326 ? -10.460 -4.757 30.360 1.00 89.06 326 GLY A C 1
ATOM 2625 O O . GLY A 1 326 ? -10.090 -5.735 31.002 1.00 89.06 326 GLY A O 1
ATOM 2626 N N . ILE A 1 327 ? -9.620 -3.784 30.002 1.00 83.75 327 ILE A N 1
ATOM 2627 C CA . ILE A 1 327 ? -8.191 -3.808 30.351 1.00 83.75 327 ILE A CA 1
ATOM 2628 C C . ILE A 1 327 ? -7.896 -2.843 31.494 1.00 83.75 327 ILE A C 1
ATOM 2630 O O . ILE A 1 327 ? -8.350 -1.698 31.509 1.00 83.75 327 ILE A O 1
ATOM 2634 N N . ARG A 1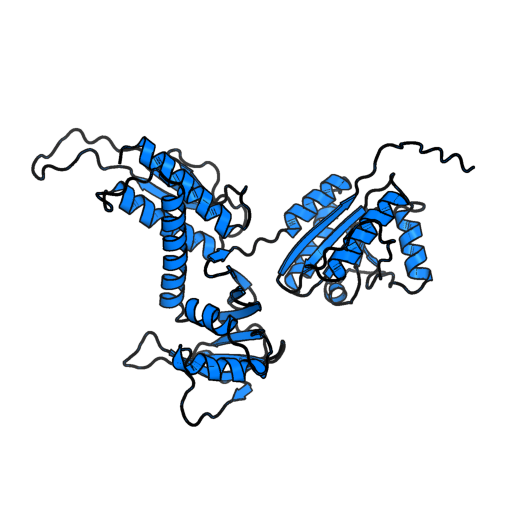 328 ? -7.048 -3.286 32.425 1.00 74.38 328 ARG A N 1
ATOM 2635 C CA . ARG A 1 328 ? -6.354 -2.427 33.389 1.00 74.38 328 ARG A CA 1
ATOM 2636 C C . ARG A 1 328 ? -4.848 -2.554 33.148 1.00 74.38 328 ARG A C 1
ATOM 2638 O O . ARG A 1 328 ? -4.300 -3.629 33.342 1.00 74.38 328 ARG A O 1
ATOM 2645 N N . GLY A 1 329 ? -4.171 -1.485 32.723 1.00 67.75 329 GLY A N 1
ATOM 2646 C CA . GLY A 1 329 ? -2.711 -1.504 32.538 1.00 67.75 329 GLY A CA 1
ATOM 2647 C C . GLY A 1 329 ? -2.211 -0.730 31.320 1.00 67.75 329 GLY A C 1
ATOM 2648 O O . GLY A 1 329 ? -2.925 0.105 30.762 1.00 67.75 329 GLY A O 1
ATOM 2649 N N . ARG A 1 330 ? -0.949 -0.971 30.931 1.00 61.84 330 ARG A N 1
ATOM 2650 C CA . ARG A 1 330 ? -0.377 -0.403 29.700 1.00 61.84 330 ARG A CA 1
ATOM 2651 C C . ARG A 1 330 ? -0.932 -1.151 28.490 1.00 61.84 330 ARG A C 1
ATOM 2653 O O . ARG A 1 330 ? -0.962 -2.374 28.472 1.00 61.84 330 ARG A O 1
ATOM 2660 N N . SER A 1 331 ? -1.337 -0.384 27.482 1.00 58.59 331 SER A N 1
ATOM 2661 C CA . SER A 1 331 ? -1.679 -0.901 26.163 1.00 58.59 331 SER A CA 1
ATOM 2662 C C . SER A 1 331 ? -0.474 -1.624 25.552 1.00 58.59 331 SER A C 1
ATOM 2664 O O . SER A 1 331 ? 0.632 -1.076 25.536 1.00 58.59 331 SER A O 1
ATOM 2666 N N . VAL A 1 332 ? -0.691 -2.842 25.058 1.00 61.19 332 VAL A N 1
ATOM 2667 C CA . VAL A 1 332 ? 0.295 -3.588 24.269 1.00 61.19 332 VAL A CA 1
ATOM 2668 C C . VAL A 1 332 ? -0.300 -3.793 22.886 1.00 61.19 332 VAL A C 1
ATOM 2670 O O . VAL A 1 332 ? -1.440 -4.238 22.771 1.00 61.19 332 VAL A O 1
ATOM 2673 N N . ALA A 1 333 ? 0.469 -3.465 21.852 1.00 57.50 333 ALA A N 1
ATOM 2674 C CA . ALA A 1 333 ? 0.060 -3.587 20.456 1.00 57.50 333 ALA A CA 1
ATOM 2675 C C . ALA A 1 333 ? -0.368 -5.009 20.072 1.00 57.50 333 ALA A C 1
ATOM 2677 O O . ALA A 1 333 ? -1.234 -5.180 19.226 1.00 57.50 333 ALA A O 1
ATOM 2678 N N . SER A 1 334 ? 0.172 -6.023 20.757 1.00 63.84 334 SER A N 1
ATOM 2679 C CA . SER A 1 334 ? -0.182 -7.428 20.557 1.00 63.84 334 SER A CA 1
ATOM 2680 C C . SER A 1 334 ? -1.674 -7.721 20.734 1.00 63.84 334 SER A C 1
ATOM 2682 O O . SER A 1 334 ? -2.161 -8.665 20.122 1.00 63.84 334 SER A O 1
ATOM 2684 N N . HIS A 1 335 ? -2.411 -6.920 21.514 1.00 68.25 335 HIS A N 1
ATOM 2685 C CA . HIS A 1 335 ? -3.858 -7.092 21.682 1.00 68.25 335 HIS A CA 1
ATOM 2686 C C . HIS A 1 335 ? -4.662 -6.713 20.434 1.00 68.25 335 HIS A C 1
ATOM 2688 O O . HIS A 1 335 ? -5.825 -7.087 20.334 1.00 68.25 335 HIS A O 1
ATOM 2694 N N . ALA A 1 336 ? -4.067 -5.988 19.484 1.00 62.56 336 ALA A N 1
ATOM 2695 C CA . ALA A 1 336 ? -4.709 -5.688 18.211 1.00 62.56 336 ALA A CA 1
ATOM 2696 C C . ALA A 1 336 ? -4.818 -6.914 17.295 1.00 62.56 336 ALA A C 1
ATOM 2698 O O . ALA A 1 336 ? -5.628 -6.887 16.377 1.00 62.56 336 ALA A O 1
ATOM 2699 N N . ASN A 1 337 ? -4.060 -7.984 17.570 1.00 68.69 337 ASN A N 1
ATOM 2700 C CA . ASN A 1 337 ? -4.207 -9.272 16.886 1.00 68.69 337 ASN A CA 1
ATOM 2701 C C . ASN A 1 337 ? -5.485 -10.024 17.293 1.00 68.69 337 ASN A C 1
ATOM 2703 O O . ASN A 1 337 ? -5.794 -11.051 16.699 1.00 68.69 337 ASN A O 1
ATOM 2707 N N . MET A 1 338 ? -6.179 -9.589 18.350 1.00 75.25 338 MET A N 1
ATOM 2708 C CA . MET A 1 338 ? -7.417 -10.241 18.765 1.00 75.25 338 MET A CA 1
ATOM 2709 C C . MET A 1 338 ? -8.558 -9.860 17.829 1.00 75.25 338 MET A C 1
ATOM 2711 O O . MET A 1 338 ? -8.735 -8.686 17.500 1.00 75.25 338 MET A O 1
ATOM 2715 N N . ASP A 1 339 ? -9.375 -10.850 17.477 1.00 80.00 339 ASP A N 1
ATOM 2716 C CA . ASP A 1 339 ? -10.620 -10.615 16.757 1.00 80.00 339 ASP A CA 1
ATOM 2717 C C . ASP A 1 339 ? -11.544 -9.677 17.543 1.00 80.00 339 ASP A C 1
ATOM 2719 O O . ASP A 1 339 ? -11.659 -9.755 18.767 1.00 80.00 339 ASP A O 1
ATOM 2723 N N . GLY A 1 340 ? -12.217 -8.782 16.820 1.00 88.12 340 GLY A N 1
ATOM 2724 C CA . GLY A 1 340 ? -13.052 -7.726 17.388 1.00 88.12 340 GLY A CA 1
ATOM 2725 C C . GLY A 1 340 ? -12.366 -6.359 17.390 1.00 88.12 340 GLY A C 1
ATOM 2726 O O . GLY A 1 340 ? -11.418 -6.109 16.645 1.00 88.12 340 GLY A O 1
ATOM 2727 N N . ALA A 1 341 ? -12.903 -5.437 18.188 1.00 92.75 341 ALA A N 1
ATOM 2728 C CA . ALA A 1 341 ? -12.451 -4.052 18.235 1.00 92.75 341 ALA A CA 1
ATOM 2729 C C . ALA A 1 341 ? -11.716 -3.697 19.533 1.00 92.75 341 ALA A C 1
ATOM 2731 O O . ALA A 1 341 ? -12.005 -4.210 20.619 1.00 92.75 341 ALA A O 1
ATOM 2732 N N . ILE A 1 342 ? -10.794 -2.746 19.415 1.00 93.75 342 ILE A N 1
ATOM 2733 C CA . ILE A 1 342 ? -10.178 -2.023 20.523 1.00 93.75 342 ILE A CA 1
ATOM 2734 C C . ILE A 1 342 ? -11.005 -0.769 20.785 1.00 93.75 342 ILE A C 1
ATOM 2736 O O . ILE A 1 342 ? -11.248 0.010 19.871 1.00 93.75 342 ILE A O 1
ATOM 2740 N N . VAL A 1 343 ? -11.383 -0.525 22.036 1.00 95.06 343 VAL A N 1
ATOM 2741 C CA . VAL A 1 343 ? -12.070 0.710 22.438 1.00 95.06 343 VAL A CA 1
ATOM 2742 C C . VAL A 1 343 ? -11.095 1.621 23.170 1.00 95.06 343 VAL A C 1
ATOM 2744 O O . VAL A 1 343 ? -10.544 1.247 24.210 1.00 95.06 343 VAL A O 1
ATOM 2747 N N . VAL A 1 344 ? -10.912 2.830 22.648 1.00 95.12 344 VAL A N 1
ATOM 2748 C CA . VAL A 1 344 ? -10.043 3.876 23.190 1.00 95.12 344 VAL A CA 1
ATOM 2749 C C . VAL A 1 344 ? -10.893 4.986 23.802 1.00 95.12 344 VAL A C 1
ATOM 2751 O O . VAL A 1 344 ? -11.784 5.535 23.156 1.00 95.12 344 VAL A O 1
ATOM 2754 N N . ASP A 1 345 ? -10.582 5.344 25.049 1.00 95.19 345 ASP A N 1
ATOM 2755 C CA . ASP A 1 345 ? -11.143 6.535 25.686 1.00 95.19 345 ASP A CA 1
ATOM 2756 C C . ASP A 1 345 ? -10.396 7.786 25.210 1.00 95.19 345 ASP A C 1
ATOM 2758 O O . ASP A 1 345 ? -9.246 8.024 25.601 1.00 95.19 345 ASP A O 1
ATOM 2762 N N . VAL A 1 346 ? -11.064 8.616 24.410 1.00 96.12 346 VAL A N 1
ATOM 2763 C CA . VAL A 1 346 ? -10.496 9.852 23.838 1.00 96.12 346 VAL A CA 1
ATOM 2764 C C . VAL A 1 346 ? -10.130 10.895 24.893 1.00 96.12 346 VAL A C 1
ATOM 2766 O O . VAL A 1 346 ? -9.366 11.812 24.608 1.00 96.12 346 VAL A O 1
ATOM 2769 N N . ARG A 1 347 ? -10.624 10.772 26.134 1.00 94.81 347 ARG A N 1
ATOM 2770 C CA . ARG A 1 347 ? -10.242 11.679 27.230 1.00 94.81 347 ARG A CA 1
ATOM 2771 C C . ARG A 1 347 ? -8.862 11.372 27.793 1.00 94.81 347 ARG A C 1
ATOM 2773 O O . ARG A 1 347 ? -8.205 12.261 28.334 1.00 94.81 347 ARG A O 1
ATOM 2780 N N . THR A 1 348 ? -8.442 10.110 27.737 1.00 93.38 348 THR A N 1
ATOM 2781 C CA . THR A 1 348 ? -7.219 9.639 28.404 1.00 93.38 348 THR A CA 1
ATOM 2782 C C . THR A 1 348 ? -6.177 9.075 27.441 1.00 93.38 348 THR A C 1
ATOM 2784 O O . THR A 1 348 ? -4.994 9.006 27.809 1.00 93.38 348 THR A O 1
ATOM 2787 N N . GLY A 1 349 ? -6.600 8.691 26.232 1.00 91.00 349 GLY A N 1
ATOM 2788 C CA . GLY A 1 349 ? -5.793 8.013 25.215 1.00 91.00 349 GLY A CA 1
ATOM 2789 C C . GLY A 1 349 ? -5.470 6.572 25.593 1.00 91.00 349 GLY A C 1
ATOM 2790 O O . GLY A 1 349 ? -4.492 6.010 25.109 1.00 91.00 349 GLY A O 1
ATOM 2791 N N . LYS A 1 350 ? -6.222 5.994 26.537 1.00 90.50 350 LYS A N 1
ATOM 2792 C CA . LYS A 1 350 ? -6.003 4.634 27.029 1.00 90.50 350 LYS A CA 1
ATOM 2793 C C . LYS A 1 350 ? -6.988 3.674 26.383 1.00 90.50 350 LYS A C 1
ATOM 2795 O O . LYS A 1 350 ? -8.153 4.008 26.177 1.00 90.50 350 LYS A O 1
ATOM 2800 N N . ILE A 1 351 ? -6.519 2.451 26.153 1.00 91.56 351 ILE A N 1
ATOM 2801 C CA . ILE A 1 351 ? -7.400 1.335 25.828 1.00 91.56 351 ILE A CA 1
ATOM 2802 C C . ILE A 1 351 ? -8.274 1.046 27.047 1.00 91.56 351 ILE A C 1
ATOM 2804 O O . ILE A 1 351 ? -7.769 0.798 28.142 1.00 91.56 351 ILE A O 1
ATOM 2808 N N . ASN A 1 352 ? -9.582 1.091 26.839 1.00 92.75 352 ASN A N 1
ATOM 2809 C CA . ASN A 1 352 ? -10.584 0.710 27.822 1.00 92.75 352 ASN A CA 1
ATOM 2810 C C . ASN A 1 352 ? -10.961 -0.771 27.687 1.00 92.75 352 ASN A C 1
ATOM 2812 O O . ASN A 1 352 ? -11.199 -1.437 28.700 1.00 92.75 352 ASN A O 1
ATOM 2816 N N . SER A 1 353 ? -11.021 -1.267 26.446 1.00 92.44 353 SER A N 1
ATOM 2817 C CA . SER A 1 353 ? -11.468 -2.627 26.131 1.00 92.44 353 SER A CA 1
ATOM 2818 C C . SER A 1 353 ? -10.806 -3.179 24.873 1.00 92.44 353 SER A C 1
ATOM 2820 O O . SER A 1 353 ? -10.450 -2.405 23.986 1.00 92.44 353 SER A O 1
ATOM 2822 N N . ILE A 1 354 ? -10.698 -4.502 24.783 1.00 92.12 354 ILE A N 1
ATOM 2823 C CA . ILE A 1 354 ? -10.224 -5.237 23.599 1.00 92.12 354 ILE A CA 1
ATOM 2824 C C . ILE A 1 354 ? -11.146 -6.409 23.283 1.00 92.12 354 ILE A C 1
ATOM 2826 O O . ILE A 1 354 ? -11.933 -6.826 24.137 1.00 92.12 354 ILE A O 1
ATOM 2830 N N . GLY A 1 355 ? -11.020 -6.945 22.068 1.00 90.06 355 GLY A N 1
ATOM 2831 C CA . GLY A 1 355 ? -11.837 -8.064 21.605 1.00 90.06 355 GLY A CA 1
ATOM 2832 C C . GLY A 1 355 ? -13.328 -7.747 21.651 1.00 90.06 355 GLY A C 1
ATOM 2833 O O . GLY A 1 355 ? -14.143 -8.625 21.918 1.00 90.06 355 GLY A O 1
ATOM 2834 N N . VAL A 1 356 ? -13.687 -6.467 21.500 1.00 93.12 356 VAL A N 1
ATOM 2835 C CA . VAL A 1 356 ? -15.075 -6.038 21.637 1.00 93.12 356 VAL A CA 1
ATOM 2836 C C . VAL A 1 356 ? -15.833 -6.448 20.389 1.00 93.12 356 VAL A C 1
ATOM 2838 O O . VAL A 1 356 ? -15.499 -6.017 19.283 1.00 93.12 356 VAL A O 1
ATOM 2841 N N . ILE A 1 357 ? -16.870 -7.256 20.571 1.00 92.19 357 ILE A N 1
ATOM 2842 C CA . ILE A 1 357 ? -17.808 -7.592 19.510 1.00 92.19 357 ILE A CA 1
ATOM 2843 C C . ILE A 1 357 ? -18.822 -6.456 19.448 1.00 92.19 357 ILE A C 1
ATOM 2845 O O . ILE A 1 357 ? -19.701 -6.335 20.302 1.00 92.19 357 ILE A O 1
ATOM 2849 N N . LEU A 1 358 ? -18.648 -5.583 18.461 1.00 87.25 358 LEU A N 1
ATOM 2850 C CA . LEU A 1 358 ? -19.516 -4.435 18.257 1.00 87.25 358 LEU A CA 1
ATOM 2851 C C . LEU A 1 358 ? -20.811 -4.891 17.591 1.00 87.25 358 LEU A C 1
ATOM 2853 O O . LEU A 1 358 ? -20.820 -5.237 16.411 1.00 87.25 358 LEU A O 1
ATOM 2857 N N . ASP A 1 359 ? -21.898 -4.856 18.351 1.00 75.06 359 ASP A N 1
ATOM 2858 C CA . ASP A 1 359 ? -23.240 -4.977 17.797 1.00 75.06 359 ASP A CA 1
ATOM 2859 C C . ASP A 1 359 ? -23.770 -3.608 17.385 1.00 75.06 359 ASP A C 1
ATOM 2861 O O . ASP A 1 359 ? -23.676 -2.628 18.136 1.00 75.06 359 ASP A O 1
ATOM 2865 N N . GLY A 1 360 ? -24.397 -3.571 16.218 1.00 70.56 360 GLY A N 1
ATOM 2866 C CA . GLY A 1 360 ? -25.243 -2.478 15.767 1.00 70.56 360 GLY A CA 1
ATOM 2867 C C . GLY A 1 360 ? -26.446 -3.054 15.035 1.00 70.56 360 GLY A C 1
ATOM 2868 O O . GLY A 1 360 ? -26.368 -4.151 14.476 1.00 70.56 360 GLY A O 1
ATOM 2869 N N . SER A 1 361 ? -27.564 -2.335 15.039 1.00 81.31 361 SER A N 1
ATOM 2870 C CA . SER A 1 361 ? -28.664 -2.676 14.139 1.00 81.31 361 SER A CA 1
ATOM 2871 C C . SER A 1 361 ? -28.274 -2.286 12.710 1.00 81.31 361 SER A C 1
ATOM 2873 O O . SER A 1 361 ? -27.530 -1.325 12.499 1.00 81.31 361 SER A O 1
ATOM 2875 N N . ALA A 1 362 ? -28.763 -3.027 11.718 1.00 78.31 362 ALA A N 1
ATOM 2876 C CA . ALA A 1 362 ? -28.481 -2.767 10.308 1.00 78.31 362 ALA A CA 1
ATOM 2877 C C . ALA A 1 362 ? -29.260 -1.535 9.803 1.00 78.31 362 ALA A C 1
ATOM 2879 O O . ALA A 1 362 ? -30.266 -1.661 9.111 1.00 78.31 362 ALA A O 1
ATOM 2880 N N . TRP A 1 363 ? -28.814 -0.337 10.190 1.00 76.25 363 TRP A N 1
ATOM 2881 C CA . TRP A 1 363 ? -29.407 0.938 9.762 1.00 76.25 363 TRP A CA 1
ATOM 2882 C C . TRP A 1 363 ? -28.893 1.425 8.404 1.00 76.25 363 TRP A C 1
ATOM 2884 O O . TRP A 1 363 ? -29.555 2.235 7.759 1.00 76.25 363 TRP A O 1
ATOM 2894 N N . LYS A 1 364 ? -27.710 0.961 7.986 1.00 78.38 364 LYS A N 1
ATOM 2895 C CA . LYS A 1 364 ? -27.083 1.271 6.696 1.00 78.38 364 LYS A CA 1
ATOM 2896 C C . LYS A 1 364 ? -26.974 0.003 5.857 1.00 78.38 364 LYS A C 1
ATOM 2898 O O . LYS A 1 364 ? -26.784 -1.087 6.401 1.00 78.38 364 LYS A O 1
ATOM 2903 N N . GLU A 1 365 ? -27.077 0.158 4.540 1.00 82.75 365 GLU A N 1
ATOM 2904 C CA . GLU A 1 365 ? -26.749 -0.916 3.604 1.00 82.75 365 GLU A CA 1
ATOM 2905 C C . GLU A 1 365 ? -25.274 -1.300 3.758 1.00 82.75 365 GLU A C 1
ATOM 2907 O O . GLU A 1 365 ? -24.401 -0.440 3.871 1.00 82.75 365 GLU A O 1
ATOM 2912 N N . GLY A 1 366 ? -25.001 -2.604 3.791 1.00 81.56 366 GLY A N 1
ATOM 2913 C CA . GLY A 1 366 ? -23.634 -3.108 3.829 1.00 81.56 366 GLY A CA 1
ATOM 2914 C C . GLY A 1 366 ? -22.972 -3.019 2.457 1.00 81.56 366 GLY A C 1
ATOM 2915 O O . GLY A 1 366 ? -23.600 -3.288 1.434 1.00 81.56 366 GLY A O 1
ATOM 2916 N N . ASP A 1 367 ? -21.676 -2.724 2.438 1.00 79.31 367 ASP A N 1
ATOM 2917 C CA . ASP A 1 367 ? -20.866 -2.824 1.231 1.00 79.31 367 ASP A CA 1
ATOM 2918 C C . ASP A 1 367 ? -20.353 -4.263 1.097 1.00 79.31 367 ASP A C 1
ATOM 2920 O O . ASP A 1 367 ? -19.419 -4.687 1.786 1.00 79.31 367 ASP A O 1
ATOM 2924 N N . MET A 1 368 ? -20.978 -5.033 0.202 1.00 82.00 368 MET A N 1
ATOM 2925 C CA . MET A 1 368 ? -20.605 -6.427 -0.067 1.00 82.00 368 MET A CA 1
ATOM 2926 C C . MET A 1 368 ? -19.210 -6.573 -0.694 1.00 82.00 368 MET A C 1
ATOM 2928 O O . MET A 1 368 ? -18.675 -7.682 -0.727 1.00 82.00 368 MET A O 1
ATOM 2932 N N . SER A 1 369 ? -18.601 -5.485 -1.179 1.00 68.81 369 SER A N 1
ATOM 2933 C CA . SER A 1 369 ? -17.208 -5.491 -1.638 1.00 68.81 369 SER A CA 1
ATOM 2934 C C . SER A 1 369 ? -16.200 -5.428 -0.481 1.00 68.81 369 SER A C 1
ATOM 2936 O O . SER A 1 369 ? -15.011 -5.679 -0.689 1.00 68.81 369 SER A O 1
ATOM 2938 N N . ARG A 1 370 ? -16.662 -5.141 0.746 1.00 78.50 370 ARG A N 1
ATOM 2939 C CA . ARG A 1 370 ? -15.836 -5.016 1.953 1.00 78.50 370 ARG A CA 1
ATOM 2940 C C . ARG A 1 370 ? -16.061 -6.161 2.939 1.00 78.50 370 ARG A C 1
ATOM 2942 O O . ARG A 1 370 ? -17.111 -6.792 3.001 1.00 78.50 370 ARG A O 1
ATOM 2949 N N . GLY A 1 371 ? -15.037 -6.413 3.755 1.00 81.56 371 GLY A N 1
ATOM 2950 C CA . GLY A 1 371 ? -15.086 -7.429 4.806 1.00 81.56 371 GLY A CA 1
ATOM 2951 C C . GLY A 1 371 ? -16.006 -7.055 5.974 1.00 81.56 371 GLY A C 1
ATOM 2952 O O . GLY A 1 371 ? -16.286 -5.880 6.220 1.00 81.56 371 GLY A O 1
ATOM 2953 N N . ALA A 1 372 ? -16.402 -8.067 6.755 1.00 85.81 372 ALA A N 1
ATOM 2954 C CA . ALA A 1 372 ? -17.304 -7.922 7.903 1.00 85.81 372 ALA A CA 1
ATOM 2955 C C . ALA A 1 372 ? -16.867 -6.819 8.882 1.00 85.81 372 ALA A C 1
ATOM 2957 O O . ALA A 1 372 ? -17.695 -6.039 9.330 1.00 85.81 372 ALA A O 1
ATOM 2958 N N . ARG A 1 373 ? -15.559 -6.680 9.136 1.00 88.62 373 ARG A N 1
ATOM 2959 C CA . ARG A 1 373 ? -14.997 -5.646 10.020 1.00 88.62 373 ARG A CA 1
ATOM 2960 C C . ARG A 1 373 ? -15.394 -4.224 9.604 1.00 88.62 373 ARG A C 1
ATOM 2962 O O . ARG A 1 373 ? -15.708 -3.414 10.465 1.00 88.62 373 ARG A O 1
ATOM 2969 N N . HIS A 1 374 ? -15.405 -3.919 8.306 1.00 89.31 374 HIS A N 1
ATOM 2970 C CA . HIS A 1 374 ? -15.843 -2.609 7.817 1.00 89.31 374 HIS A CA 1
ATOM 2971 C C . HIS A 1 374 ? -17.345 -2.408 8.026 1.00 89.31 374 HIS A C 1
ATOM 2973 O O . HIS A 1 374 ? -17.740 -1.408 8.620 1.00 89.31 374 HIS A O 1
ATOM 2979 N N . ASN A 1 375 ? -18.154 -3.382 7.602 1.00 88.38 375 ASN A N 1
ATOM 2980 C CA . ASN A 1 375 ? -19.611 -3.302 7.698 1.00 88.38 375 ASN A CA 1
ATOM 2981 C C . ASN A 1 375 ? -20.087 -3.221 9.159 1.00 88.38 375 ASN A C 1
ATOM 2983 O O . ASN A 1 375 ? -20.950 -2.408 9.479 1.00 88.38 375 ASN A O 1
ATOM 2987 N N . SER A 1 376 ? -19.482 -3.989 10.070 1.00 90.06 376 SER A N 1
ATOM 2988 C CA . SER A 1 376 ? -19.805 -3.943 11.500 1.00 90.06 376 SER A CA 1
ATOM 2989 C C . SER A 1 376 ? -19.468 -2.597 12.140 1.00 90.06 376 SER A C 1
ATOM 2991 O O . SER A 1 376 ? -20.232 -2.127 12.979 1.00 90.06 376 SER A O 1
ATOM 2993 N N . LEU A 1 377 ? -18.349 -1.964 11.768 1.00 91.62 377 LEU A N 1
ATOM 2994 C CA . LEU A 1 377 ? -17.958 -0.677 12.352 1.00 91.62 377 LEU A CA 1
ATOM 2995 C C . LEU A 1 377 ? -18.813 0.482 11.832 1.00 91.62 377 LEU A C 1
ATOM 2997 O O . LEU A 1 377 ? -19.205 1.330 12.631 1.00 91.62 377 LEU A O 1
ATOM 3001 N N . ASP A 1 378 ? -19.148 0.503 10.540 1.00 91.31 378 ASP A N 1
ATOM 3002 C CA . ASP A 1 378 ? -20.062 1.517 9.999 1.00 91.31 378 ASP A CA 1
ATOM 3003 C C . ASP A 1 378 ? -21.468 1.373 10.603 1.00 91.31 378 ASP A C 1
ATOM 3005 O O . ASP A 1 378 ? -22.037 2.344 11.107 1.00 91.31 378 ASP A O 1
ATOM 3009 N N . ALA A 1 379 ? -21.990 0.141 10.669 1.00 91.19 379 ALA A N 1
ATOM 3010 C CA . ALA A 1 379 ? -23.271 -0.141 11.313 1.00 91.19 379 ALA A CA 1
ATOM 3011 C C . ALA A 1 379 ? -23.264 0.232 12.803 1.00 91.19 379 ALA A C 1
ATOM 3013 O O . ALA A 1 379 ? -24.234 0.806 13.297 1.00 91.19 379 ALA A O 1
ATOM 3014 N N . PHE A 1 380 ? -22.169 -0.037 13.522 1.00 93.19 380 PHE A N 1
ATOM 3015 C CA . PHE A 1 380 ? -22.017 0.377 14.915 1.00 93.19 380 PHE A CA 1
ATOM 3016 C C . PHE A 1 380 ? -22.041 1.902 15.067 1.00 93.19 380 PHE A C 1
ATOM 3018 O O . PHE A 1 380 ? -22.753 2.405 15.934 1.00 93.19 380 PHE A O 1
ATOM 3025 N N . CYS A 1 381 ? -21.298 2.646 14.239 1.00 93.44 381 CYS A N 1
ATOM 3026 C CA . CYS A 1 381 ? -21.297 4.111 14.268 1.00 93.44 381 CYS A CA 1
ATOM 3027 C C . CYS A 1 381 ? -22.695 4.683 13.983 1.00 93.44 381 CYS A C 1
ATOM 3029 O O . CYS A 1 381 ? -23.157 5.560 14.715 1.00 93.44 381 CYS A O 1
ATOM 3031 N N . ALA A 1 382 ? -23.385 4.145 12.975 1.00 91.62 382 ALA A N 1
ATOM 3032 C CA . ALA A 1 382 ? -24.744 4.545 12.625 1.00 91.62 382 ALA A CA 1
ATOM 3033 C C . ALA A 1 382 ? -25.741 4.250 13.757 1.00 91.62 382 ALA A C 1
ATOM 3035 O O . ALA A 1 382 ? -26.481 5.137 14.179 1.00 91.62 382 ALA A O 1
ATOM 3036 N N . ASP A 1 383 ? -25.729 3.027 14.296 1.00 92.56 383 ASP A N 1
ATOM 3037 C CA . ASP A 1 383 ? -26.595 2.628 15.410 1.00 92.56 383 ASP A CA 1
ATOM 3038 C C . ASP A 1 383 ? -26.333 3.471 16.660 1.00 92.56 383 ASP A C 1
ATOM 3040 O O . ASP A 1 383 ? -27.274 3.940 17.297 1.00 92.56 383 ASP A O 1
ATOM 3044 N N . PHE A 1 384 ? -25.063 3.725 16.984 1.00 93.44 384 PHE A N 1
ATOM 3045 C CA . PHE A 1 384 ? -24.691 4.597 18.092 1.00 93.44 384 PHE A CA 1
ATOM 3046 C C . PHE A 1 384 ? -25.311 5.989 17.929 1.00 93.44 384 PHE A C 1
ATOM 3048 O O . PHE A 1 384 ? -25.883 6.510 18.884 1.00 93.44 384 PHE A O 1
ATOM 3055 N N . HIS A 1 385 ? -25.249 6.568 16.728 1.00 92.06 385 HIS A N 1
ATOM 3056 C CA . HIS A 1 385 ? -25.816 7.888 16.460 1.00 92.06 385 HIS A CA 1
ATOM 3057 C C . HIS A 1 385 ? -27.349 7.907 16.522 1.00 92.06 385 HIS A C 1
ATOM 3059 O O . HIS A 1 385 ? -27.926 8.833 17.091 1.00 92.06 385 HIS A O 1
ATOM 3065 N N . VAL A 1 386 ? -28.013 6.872 15.997 1.00 90.69 386 VAL A N 1
ATOM 3066 C CA . VAL A 1 386 ? -29.477 6.721 16.083 1.00 90.69 386 VAL A CA 1
ATOM 3067 C C . VAL A 1 386 ? -29.933 6.655 17.542 1.00 90.69 386 VAL A C 1
ATOM 3069 O O . VAL A 1 386 ? -30.917 7.293 17.914 1.00 90.69 386 VAL A O 1
ATOM 3072 N N . GLN A 1 387 ? -29.209 5.912 18.379 1.00 91.06 387 GLN A N 1
ATOM 3073 C CA . GLN A 1 387 ? -29.538 5.747 19.796 1.00 91.06 387 GLN A CA 1
ATOM 3074 C C . GLN A 1 387 ? -29.126 6.959 20.649 1.00 91.06 387 GLN A C 1
ATOM 3076 O O . GLN A 1 387 ? -29.782 7.266 21.644 1.00 91.06 387 GLN A O 1
ATOM 3081 N N . CYS A 1 388 ? -28.049 7.658 20.278 1.00 92.00 388 CYS A N 1
ATOM 3082 C CA . CYS A 1 388 ? -27.541 8.822 20.997 1.00 92.00 388 CYS A CA 1
ATOM 3083 C C . CYS A 1 388 ? -26.914 9.851 20.048 1.00 92.00 388 CYS A C 1
ATOM 3085 O O . CYS A 1 388 ? -25.699 9.928 19.863 1.00 92.00 388 CYS A O 1
ATOM 3087 N N . ALA A 1 389 ? -27.761 10.726 19.509 1.00 91.19 389 ALA A N 1
ATOM 3088 C CA . ALA A 1 389 ? -27.334 11.792 18.608 1.00 91.19 389 ALA A CA 1
ATOM 3089 C C . ALA A 1 389 ? -26.508 12.897 19.298 1.00 91.19 389 ALA A C 1
ATOM 3091 O O . ALA A 1 389 ? -25.944 13.747 18.619 1.00 91.19 389 ALA A O 1
ATOM 3092 N N . THR A 1 390 ? -26.439 12.925 20.634 1.00 92.50 390 THR A N 1
ATOM 3093 C CA . THR A 1 390 ? -25.731 13.968 21.401 1.00 92.50 390 THR A CA 1
ATOM 3094 C C . THR A 1 390 ? -24.271 13.642 21.706 1.00 92.50 390 THR A C 1
ATOM 3096 O O . THR A 1 390 ? -23.568 14.491 22.251 1.00 92.50 390 THR A O 1
ATOM 3099 N N . GLU A 1 391 ? -23.804 12.438 21.381 1.00 95.00 391 GLU A N 1
ATOM 3100 C CA . GLU A 1 391 ? -22.415 12.019 21.581 1.00 95.00 391 GLU A CA 1
ATOM 3101 C C . GLU A 1 391 ? -21.753 11.674 20.242 1.00 95.00 391 GLU A C 1
ATOM 3103 O O . GLU A 1 391 ? -22.400 11.220 19.302 1.00 95.00 391 GLU A O 1
ATOM 3108 N N . HIS A 1 392 ? -20.445 11.918 20.149 1.00 95.75 392 HIS A N 1
ATOM 3109 C CA . HIS A 1 392 ? -19.645 11.576 18.975 1.00 95.75 392 HIS A CA 1
ATOM 3110 C C . HIS A 1 392 ? -19.191 10.114 19.033 1.00 95.75 392 HIS A C 1
ATOM 3112 O O . HIS A 1 392 ? -18.857 9.601 20.105 1.00 95.75 392 HIS A O 1
ATOM 3118 N N . VAL A 1 393 ? -19.073 9.486 17.866 1.00 96.44 393 VAL A N 1
ATOM 3119 C CA . VAL A 1 393 ? -18.442 8.173 17.692 1.00 96.44 393 VAL A CA 1
ATOM 3120 C C . VAL A 1 393 ? -17.539 8.215 16.468 1.00 96.44 393 VAL A C 1
ATOM 3122 O O . VAL A 1 393 ? -17.910 8.775 15.438 1.00 96.44 393 VAL A O 1
ATOM 3125 N N . ALA A 1 394 ? -16.355 7.620 16.567 1.00 97.69 394 ALA A N 1
ATOM 3126 C CA . ALA A 1 394 ? -15.502 7.386 15.411 1.00 97.69 394 ALA A CA 1
ATOM 3127 C C . ALA A 1 394 ? -14.821 6.026 15.515 1.00 97.69 394 ALA A C 1
ATOM 3129 O O . ALA A 1 394 ? -14.619 5.504 16.612 1.00 97.69 394 ALA A O 1
ATOM 3130 N N . ALA A 1 395 ? -14.433 5.463 14.382 1.00 96.38 395 ALA A N 1
ATOM 3131 C CA . ALA A 1 395 ? -13.699 4.221 14.311 1.00 96.38 395 ALA A CA 1
ATOM 3132 C C . ALA A 1 395 ? -12.755 4.201 13.106 1.00 96.38 395 ALA A C 1
ATOM 3134 O O . ALA A 1 395 ? -13.107 4.667 12.026 1.00 96.38 395 ALA A O 1
ATOM 3135 N N . ILE A 1 396 ? -11.566 3.630 13.281 1.00 95.12 396 ILE A N 1
ATOM 3136 C CA . ILE A 1 396 ? -10.612 3.369 12.203 1.00 95.12 396 ILE A CA 1
ATOM 3137 C C . ILE A 1 396 ? -10.473 1.856 12.035 1.00 95.12 396 ILE A C 1
ATOM 3139 O O . ILE A 1 396 ? -10.199 1.133 12.995 1.00 95.12 396 ILE A O 1
ATOM 3143 N N . VAL A 1 397 ? -10.646 1.383 10.803 1.00 92.06 397 VAL A N 1
ATOM 3144 C CA . VAL A 1 397 ? -10.339 0.008 10.394 1.00 92.06 397 VAL A CA 1
ATOM 3145 C C . VAL A 1 397 ? -8.999 0.005 9.679 1.00 92.06 397 VAL A C 1
ATOM 3147 O O . VAL A 1 397 ? -8.849 0.717 8.690 1.00 92.06 397 VAL A O 1
ATOM 3150 N N . PHE A 1 398 ? -8.069 -0.820 10.148 1.00 87.38 398 PHE A N 1
ATOM 3151 C CA . PHE A 1 398 ? -6.836 -1.189 9.458 1.00 87.38 398 PHE A CA 1
ATOM 3152 C C . PHE A 1 398 ? -7.072 -2.510 8.727 1.00 87.38 398 PHE A C 1
ATOM 3154 O O . PHE A 1 398 ? -7.546 -3.476 9.336 1.00 87.38 398 PHE A O 1
ATOM 3161 N N . SER A 1 399 ? -6.786 -2.545 7.429 1.00 79.75 399 SER A N 1
ATOM 3162 C CA . SER A 1 399 ? -7.047 -3.715 6.585 1.00 79.75 399 SER A CA 1
ATOM 3163 C C . SER A 1 399 ? -5.809 -4.609 6.452 1.00 79.75 399 SER A C 1
ATOM 3165 O O . SER A 1 399 ? -4.682 -4.121 6.438 1.00 79.75 399 SER A O 1
ATOM 3167 N N . GLU A 1 400 ? -6.010 -5.925 6.334 1.00 69.56 400 GLU A N 1
ATOM 3168 C CA . GLU A 1 400 ? -4.930 -6.931 6.209 1.00 69.56 400 GLU A CA 1
ATOM 3169 C C . GLU A 1 400 ? -4.156 -6.837 4.882 1.00 69.56 400 GLU A C 1
ATOM 3171 O O . GLU A 1 400 ? -2.982 -7.204 4.790 1.00 69.56 400 GLU A O 1
ATOM 3176 N N . ASP A 1 401 ? -4.814 -6.328 3.843 1.00 58.62 401 ASP A N 1
ATOM 3177 C CA . ASP A 1 401 ? -4.237 -5.974 2.543 1.00 58.62 401 ASP A CA 1
ATOM 3178 C C . ASP A 1 401 ? -3.558 -4.589 2.548 1.00 58.62 401 ASP A C 1
ATOM 3180 O O . ASP A 1 401 ? -2.942 -4.181 1.560 1.00 58.62 401 ASP A O 1
ATOM 3184 N N . GLY A 1 402 ? -3.580 -3.910 3.697 1.00 64.44 402 GLY A N 1
ATOM 3185 C CA . GLY A 1 402 ? -2.892 -2.661 3.967 1.00 64.44 402 GLY A CA 1
ATOM 3186 C C . GLY A 1 402 ? -3.722 -1.423 3.636 1.00 64.44 402 GLY A C 1
ATOM 3187 O O . GLY A 1 402 ? -4.371 -1.327 2.599 1.00 64.44 402 GLY A O 1
ATOM 3188 N N . GLY A 1 403 ? -3.584 -0.396 4.472 1.00 75.81 403 GLY A N 1
ATOM 3189 C CA . GLY A 1 403 ? -4.372 0.836 4.402 1.00 75.81 403 GLY A CA 1
ATOM 3190 C C . GLY A 1 403 ? -5.388 0.914 5.539 1.00 75.81 403 GLY A C 1
ATOM 3191 O O . GLY A 1 403 ? -5.488 0.010 6.370 1.00 75.81 403 GLY A O 1
ATOM 3192 N N . SER A 1 404 ? -6.129 2.019 5.595 1.00 85.94 404 SER A N 1
ATOM 3193 C CA . SER A 1 404 ? -7.102 2.253 6.658 1.00 85.94 404 SER A CA 1
ATOM 3194 C C . SER A 1 404 ? -8.320 3.047 6.187 1.00 85.94 404 SER A C 1
ATOM 3196 O O . SER A 1 404 ? -8.240 3.855 5.258 1.00 85.94 404 SER A O 1
ATOM 3198 N N . SER A 1 405 ? -9.461 2.834 6.840 1.00 90.62 405 SER A N 1
ATOM 3199 C CA . SER A 1 405 ? -10.720 3.561 6.612 1.00 90.62 405 SER A CA 1
ATOM 3200 C C . SER A 1 405 ? -11.244 4.150 7.918 1.00 90.62 405 SER A C 1
ATOM 3202 O O . SER A 1 405 ? -11.225 3.467 8.938 1.00 90.62 405 SER A O 1
ATOM 3204 N N . LEU A 1 406 ? -11.752 5.381 7.865 1.00 93.88 406 LEU A N 1
ATOM 3205 C CA . LEU A 1 406 ? -12.396 6.067 8.984 1.00 93.88 406 LEU A CA 1
ATOM 3206 C C . LEU A 1 406 ? -13.921 6.038 8.810 1.00 93.88 406 LEU A C 1
ATOM 3208 O O . LEU A 1 406 ? -14.421 6.343 7.731 1.00 93.88 406 LEU A O 1
ATOM 3212 N N . TYR A 1 407 ? -14.630 5.738 9.892 1.00 94.94 407 TYR A N 1
ATOM 3213 C CA . TYR A 1 407 ? -16.084 5.821 10.026 1.00 94.94 407 TYR A CA 1
ATOM 3214 C C . TYR A 1 407 ? -16.391 6.718 11.220 1.00 94.94 407 TYR A C 1
ATOM 3216 O O . TYR A 1 407 ? -15.730 6.597 12.250 1.00 94.94 407 TYR A O 1
ATOM 3224 N N . PHE A 1 408 ? -17.348 7.635 11.116 1.00 95.06 408 PHE A N 1
ATOM 3225 C CA . PHE A 1 408 ? -17.720 8.482 12.246 1.00 95.06 408 PHE A CA 1
ATOM 3226 C C . PHE A 1 408 ? -19.122 9.056 12.088 1.00 95.06 408 PHE A C 1
ATOM 3228 O O . PHE A 1 408 ? -19.602 9.238 10.975 1.00 95.06 408 PHE A O 1
ATOM 3235 N N . GLU A 1 409 ? -19.726 9.408 13.217 1.00 93.38 409 GLU A N 1
ATOM 3236 C CA . GLU A 1 409 ? -20.936 10.223 13.284 1.00 93.38 409 GLU A CA 1
ATOM 3237 C C . GLU A 1 409 ? -20.702 11.337 14.314 1.00 93.38 409 GLU A C 1
ATOM 3239 O O . GLU A 1 409 ? -20.199 11.104 15.422 1.00 93.38 409 GLU A O 1
ATOM 3244 N N . LYS A 1 410 ? -21.014 12.582 13.937 1.00 91.44 410 LYS A N 1
ATOM 3245 C CA . LYS A 1 410 ? -20.847 13.747 14.819 1.00 91.44 410 LYS A CA 1
ATOM 3246 C C . LYS A 1 410 ? -22.107 13.956 15.652 1.00 91.44 410 LYS A C 1
ATOM 3248 O O . LYS A 1 410 ? -23.213 13.806 15.145 1.00 91.44 410 LYS A O 1
ATOM 3253 N N . ALA A 1 411 ? -21.941 14.375 16.906 1.00 88.44 411 ALA A N 1
ATOM 3254 C CA . ALA A 1 411 ? -23.055 14.822 17.721 1.00 88.44 411 ALA A CA 1
ATOM 3255 C C . ALA A 1 411 ? -23.820 15.946 17.001 1.00 88.44 411 ALA A C 1
ATOM 3257 O O . ALA A 1 411 ? -23.217 16.903 16.507 1.00 88.44 411 ALA A O 1
ATOM 3258 N N . THR A 1 412 ? -25.142 15.836 16.949 1.00 86.06 412 THR A N 1
ATOM 3259 C CA . THR A 1 412 ? -26.031 16.858 16.401 1.00 86.06 412 THR A CA 1
ATOM 3260 C C . THR A 1 412 ? -26.744 17.587 17.535 1.00 86.06 412 THR A C 1
ATOM 3262 O O . THR A 1 412 ? -27.112 17.013 18.564 1.00 86.06 412 THR A O 1
ATOM 3265 N N . ALA A 1 413 ? -26.937 18.898 17.373 1.00 60.94 413 ALA A N 1
ATOM 3266 C CA . ALA A 1 413 ? -27.763 19.664 18.295 1.00 60.94 413 ALA A CA 1
ATOM 3267 C C . ALA A 1 413 ? -29.210 19.145 18.206 1.00 60.94 413 ALA A C 1
ATOM 3269 O O . ALA A 1 413 ? -29.776 19.089 17.115 1.00 60.94 413 ALA A O 1
ATOM 3270 N N . LYS A 1 414 ? -29.781 18.737 19.350 1.00 50.88 414 LYS A N 1
ATOM 3271 C CA . LYS A 1 414 ? -31.107 18.104 19.492 1.00 50.88 414 LYS A CA 1
ATOM 3272 C C . LYS A 1 414 ? -32.132 18.582 18.447 1.00 50.88 414 LYS A C 1
ATOM 3274 O O . LYS A 1 414 ? -32.678 19.675 18.576 1.00 50.88 414 LYS A O 1
ATOM 3279 N N . ARG A 1 415 ? -32.541 17.704 17.525 1.00 40.88 415 ARG A N 1
ATOM 3280 C CA . ARG A 1 415 ? -33.931 17.710 17.047 1.00 40.88 415 ARG A CA 1
ATOM 3281 C C . ARG A 1 415 ? -34.735 16.853 18.015 1.00 40.88 415 ARG A C 1
ATOM 3283 O O . ARG A 1 415 ? -34.580 15.639 18.057 1.00 40.88 415 ARG A O 1
ATOM 3290 N N . HIS A 1 416 ? -35.580 17.489 18.822 1.00 37.91 416 HIS A N 1
ATOM 3291 C CA . HIS A 1 416 ? -36.654 16.789 19.519 1.00 37.91 416 HIS A CA 1
ATOM 3292 C C . HIS A 1 416 ? -37.599 16.183 18.479 1.00 37.91 416 HIS A C 1
ATOM 3294 O O . HIS A 1 416 ? -38.542 16.832 18.033 1.00 37.91 416 HIS A O 1
ATOM 3300 N N . ILE A 1 417 ? -37.363 14.931 18.097 1.00 39.66 417 ILE A N 1
ATOM 3301 C CA . ILE A 1 417 ? -38.401 14.122 17.472 1.00 39.66 417 ILE A CA 1
ATOM 3302 C C . ILE A 1 417 ? -39.315 13.682 18.615 1.00 39.66 417 ILE A C 1
ATOM 3304 O O . ILE A 1 417 ? -39.046 12.713 19.318 1.00 39.66 417 ILE A O 1
ATOM 3308 N N . ARG A 1 418 ? -40.385 14.450 18.845 1.00 36.97 418 ARG A N 1
ATOM 3309 C CA . ARG A 1 418 ? -41.557 13.943 19.560 1.00 36.97 418 ARG A CA 1
ATOM 3310 C C . ARG A 1 418 ? -42.189 12.886 18.660 1.00 36.97 418 ARG A C 1
ATOM 3312 O O . ARG A 1 418 ? -42.965 13.226 17.770 1.00 36.97 418 ARG A O 1
ATOM 3319 N N . THR A 1 419 ? -41.871 11.618 18.878 1.00 36.16 419 THR A N 1
ATOM 3320 C CA . THR A 1 419 ? -42.709 10.528 18.385 1.00 36.16 419 THR A CA 1
ATOM 3321 C C . THR A 1 419 ? -44.024 10.570 19.164 1.00 36.16 419 THR A C 1
ATOM 3323 O O . THR A 1 419 ? -44.106 10.173 20.323 1.00 36.16 419 THR A O 1
ATOM 3326 N N . ARG A 1 420 ? -45.069 11.126 18.539 1.00 36.88 420 ARG A N 1
ATOM 3327 C CA . ARG A 1 420 ? -46.446 10.766 18.884 1.00 36.88 420 ARG A CA 1
ATOM 3328 C C . ARG A 1 420 ? -46.647 9.340 18.384 1.00 36.88 420 ARG A C 1
ATOM 3330 O O . ARG A 1 420 ? -46.591 9.110 17.181 1.00 36.88 420 ARG A O 1
ATOM 3337 N N . ILE A 1 421 ? -46.817 8.411 19.312 1.00 37.72 421 ILE A N 1
ATOM 3338 C CA . ILE A 1 421 ? -47.296 7.059 19.027 1.00 37.72 421 ILE A CA 1
ATOM 3339 C C . ILE A 1 421 ? -48.827 7.160 18.861 1.00 37.72 421 ILE A C 1
ATOM 3341 O O . ILE A 1 421 ? -49.447 7.785 19.728 1.00 37.72 421 ILE A O 1
ATOM 3345 N N . PRO A 1 422 ? -49.429 6.643 17.772 1.00 39.75 422 PRO A N 1
ATOM 3346 C CA . PRO A 1 422 ? -50.850 6.299 17.731 1.00 39.75 422 PRO A CA 1
ATOM 3347 C C . PRO A 1 422 ? -51.150 5.067 18.584 1.00 39.75 422 PRO A C 1
ATOM 3349 O O . PRO A 1 422 ? -50.370 4.089 18.487 1.00 39.75 422 PRO A O 1
#

Organism: NCBI:txid853

pLDDT: mean 82.74, std 15.7, range [28.22, 97.75]